Protein AF-A0A1Y4F566-F1 (afdb_monomer_lite)

pLDDT: mean 80.22, std 13.32, range [27.72, 96.88]

Structure (mmCIF, N/CA/C/O backbone):
data_AF-A0A1Y4F566-F1
#
_entry.id   AF-A0A1Y4F566-F1
#
loop_
_atom_site.group_PDB
_atom_site.id
_atom_site.type_symbol
_atom_site.label_atom_id
_atom_site.label_alt_id
_atom_site.label_comp_id
_atom_site.label_asym_id
_atom_site.label_entity_id
_atom_site.label_seq_id
_atom_site.pdbx_PDB_ins_code
_atom_site.Cartn_x
_atom_site.Cartn_y
_atom_site.Cartn_z
_atom_site.occupancy
_atom_site.B_iso_or_equiv
_atom_site.auth_seq_id
_atom_site.auth_comp_id
_atom_site.auth_asym_id
_atom_site.auth_atom_id
_atom_site.pdbx_PDB_model_num
ATOM 1 N N . MET A 1 1 ? -11.453 -20.844 10.390 1.00 54.56 1 MET A N 1
ATOM 2 C CA . MET A 1 1 ? -10.424 -19.868 9.954 1.00 54.56 1 MET A CA 1
ATOM 3 C C . MET A 1 1 ? -11.117 -18.586 9.510 1.00 54.56 1 MET A C 1
ATOM 5 O O . MET A 1 1 ? -11.978 -18.662 8.637 1.00 54.56 1 MET A O 1
ATOM 9 N N . SER A 1 2 ? -10.795 -17.436 10.117 1.00 71.94 2 SER A N 1
ATOM 10 C CA . SER A 1 2 ? -11.378 -16.140 9.719 1.00 71.94 2 SER A CA 1
ATOM 11 C C . SER A 1 2 ? -11.125 -15.842 8.232 1.00 71.94 2 SER A C 1
ATOM 13 O O . SER A 1 2 ? -10.100 -16.241 7.670 1.00 71.94 2 SER A O 1
ATOM 15 N N . LYS A 1 3 ? -12.064 -15.134 7.585 1.00 82.88 3 LYS A N 1
ATOM 16 C CA . LYS A 1 3 ? -11.953 -14.718 6.175 1.00 82.88 3 LYS A CA 1
ATOM 17 C C . LYS A 1 3 ? -10.673 -13.914 5.923 1.00 82.88 3 LYS A C 1
ATOM 19 O O . LYS A 1 3 ? -10.063 -14.107 4.874 1.00 82.88 3 LYS A O 1
ATOM 24 N N . ILE A 1 4 ? -10.265 -13.069 6.875 1.00 83.12 4 ILE A N 1
ATOM 25 C CA . ILE A 1 4 ? -9.036 -12.267 6.788 1.00 83.12 4 ILE A CA 1
ATOM 26 C C . ILE A 1 4 ? -7.809 -13.179 6.761 1.00 83.12 4 ILE A C 1
ATOM 28 O O . ILE A 1 4 ? -7.046 -13.123 5.804 1.00 83.12 4 ILE A O 1
ATOM 32 N N . LEU A 1 5 ? -7.681 -14.101 7.723 1.00 84.00 5 LEU A N 1
ATOM 33 C CA . LEU A 1 5 ? -6.564 -15.056 7.780 1.00 84.00 5 LEU A CA 1
ATOM 34 C C . LEU A 1 5 ? -6.431 -15.867 6.487 1.00 84.00 5 LEU A C 1
ATOM 36 O O . LEU A 1 5 ? -5.329 -16.055 5.974 1.00 84.00 5 LEU A O 1
ATOM 40 N N . ARG A 1 6 ? -7.558 -16.332 5.933 1.00 88.50 6 ARG A N 1
ATOM 41 C CA . ARG A 1 6 ? -7.563 -17.073 4.667 1.00 88.50 6 ARG A CA 1
ATOM 42 C C . ARG A 1 6 ? -7.065 -16.211 3.502 1.00 88.50 6 ARG A C 1
ATOM 44 O O . ARG A 1 6 ? -6.284 -16.688 2.685 1.00 88.50 6 ARG A O 1
ATOM 51 N N . ASN A 1 7 ? -7.501 -14.953 3.420 1.00 90.38 7 ASN A N 1
ATOM 52 C CA . ASN A 1 7 ? -7.036 -14.027 2.386 1.00 90.38 7 ASN A CA 1
ATOM 53 C C . ASN A 1 7 ? -5.545 -13.688 2.556 1.00 90.38 7 ASN A C 1
ATOM 55 O O . ASN A 1 7 ? -4.844 -13.583 1.550 1.00 90.38 7 ASN A O 1
ATOM 59 N N . SER A 1 8 ? -5.048 -13.564 3.793 1.00 88.44 8 SER A N 1
ATOM 60 C CA . SER A 1 8 ? -3.624 -13.334 4.075 1.00 88.44 8 SER A CA 1
ATOM 61 C C . SER A 1 8 ? -2.786 -14.518 3.608 1.00 88.44 8 SER A C 1
ATOM 63 O O . SER A 1 8 ? -1.812 -14.328 2.886 1.00 88.44 8 SER A O 1
ATOM 65 N N . PHE A 1 9 ? -3.220 -15.743 3.924 1.00 89.94 9 PHE A N 1
ATOM 66 C CA . PHE A 1 9 ? -2.568 -16.964 3.455 1.00 89.94 9 PHE A CA 1
ATOM 67 C C . PHE A 1 9 ? -2.486 -17.020 1.924 1.00 89.94 9 PHE A C 1
ATOM 69 O O . PHE A 1 9 ? -1.405 -17.217 1.373 1.00 89.94 9 PHE A O 1
ATOM 76 N N . PHE A 1 10 ? -3.598 -16.773 1.221 1.00 92.31 10 PHE A N 1
ATOM 77 C CA . PHE A 1 10 ? -3.569 -16.728 -0.242 1.00 92.31 10 PHE A CA 1
ATOM 78 C C . PHE A 1 10 ? -2.649 -15.623 -0.763 1.00 92.31 10 PHE A C 1
ATOM 80 O O . PHE A 1 10 ? -1.860 -15.881 -1.662 1.00 92.31 10 PHE A O 1
ATOM 87 N N . SER A 1 11 ? -2.679 -14.424 -0.180 1.00 91.62 11 SER A N 1
ATOM 88 C CA . SER A 1 11 ? -1.813 -13.317 -0.613 1.00 91.62 11 SER A CA 1
ATOM 89 C C . SER A 1 11 ? -0.325 -13.651 -0.472 1.00 91.62 11 SER A C 1
ATOM 91 O O . SER A 1 11 ? 0.462 -13.297 -1.347 1.00 91.62 11 SER A O 1
ATOM 93 N N . ILE A 1 12 ? 0.056 -14.393 0.574 1.00 89.88 12 ILE A N 1
ATOM 94 C CA . ILE A 1 12 ? 1.423 -14.905 0.753 1.00 89.88 12 ILE A CA 1
ATOM 95 C C . ILE A 1 12 ? 1.785 -15.904 -0.355 1.00 89.88 12 ILE A C 1
ATOM 97 O O . ILE A 1 12 ? 2.890 -15.844 -0.888 1.00 89.88 12 ILE A O 1
ATOM 101 N N . LEU A 1 13 ? 0.865 -16.784 -0.766 1.00 91.12 13 LEU A N 1
ATOM 102 C CA . LEU A 1 13 ? 1.106 -17.681 -1.905 1.00 91.12 13 LEU A CA 1
ATOM 103 C C . LEU A 1 13 ? 1.315 -16.910 -3.217 1.00 91.12 13 LEU A C 1
ATOM 105 O O . LEU A 1 13 ? 2.195 -17.270 -3.997 1.00 91.12 13 LEU A O 1
ATOM 109 N N . PHE A 1 14 ? 0.558 -15.833 -3.451 1.00 92.62 14 PHE A N 1
ATOM 110 C CA . PHE A 1 14 ? 0.780 -14.954 -4.607 1.00 92.62 14 PHE A CA 1
ATOM 111 C C . PHE A 1 14 ? 2.153 -14.272 -4.544 1.00 92.62 14 PHE A C 1
ATOM 113 O O . PHE A 1 14 ? 2.876 -14.263 -5.536 1.00 92.62 14 PHE A O 1
ATOM 120 N N . PHE A 1 15 ? 2.548 -13.761 -3.377 1.00 90.06 15 PHE A N 1
ATOM 121 C CA . PHE A 1 15 ? 3.881 -13.194 -3.157 1.00 90.06 15 PHE A CA 1
ATOM 122 C C . PHE A 1 15 ? 5.001 -14.197 -3.480 1.00 90.06 15 PHE A C 1
ATOM 124 O O . PHE A 1 15 ? 5.917 -13.880 -4.239 1.00 90.06 15 PHE A O 1
ATOM 131 N N . LEU A 1 16 ? 4.890 -15.437 -2.993 1.00 87.44 16 LEU A N 1
ATOM 132 C CA . LEU A 1 16 ? 5.833 -16.509 -3.329 1.00 87.44 16 LEU A CA 1
ATOM 133 C C . LEU A 1 16 ? 5.837 -16.824 -4.833 1.00 87.44 16 LEU A C 1
ATOM 135 O O . LEU A 1 16 ? 6.898 -17.078 -5.400 1.00 87.44 16 LEU A O 1
ATOM 139 N N . GLY A 1 17 ? 4.678 -16.754 -5.494 1.00 89.12 17 GLY A N 1
ATOM 140 C CA . GLY A 1 17 ? 4.568 -16.887 -6.947 1.00 89.12 17 GLY A CA 1
ATOM 141 C C . GLY A 1 17 ? 5.309 -15.786 -7.716 1.00 89.12 17 GLY A C 1
ATOM 142 O O . GLY A 1 17 ? 5.992 -16.089 -8.694 1.00 89.12 17 GLY A O 1
ATOM 143 N N . PHE A 1 18 ? 5.250 -14.530 -7.259 1.00 90.12 18 PHE A N 1
ATOM 144 C CA . PHE A 1 18 ? 6.043 -13.438 -7.841 1.00 90.12 18 PHE A CA 1
ATOM 145 C C . PHE A 1 18 ? 7.546 -13.637 -7.635 1.00 90.12 18 PHE A C 1
ATOM 147 O O . PHE A 1 18 ? 8.311 -13.439 -8.577 1.00 90.12 18 PHE A O 1
ATOM 154 N N . ILE A 1 19 ? 7.974 -14.063 -6.440 1.00 84.75 19 ILE A N 1
ATOM 155 C CA . ILE A 1 19 ? 9.388 -14.372 -6.175 1.00 84.75 19 ILE A CA 1
ATOM 156 C C . ILE A 1 19 ? 9.863 -15.477 -7.114 1.00 84.75 19 ILE A C 1
ATOM 158 O O . ILE A 1 19 ? 10.888 -15.323 -7.773 1.00 84.75 19 ILE A O 1
ATOM 162 N N . TRP A 1 20 ? 9.093 -16.563 -7.221 1.00 86.00 20 TRP A N 1
ATOM 163 C CA . TRP A 1 20 ? 9.409 -17.660 -8.128 1.00 86.00 20 TRP A CA 1
ATOM 164 C C . TRP A 1 20 ? 9.530 -17.176 -9.577 1.00 86.00 20 TRP A C 1
ATOM 166 O O . TRP A 1 20 ? 10.509 -17.504 -10.245 1.00 86.00 20 TRP A O 1
ATOM 176 N N . LEU A 1 21 ? 8.591 -16.346 -10.047 1.00 87.81 21 LEU A N 1
ATOM 177 C CA . LEU A 1 21 ? 8.628 -15.781 -11.396 1.00 87.81 21 LEU A CA 1
ATOM 178 C C . LEU A 1 21 ? 9.861 -14.893 -11.611 1.00 87.81 21 LEU A C 1
ATOM 180 O O . LEU A 1 21 ? 10.515 -14.991 -12.650 1.00 87.81 21 LEU A O 1
ATOM 184 N N . HIS A 1 22 ? 10.206 -14.055 -10.630 1.00 85.25 22 HIS A N 1
ATOM 185 C CA . HIS A 1 22 ? 11.403 -13.220 -10.690 1.00 85.25 22 HIS A CA 1
ATOM 186 C C . HIS A 1 22 ? 12.666 -14.066 -10.841 1.00 85.25 22 HIS A C 1
ATOM 188 O O . HIS A 1 22 ? 13.491 -13.796 -11.714 1.00 85.25 22 HIS A O 1
ATOM 194 N N . THR A 1 23 ? 12.794 -15.099 -10.008 1.00 79.56 23 THR A N 1
ATOM 195 C CA . THR A 1 23 ? 13.925 -16.025 -10.027 1.00 79.56 23 THR A CA 1
ATOM 196 C C . THR A 1 23 ? 13.987 -16.795 -11.341 1.00 79.56 23 THR A C 1
ATOM 198 O O . THR A 1 23 ? 15.055 -16.880 -11.940 1.00 79.56 23 THR A O 1
ATOM 201 N N . PHE A 1 24 ? 12.851 -17.300 -11.829 1.00 82.12 24 PHE A N 1
ATOM 202 C CA . PHE A 1 24 ? 12.765 -17.996 -13.113 1.00 82.12 24 PHE A CA 1
ATOM 203 C C . PHE A 1 24 ? 13.264 -17.120 -14.267 1.00 82.12 24 PHE A C 1
ATOM 205 O O . PHE A 1 24 ? 14.054 -17.575 -15.091 1.00 82.12 24 PHE A O 1
ATOM 212 N N . ILE A 1 25 ? 12.839 -15.857 -14.324 1.00 82.38 25 ILE A N 1
ATOM 213 C CA . ILE A 1 25 ? 13.261 -14.935 -15.384 1.00 82.38 25 ILE A CA 1
ATOM 214 C C . ILE A 1 25 ? 14.747 -14.610 -15.254 1.00 82.38 25 ILE A C 1
ATOM 216 O O . ILE A 1 25 ? 15.469 -14.693 -16.241 1.00 82.38 25 ILE A O 1
ATOM 220 N N . ARG A 1 26 ? 15.224 -14.316 -14.039 1.00 76.94 26 ARG A N 1
ATOM 221 C CA . ARG A 1 26 ? 16.642 -14.039 -13.774 1.00 76.94 26 ARG A CA 1
ATOM 222 C C . ARG A 1 26 ? 17.554 -15.160 -14.270 1.00 76.94 26 ARG A C 1
ATOM 224 O O . ARG A 1 26 ? 18.502 -14.868 -14.985 1.00 76.94 26 ARG A O 1
ATOM 231 N N . LEU A 1 27 ? 17.224 -16.412 -13.958 1.00 76.69 27 LEU A N 1
ATOM 232 C CA . LEU A 1 27 ? 18.012 -17.576 -14.377 1.00 76.69 27 LEU A CA 1
ATOM 233 C C . LEU A 1 27 ? 18.052 -17.776 -15.898 1.00 76.69 27 LEU A C 1
ATOM 235 O O . LEU A 1 27 ? 19.020 -18.327 -16.407 1.00 76.69 27 LEU A O 1
ATOM 239 N N . ASN A 1 28 ? 17.010 -17.361 -16.622 1.00 75.50 28 ASN A N 1
ATOM 240 C CA . ASN A 1 28 ? 16.921 -17.588 -18.065 1.00 75.50 28 ASN A CA 1
ATOM 241 C C . ASN A 1 28 ? 17.370 -16.386 -18.909 1.00 75.50 28 ASN A C 1
ATOM 243 O O . ASN A 1 28 ? 17.705 -16.565 -20.075 1.00 75.50 28 ASN A O 1
ATOM 247 N N . SER A 1 29 ? 17.345 -15.163 -18.369 1.00 74.50 29 SER A N 1
ATOM 248 C CA . SER A 1 29 ? 17.564 -13.941 -19.157 1.00 74.50 29 SER A CA 1
ATOM 249 C C . SER A 1 29 ? 18.761 -13.094 -18.727 1.00 74.50 29 SER A C 1
ATOM 251 O O . SER A 1 29 ? 18.996 -12.057 -19.345 1.00 74.50 29 SER A O 1
ATOM 253 N N . TYR A 1 30 ? 19.489 -13.459 -17.669 1.00 65.25 30 TYR A N 1
ATOM 254 C CA . TYR A 1 30 ? 20.670 -12.716 -17.218 1.00 65.25 30 TYR A CA 1
ATOM 255 C C . TYR A 1 30 ? 21.951 -13.511 -17.456 1.00 65.25 30 TYR A C 1
ATOM 257 O O . TYR A 1 30 ? 21.973 -14.727 -17.308 1.00 65.25 30 TYR A O 1
ATOM 265 N N . ILE A 1 31 ? 23.014 -12.798 -17.835 1.00 63.47 31 ILE A N 1
ATOM 266 C CA . ILE A 1 31 ? 24.340 -13.388 -18.093 1.00 63.47 31 ILE A CA 1
ATOM 267 C C . ILE A 1 31 ? 25.039 -13.756 -16.774 1.00 63.47 31 ILE A C 1
ATOM 269 O O . ILE A 1 31 ? 25.788 -14.731 -16.720 1.00 63.47 31 ILE A O 1
ATOM 273 N N . ASP A 1 32 ? 24.776 -12.998 -15.707 1.00 59.72 32 ASP A N 1
ATOM 274 C CA . ASP A 1 32 ? 25.315 -13.283 -14.381 1.00 59.72 32 ASP A CA 1
ATOM 275 C C . ASP A 1 32 ? 24.507 -14.400 -13.707 1.00 59.72 32 ASP A C 1
ATOM 277 O O . ASP A 1 32 ? 23.326 -14.230 -13.385 1.00 59.72 32 ASP A O 1
ATOM 281 N N . ASN A 1 33 ? 25.167 -15.538 -13.470 1.00 52.22 33 ASN A N 1
ATOM 282 C CA . ASN A 1 33 ? 24.649 -16.650 -12.671 1.00 52.22 33 ASN A CA 1
ATOM 283 C C . ASN A 1 33 ? 24.619 -16.261 -11.185 1.00 52.22 33 ASN A C 1
ATOM 285 O O . ASN A 1 33 ? 25.455 -16.696 -10.394 1.00 52.22 33 ASN A O 1
ATOM 289 N N . ASP A 1 34 ? 23.653 -15.438 -10.793 1.00 54.28 34 ASP A N 1
ATOM 290 C CA . ASP A 1 34 ? 23.289 -15.327 -9.385 1.00 54.28 34 ASP A CA 1
ATOM 291 C C . ASP A 1 34 ? 22.585 -16.626 -8.957 1.00 54.28 34 ASP A C 1
ATOM 293 O O . ASP A 1 34 ? 21.541 -16.989 -9.507 1.00 54.28 34 ASP A O 1
ATOM 297 N N . ASP A 1 35 ? 23.138 -17.321 -7.958 1.00 56.62 35 ASP A N 1
ATOM 298 C CA . ASP A 1 35 ? 22.539 -18.537 -7.400 1.00 56.62 35 ASP A CA 1
ATOM 299 C C . ASP A 1 35 ? 21.084 -18.299 -6.959 1.00 56.62 35 ASP A C 1
ATOM 301 O O . ASP A 1 35 ? 20.750 -17.285 -6.338 1.00 56.62 35 ASP A O 1
ATOM 305 N N . MET A 1 36 ? 20.215 -19.289 -7.196 1.00 55.56 36 MET A N 1
ATOM 306 C CA . MET A 1 36 ? 18.788 -19.261 -6.828 1.00 55.56 36 MET A CA 1
ATOM 307 C C . MET A 1 36 ? 18.561 -18.865 -5.350 1.00 55.56 36 MET A C 1
ATOM 309 O O . MET A 1 36 ? 17.589 -18.183 -5.009 1.00 55.56 36 MET A O 1
ATOM 313 N N . ASN A 1 37 ? 19.511 -19.230 -4.483 1.00 57.44 37 ASN A N 1
ATOM 314 C CA . ASN A 1 37 ? 19.518 -18.941 -3.050 1.00 57.44 37 ASN A CA 1
ATOM 315 C C . ASN A 1 37 ? 19.660 -17.447 -2.715 1.00 57.44 37 ASN A C 1
ATOM 317 O O . ASN A 1 37 ? 19.184 -17.016 -1.666 1.00 57.44 37 ASN A O 1
ATOM 321 N N . VAL A 1 38 ? 20.262 -16.635 -3.589 1.00 64.62 38 VAL A N 1
ATOM 322 C CA . VAL A 1 38 ? 20.483 -15.198 -3.347 1.00 64.62 38 VAL A CA 1
ATOM 323 C C . VAL A 1 38 ? 19.159 -14.434 -3.322 1.00 64.62 38 VAL A C 1
ATOM 325 O O . VAL A 1 38 ? 18.985 -13.523 -2.516 1.00 64.62 38 VAL A O 1
ATOM 328 N N . TYR A 1 39 ? 18.197 -14.809 -4.166 1.00 60.38 39 TYR A N 1
ATOM 329 C CA . TYR A 1 39 ? 16.909 -14.116 -4.266 1.00 60.38 39 TYR A CA 1
ATOM 330 C C . TYR A 1 39 ? 15.913 -14.562 -3.203 1.00 60.38 39 TYR A C 1
ATOM 332 O O . TYR A 1 39 ? 15.228 -13.718 -2.627 1.00 60.38 39 TYR A O 1
ATOM 340 N N . LEU A 1 40 ? 15.893 -15.858 -2.876 1.00 62.16 40 LEU A N 1
ATOM 341 C CA . LEU A 1 40 ? 15.178 -16.348 -1.699 1.00 62.16 40 LEU A CA 1
ATOM 342 C C . LEU A 1 40 ? 15.756 -15.704 -0.430 1.00 62.16 40 LEU A C 1
ATOM 344 O O . LEU A 1 40 ? 15.004 -15.225 0.411 1.00 62.16 40 LEU A O 1
ATOM 348 N N . GLY A 1 41 ? 17.086 -15.590 -0.345 1.00 60.31 41 GLY A N 1
ATOM 349 C CA . GLY A 1 41 ? 17.788 -14.862 0.708 1.00 60.31 41 GLY A CA 1
ATOM 350 C C . GLY A 1 41 ? 17.388 -13.389 0.776 1.00 60.31 41 GLY A C 1
ATOM 351 O O . GLY A 1 41 ? 17.038 -12.917 1.848 1.00 60.31 41 GLY A O 1
ATOM 352 N N . LYS A 1 42 ? 17.344 -12.664 -0.350 1.00 64.88 42 LYS A N 1
ATOM 353 C CA . LYS A 1 42 ? 16.875 -11.265 -0.407 1.00 64.88 42 LYS A CA 1
ATOM 354 C C . LYS A 1 42 ? 15.407 -11.118 -0.009 1.00 64.88 42 LYS A C 1
ATOM 356 O O . LYS A 1 42 ? 15.083 -10.166 0.687 1.00 64.88 42 LYS A O 1
ATOM 361 N N . ALA A 1 43 ? 14.535 -12.046 -0.401 1.00 57.09 43 ALA A N 1
ATOM 362 C CA . ALA A 1 43 ? 13.133 -12.050 0.012 1.00 57.09 43 ALA A CA 1
ATOM 363 C C . ALA A 1 43 ? 12.982 -12.335 1.515 1.00 57.09 43 ALA A C 1
ATOM 365 O O . ALA A 1 43 ? 12.225 -11.649 2.192 1.00 57.09 43 ALA A O 1
ATOM 366 N N . VAL A 1 44 ? 13.748 -13.282 2.065 1.00 62.56 44 VAL A N 1
ATOM 367 C CA . VAL A 1 44 ? 13.794 -13.559 3.510 1.00 62.56 44 VAL A CA 1
ATOM 368 C C . VAL A 1 44 ? 14.379 -12.371 4.275 1.00 62.56 44 VAL A C 1
ATOM 370 O O . VAL A 1 44 ? 13.809 -11.971 5.282 1.00 62.56 44 VAL A O 1
ATOM 373 N N . ILE A 1 45 ? 15.452 -11.746 3.782 1.00 64.62 45 ILE A N 1
ATOM 374 C CA . ILE A 1 45 ? 16.024 -10.508 4.335 1.00 64.62 45 ILE A CA 1
ATOM 375 C C . ILE A 1 45 ? 15.023 -9.359 4.231 1.00 64.62 45 ILE A C 1
ATOM 377 O O . ILE A 1 45 ? 14.967 -8.543 5.137 1.00 64.62 45 ILE A O 1
ATOM 381 N N . ALA A 1 46 ? 14.207 -9.289 3.179 1.00 59.47 46 ALA A N 1
ATOM 382 C CA . ALA A 1 46 ? 13.157 -8.287 3.060 1.00 59.47 46 ALA A CA 1
ATOM 383 C C . ALA A 1 46 ? 12.006 -8.560 4.037 1.00 59.47 46 ALA A C 1
ATOM 385 O O . ALA A 1 46 ? 11.522 -7.622 4.653 1.00 59.47 46 ALA A O 1
ATOM 386 N N . VAL A 1 47 ? 11.609 -9.817 4.263 1.00 60.62 47 VAL A N 1
ATOM 387 C CA . VAL A 1 47 ? 10.605 -10.196 5.277 1.00 60.62 47 VAL A CA 1
ATOM 388 C C . VAL A 1 47 ? 11.124 -9.927 6.694 1.00 60.62 47 VAL A C 1
ATOM 390 O O . VAL A 1 47 ? 10.443 -9.272 7.479 1.00 60.62 47 VAL A O 1
ATOM 393 N N . LEU A 1 48 ? 12.352 -10.345 7.012 1.00 58.69 48 LEU A N 1
ATOM 394 C CA . LEU A 1 48 ? 13.035 -10.031 8.274 1.00 58.69 48 LEU A CA 1
ATOM 395 C C . LEU A 1 48 ? 13.262 -8.526 8.425 1.00 58.69 48 LEU A C 1
ATOM 397 O O . LEU A 1 48 ? 13.088 -7.980 9.505 1.00 58.69 48 LEU A O 1
ATOM 401 N N . GLY A 1 49 ? 13.591 -7.849 7.330 1.00 58.38 49 GLY A N 1
ATOM 402 C CA . GLY A 1 49 ? 13.714 -6.404 7.232 1.00 58.38 49 GLY A CA 1
ATOM 403 C C . GLY A 1 49 ? 12.379 -5.714 7.444 1.00 58.38 49 GLY A C 1
ATOM 404 O O . GLY A 1 49 ? 12.364 -4.663 8.051 1.00 58.38 49 GLY A O 1
ATOM 405 N N . THR A 1 50 ? 11.260 -6.320 7.049 1.00 55.38 50 THR A N 1
ATOM 406 C CA . THR A 1 50 ? 9.911 -5.804 7.312 1.00 55.38 50 THR A CA 1
ATOM 407 C C . THR A 1 50 ? 9.517 -6.010 8.773 1.00 55.38 50 THR A C 1
ATOM 409 O O . THR A 1 50 ? 8.875 -5.140 9.344 1.00 55.38 50 THR A O 1
ATOM 412 N N . LEU A 1 51 ? 9.954 -7.102 9.412 1.00 57.84 51 LEU A N 1
ATOM 413 C CA . LEU A 1 51 ? 9.789 -7.334 10.856 1.00 57.84 51 LEU A CA 1
ATOM 414 C C . LEU A 1 51 ? 10.680 -6.408 11.704 1.00 57.84 51 LEU A C 1
ATOM 416 O O . LEU A 1 51 ? 10.239 -5.879 12.720 1.00 57.84 51 LEU A O 1
ATOM 420 N N . PHE A 1 52 ? 11.920 -6.174 11.273 1.00 54.59 52 PHE A N 1
ATOM 421 C CA . PHE A 1 52 ? 12.837 -5.214 11.890 1.00 54.59 52 PHE A CA 1
ATOM 422 C C . PHE A 1 52 ? 12.361 -3.777 11.670 1.00 54.59 52 PHE A C 1
ATOM 424 O O . PHE A 1 52 ? 12.331 -2.979 12.600 1.00 54.59 52 PHE A O 1
ATOM 431 N N . TYR A 1 53 ? 11.914 -3.466 10.454 1.00 54.00 53 TYR A N 1
ATOM 432 C CA . TYR A 1 53 ? 11.288 -2.199 10.116 1.00 54.00 53 TYR A CA 1
ATOM 433 C C . TYR A 1 53 ? 10.029 -1.999 10.936 1.00 54.00 53 TYR A C 1
ATOM 435 O O . TYR A 1 53 ? 9.868 -0.919 11.463 1.00 54.00 53 TYR A O 1
ATOM 443 N N . TYR A 1 54 ? 9.201 -3.027 11.126 1.00 58.03 54 TYR A N 1
ATOM 444 C CA . TYR A 1 54 ? 8.054 -3.006 12.028 1.00 58.03 54 TYR A CA 1
ATOM 445 C C . TYR A 1 54 ? 8.457 -2.676 13.471 1.00 58.03 54 TYR A C 1
ATOM 447 O O . TYR A 1 54 ? 7.848 -1.808 14.082 1.00 58.03 54 TYR A O 1
ATOM 455 N N . TRP A 1 55 ? 9.518 -3.294 13.995 1.00 52.53 55 TRP A N 1
ATOM 456 C CA . TRP A 1 55 ? 10.013 -3.005 15.344 1.00 52.53 55 TRP A CA 1
ATOM 457 C C . TRP A 1 55 ? 10.531 -1.564 15.487 1.00 52.53 55 TRP A C 1
ATOM 459 O O . TRP A 1 55 ? 10.238 -0.880 16.469 1.00 52.53 55 TRP A O 1
ATOM 469 N N . CYS A 1 56 ? 11.238 -1.058 14.473 1.00 51.06 56 CYS A N 1
ATOM 470 C CA . CYS A 1 56 ? 11.609 0.354 14.402 1.00 51.06 56 CYS A CA 1
ATOM 471 C C . CYS A 1 56 ? 10.387 1.261 14.187 1.00 51.06 56 CYS A C 1
ATOM 473 O O . CYS A 1 56 ? 10.349 2.365 14.713 1.00 51.06 56 CYS A O 1
ATOM 475 N N . PHE A 1 57 ? 9.390 0.804 13.436 1.00 56.69 57 PHE A N 1
ATOM 476 C CA . PHE A 1 57 ? 8.191 1.533 13.044 1.00 56.69 57 PHE A CA 1
ATOM 477 C C . PHE A 1 57 ? 7.253 1.736 14.225 1.00 56.69 57 PHE A C 1
ATOM 479 O O . PHE A 1 57 ? 6.822 2.861 14.419 1.00 56.69 57 PHE A O 1
ATOM 486 N N . THR A 1 58 ? 7.014 0.723 15.063 1.00 56.81 58 THR A N 1
ATOM 487 C CA . THR A 1 58 ? 6.257 0.885 16.315 1.00 56.81 58 THR A CA 1
ATOM 488 C C . THR A 1 58 ? 6.991 1.805 17.283 1.00 56.81 58 THR A C 1
ATOM 490 O O . THR A 1 58 ? 6.390 2.727 17.810 1.00 56.81 58 THR A O 1
ATOM 493 N N . GLY A 1 59 ? 8.316 1.669 17.433 1.00 54.62 59 GLY A N 1
ATOM 494 C CA . GLY A 1 59 ? 9.090 2.580 18.288 1.00 54.62 59 GLY A CA 1
ATOM 495 C C . GLY A 1 59 ? 9.101 4.038 17.794 1.00 54.62 59 GLY A C 1
ATOM 496 O O . GLY A 1 59 ? 9.017 4.978 18.589 1.00 54.62 59 GLY A O 1
ATOM 497 N N . ILE A 1 60 ? 9.184 4.250 16.476 1.00 54.09 60 ILE A N 1
ATOM 498 C CA . ILE A 1 60 ? 9.156 5.583 15.856 1.00 54.09 60 ILE A CA 1
ATOM 499 C C . ILE A 1 60 ? 7.739 6.163 15.866 1.00 54.09 60 ILE A C 1
ATOM 501 O O . ILE A 1 60 ? 7.584 7.354 16.118 1.00 54.09 60 ILE A O 1
ATOM 505 N N . LEU A 1 61 ? 6.699 5.362 15.625 1.00 56.41 61 LEU A N 1
ATOM 506 C CA . LEU A 1 61 ? 5.331 5.860 15.690 1.00 56.41 61 LEU A CA 1
ATOM 507 C C . LEU A 1 61 ? 4.856 6.109 17.100 1.00 56.41 61 LEU A C 1
ATOM 509 O O . LEU A 1 61 ? 4.248 7.143 17.289 1.00 56.41 61 LEU A O 1
ATOM 513 N N . ASP A 1 62 ? 5.167 5.265 18.077 1.00 57.09 62 ASP A N 1
ATOM 514 C CA . ASP A 1 62 ? 4.779 5.514 19.467 1.00 57.09 62 ASP A CA 1
ATOM 515 C C . ASP A 1 62 ? 5.457 6.793 19.996 1.00 57.09 62 ASP A C 1
ATOM 517 O O . ASP A 1 62 ? 4.855 7.584 20.725 1.00 57.09 62 ASP A O 1
ATOM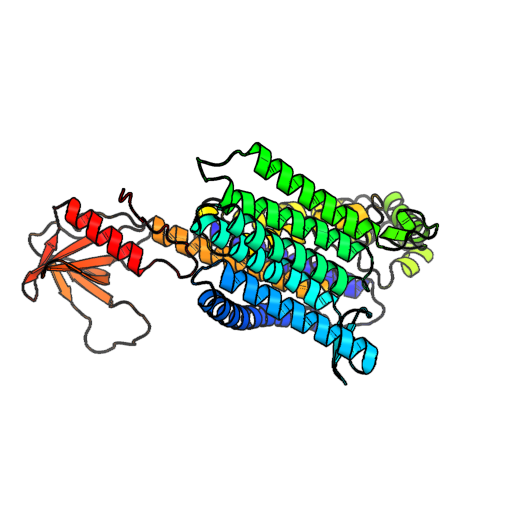 521 N N . SER A 1 63 ? 6.697 7.062 19.565 1.00 56.53 63 SER A N 1
ATOM 522 C CA . SER A 1 63 ? 7.405 8.309 19.888 1.00 56.53 63 SER A CA 1
ATOM 523 C C . SER A 1 63 ? 6.865 9.523 19.125 1.00 56.53 63 SER A C 1
ATOM 525 O O . SER A 1 63 ? 6.695 10.586 19.727 1.00 56.53 63 SER A O 1
ATOM 527 N N . LEU A 1 64 ? 6.521 9.386 17.841 1.00 54.12 64 LEU A N 1
ATOM 528 C CA . LEU A 1 64 ? 5.822 10.432 17.086 1.00 54.12 64 LEU A CA 1
ATOM 529 C C . LEU A 1 64 ? 4.414 10.668 17.644 1.00 54.12 64 LEU A C 1
ATOM 531 O O . LEU A 1 64 ? 3.996 11.812 17.764 1.00 54.12 64 LEU A O 1
ATOM 535 N N . ASP A 1 65 ? 3.720 9.625 18.081 1.00 53.53 65 ASP A N 1
ATOM 536 C CA . ASP A 1 65 ? 2.390 9.675 18.673 1.00 53.53 65 ASP A CA 1
ATOM 537 C C . ASP A 1 65 ? 2.431 10.332 20.061 1.00 53.53 65 ASP A C 1
ATOM 539 O O . ASP A 1 65 ? 1.550 11.126 20.387 1.00 53.53 65 ASP A O 1
ATOM 543 N N . SER A 1 66 ? 3.501 10.149 20.843 1.00 55.25 66 SER A N 1
ATOM 544 C CA . SER A 1 66 ? 3.716 10.942 22.066 1.00 55.25 66 SER A CA 1
ATOM 545 C C . SER A 1 66 ? 3.841 12.453 21.784 1.00 55.25 66 SER A C 1
ATOM 547 O O . SER A 1 66 ? 3.483 13.292 22.616 1.00 55.25 66 SER A O 1
ATOM 549 N N . LEU A 1 67 ? 4.278 12.827 20.573 1.00 48.47 67 LEU A N 1
ATOM 550 C CA . LEU A 1 67 ? 4.262 14.212 20.087 1.00 48.47 67 LEU A CA 1
ATOM 551 C C . LEU A 1 67 ? 2.876 14.637 19.554 1.00 48.47 67 LEU A C 1
ATOM 553 O O . LEU A 1 67 ? 2.609 15.841 19.485 1.00 48.47 67 LEU A O 1
ATOM 557 N N . THR A 1 68 ? 1.987 13.687 19.227 1.00 47.25 68 THR A N 1
ATOM 558 C CA . THR A 1 68 ? 0.626 13.915 18.697 1.00 47.25 68 THR A CA 1
ATOM 559 C C . THR A 1 68 ? -0.448 14.207 19.738 1.00 47.25 68 THR A C 1
ATOM 561 O O . THR A 1 68 ? -1.600 14.341 19.351 1.00 47.25 68 THR A O 1
ATOM 564 N N . ASP A 1 69 ? -0.132 14.393 21.020 1.00 54.34 69 ASP A N 1
ATOM 565 C CA . ASP A 1 69 ? -1.122 14.905 21.978 1.00 54.34 69 ASP A CA 1
ATOM 566 C C . ASP A 1 69 ? -1.501 16.352 21.565 1.00 54.34 69 ASP A C 1
ATOM 568 O O . ASP A 1 69 ? -0.730 17.307 21.767 1.00 54.34 69 ASP A O 1
ATOM 572 N N . THR A 1 70 ? -2.591 16.466 20.790 1.00 57.75 70 THR A N 1
ATOM 573 C CA . THR A 1 70 ? -2.685 17.340 19.602 1.00 57.75 70 THR A CA 1
ATOM 574 C C . THR A 1 70 ? -2.874 18.821 19.924 1.00 57.75 70 THR A C 1
ATOM 576 O O . THR A 1 70 ? -3.873 19.221 20.515 1.00 57.75 70 THR A O 1
ATOM 579 N N . ASN A 1 71 ? -1.969 19.653 19.405 1.00 62.84 71 ASN A N 1
ATOM 580 C CA . ASN A 1 71 ? -2.170 21.085 19.176 1.00 62.84 71 ASN A CA 1
ATOM 581 C C . ASN A 1 71 ? -1.514 21.435 17.831 1.00 62.84 71 ASN A C 1
ATOM 583 O O . ASN A 1 71 ? -0.389 20.985 17.578 1.00 62.84 71 ASN A O 1
ATOM 587 N N . TYR A 1 72 ? -2.160 22.256 16.998 1.00 66.94 72 TYR A N 1
ATOM 588 C CA . TYR A 1 72 ? -1.626 22.725 15.708 1.00 66.94 72 TYR A CA 1
ATOM 589 C C . TYR A 1 72 ? -0.196 23.276 15.824 1.00 66.94 72 TYR A C 1
ATOM 591 O O . TYR A 1 72 ? 0.595 23.176 14.888 1.00 66.94 72 TYR A O 1
ATOM 599 N N . ARG A 1 73 ? 0.167 23.816 16.998 1.00 67.38 73 ARG A N 1
ATOM 600 C CA . ARG A 1 73 ? 1.521 24.297 17.300 1.00 67.38 73 ARG A CA 1
ATOM 601 C C . ARG A 1 73 ? 2.573 23.193 17.257 1.00 67.38 73 ARG A C 1
ATOM 603 O O . ARG A 1 73 ? 3.628 23.427 16.686 1.00 67.38 73 ARG A O 1
ATOM 610 N N . LYS A 1 74 ? 2.300 22.009 17.817 1.00 66.38 74 LYS A N 1
ATOM 611 C CA . LYS A 1 74 ? 3.256 20.886 17.816 1.00 66.38 74 LYS A CA 1
ATOM 612 C C . LYS A 1 74 ? 3.454 20.333 16.404 1.00 66.38 74 LYS A C 1
ATOM 614 O O . LYS A 1 74 ? 4.591 20.113 15.999 1.00 66.38 74 LYS A O 1
ATOM 619 N N . SER A 1 75 ? 2.369 20.204 15.632 1.00 63.25 75 SER A N 1
ATOM 620 C CA . SER A 1 75 ? 2.440 19.811 14.215 1.00 63.25 75 SER A CA 1
ATOM 621 C C . SER A 1 75 ? 3.243 20.819 13.389 1.00 63.25 75 SER A C 1
ATOM 623 O O . SER A 1 75 ? 4.067 20.418 12.571 1.00 63.25 75 SER A O 1
ATOM 625 N N . ALA A 1 76 ? 3.039 22.119 13.621 1.00 66.69 76 ALA A N 1
ATOM 626 C CA . ALA A 1 76 ? 3.820 23.169 12.977 1.00 66.69 76 ALA A CA 1
ATOM 627 C C . ALA A 1 76 ? 5.301 23.105 13.384 1.00 66.69 76 ALA A C 1
ATOM 629 O O . ALA A 1 76 ? 6.162 23.122 12.516 1.00 66.69 76 ALA A O 1
ATOM 630 N N . THR A 1 77 ? 5.601 22.925 14.677 1.00 70.88 77 THR A N 1
ATOM 631 C CA . THR A 1 77 ? 6.983 22.815 15.178 1.00 70.88 77 THR A CA 1
ATOM 632 C C . THR A 1 77 ? 7.719 21.613 14.588 1.00 70.88 77 THR A C 1
ATOM 634 O O . THR A 1 77 ? 8.880 21.740 14.213 1.00 70.88 77 THR A O 1
ATOM 637 N N . PHE A 1 78 ? 7.061 20.456 14.454 1.00 69.81 78 PHE A N 1
ATOM 638 C CA . PHE A 1 78 ? 7.653 19.296 13.784 1.00 69.81 78 PHE A CA 1
ATOM 639 C C . PHE A 1 78 ? 8.017 19.620 12.330 1.00 69.81 78 PHE A C 1
ATOM 641 O O . PHE A 1 78 ? 9.139 19.359 11.896 1.00 69.81 78 PHE A O 1
ATOM 648 N N . CYS A 1 79 ? 7.102 20.250 11.591 1.00 67.12 79 CYS A N 1
ATOM 649 C CA . CYS A 1 79 ? 7.371 20.670 10.220 1.00 67.12 79 CYS A CA 1
ATOM 650 C C . CYS A 1 79 ? 8.476 21.720 10.125 1.00 67.12 79 CYS A C 1
ATOM 652 O O . CYS A 1 79 ? 9.332 21.589 9.255 1.00 67.12 79 CYS A O 1
ATOM 654 N N . ASP A 1 80 ? 8.512 22.699 11.028 1.00 70.25 80 ASP A N 1
ATOM 655 C CA . ASP A 1 80 ? 9.570 23.707 11.090 1.00 70.25 80 ASP A CA 1
ATOM 656 C C . ASP A 1 80 ? 10.938 23.050 11.327 1.00 70.25 80 ASP A C 1
ATOM 658 O O . ASP A 1 80 ? 11.904 23.375 10.637 1.00 70.25 80 ASP A O 1
ATOM 662 N N . ILE A 1 81 ? 11.016 22.063 12.228 1.00 78.56 81 ILE A N 1
ATOM 663 C CA . ILE A 1 81 ? 12.236 21.280 12.478 1.00 78.56 81 ILE A CA 1
ATOM 664 C C . ILE A 1 81 ? 12.668 20.531 11.214 1.00 78.56 81 ILE A C 1
ATOM 666 O O . ILE A 1 81 ? 13.827 20.633 10.814 1.00 78.56 81 ILE A O 1
ATOM 670 N N . VAL A 1 82 ? 11.753 19.819 10.547 1.00 75.25 82 VAL A N 1
ATOM 671 C CA . VAL A 1 82 ? 12.050 19.106 9.290 1.00 75.25 82 VAL A CA 1
ATOM 672 C C . VAL A 1 82 ? 12.531 20.079 8.207 1.00 75.25 82 VAL A C 1
ATOM 674 O O . VAL A 1 82 ? 13.476 19.781 7.471 1.00 75.25 82 VAL A O 1
ATOM 677 N N . CYS A 1 83 ? 11.932 21.268 8.138 1.00 74.06 83 CYS A N 1
ATOM 678 C CA . CYS A 1 83 ? 12.312 22.322 7.206 1.00 74.06 83 CYS A CA 1
ATOM 679 C C . CYS A 1 83 ? 13.733 22.832 7.475 1.00 74.06 83 CYS A C 1
ATOM 681 O O . CYS A 1 83 ? 14.554 22.891 6.560 1.00 74.06 83 CYS A O 1
ATOM 683 N N . VAL A 1 84 ? 14.037 23.153 8.735 1.00 82.38 84 VAL A N 1
ATOM 684 C CA . VAL A 1 84 ? 15.361 23.620 9.169 1.00 82.38 84 VAL A CA 1
ATOM 685 C C . VAL A 1 84 ? 16.420 22.553 8.914 1.00 82.38 84 VAL A C 1
ATOM 687 O O . VAL A 1 84 ? 17.478 22.874 8.378 1.00 82.38 84 VAL A O 1
ATOM 690 N N . ILE A 1 85 ? 16.128 21.286 9.225 1.00 81.56 85 ILE A N 1
ATOM 691 C CA . ILE A 1 85 ? 17.028 20.164 8.935 1.00 81.56 85 ILE A CA 1
ATOM 692 C C . ILE A 1 85 ? 17.275 20.072 7.430 1.00 81.56 85 ILE A C 1
ATOM 694 O O . ILE A 1 85 ? 18.426 19.997 7.016 1.00 81.56 85 ILE A O 1
ATOM 698 N N . THR A 1 86 ? 16.234 20.140 6.598 1.00 75.06 86 THR A N 1
ATOM 699 C CA . THR A 1 86 ? 16.413 20.035 5.142 1.00 75.06 86 THR A CA 1
ATOM 700 C C . THR A 1 86 ? 17.248 21.187 4.586 1.00 75.06 86 THR A C 1
ATOM 702 O O . THR A 1 86 ? 18.139 20.960 3.770 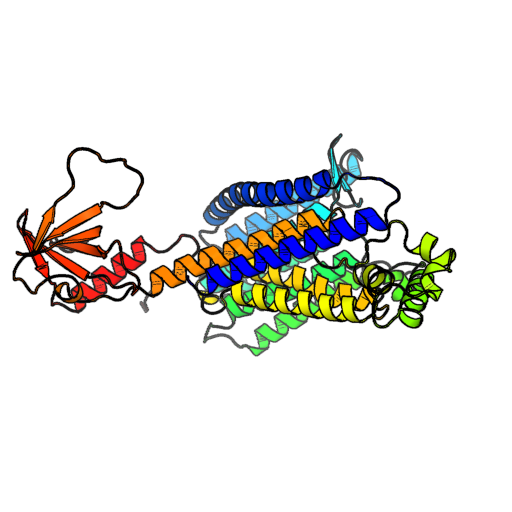1.00 75.06 86 THR A O 1
ATOM 705 N N . ILE A 1 87 ? 17.018 22.417 5.056 1.00 80.75 87 ILE A N 1
ATOM 706 C CA . ILE A 1 87 ? 17.825 23.581 4.667 1.00 80.75 87 ILE A CA 1
ATOM 707 C C . ILE A 1 87 ? 19.279 23.400 5.116 1.00 80.75 87 ILE A C 1
ATOM 709 O O . ILE A 1 87 ? 20.192 23.643 4.330 1.00 80.75 87 ILE A O 1
ATOM 713 N N . ALA A 1 88 ? 19.510 22.938 6.346 1.00 82.75 88 ALA A N 1
ATOM 714 C CA . ALA A 1 88 ? 20.853 22.671 6.850 1.00 82.75 88 ALA A CA 1
ATOM 715 C C . ALA A 1 88 ? 21.571 21.604 6.009 1.00 82.75 88 ALA A C 1
ATOM 717 O O . ALA A 1 88 ? 22.726 21.800 5.639 1.00 82.75 88 ALA A O 1
ATOM 718 N N . LEU A 1 89 ? 20.882 20.518 5.647 1.00 79.12 89 LEU A N 1
ATOM 719 C CA . LEU A 1 89 ? 21.419 19.470 4.776 1.00 79.12 89 LEU A CA 1
ATOM 720 C C . LEU A 1 89 ? 21.757 20.007 3.379 1.00 79.12 89 LEU A C 1
ATOM 722 O O . LEU A 1 89 ? 22.831 19.708 2.867 1.00 79.12 89 LEU A O 1
ATOM 726 N N . LEU A 1 90 ? 20.901 20.855 2.803 1.00 79.38 90 LEU A N 1
ATOM 727 C CA . LEU A 1 90 ? 21.151 21.499 1.511 1.00 79.38 90 LEU A CA 1
ATOM 728 C C . LEU A 1 90 ? 22.365 22.444 1.567 1.00 79.38 90 LEU A C 1
ATOM 730 O O . LEU A 1 90 ? 23.189 22.449 0.654 1.00 79.38 90 LEU A O 1
ATOM 734 N N . ILE A 1 91 ? 22.523 23.209 2.652 1.00 83.06 91 ILE A N 1
ATOM 735 C CA . ILE A 1 91 ? 23.703 24.061 2.868 1.00 83.06 91 ILE A CA 1
ATOM 736 C C . ILE A 1 91 ? 24.967 23.204 2.999 1.00 83.06 91 ILE A C 1
ATOM 738 O O . ILE A 1 91 ? 25.985 23.529 2.388 1.00 83.06 91 ILE A O 1
ATOM 742 N N . ILE A 1 92 ? 24.919 22.112 3.768 1.00 83.12 92 ILE A N 1
ATOM 743 C CA . ILE A 1 92 ? 26.051 21.183 3.931 1.00 83.12 92 ILE A CA 1
ATOM 744 C C . ILE A 1 92 ? 26.445 20.571 2.584 1.00 83.12 92 ILE A C 1
ATOM 746 O O . ILE A 1 92 ? 27.633 20.493 2.271 1.00 83.12 92 ILE A O 1
ATOM 750 N N . GLU A 1 93 ? 25.465 20.177 1.776 1.00 83.50 93 GLU A N 1
ATOM 751 C CA . GLU A 1 93 ? 25.686 19.609 0.448 1.00 83.50 93 GLU A CA 1
ATOM 752 C C . GLU A 1 93 ? 26.393 20.601 -0.484 1.00 83.50 93 GLU A C 1
ATOM 754 O O . GLU A 1 93 ? 27.429 20.268 -1.061 1.00 83.50 93 GLU A O 1
ATOM 759 N N . ILE A 1 94 ? 25.914 21.849 -0.544 1.00 82.75 94 ILE A N 1
ATOM 760 C CA . ILE A 1 94 ? 26.525 22.911 -1.361 1.00 82.75 94 ILE A CA 1
ATOM 761 C C . ILE A 1 94 ? 27.934 23.277 -0.869 1.00 82.75 94 ILE A C 1
ATOM 763 O O . ILE A 1 94 ? 28.808 23.588 -1.677 1.00 82.75 94 ILE A O 1
ATOM 767 N N . THR A 1 95 ? 28.168 23.276 0.447 1.00 82.38 95 THR A N 1
ATOM 768 C CA . THR A 1 95 ? 29.429 23.772 1.031 1.00 82.38 95 THR A CA 1
ATOM 769 C C . THR A 1 95 ? 30.537 22.730 1.093 1.00 82.38 95 THR A C 1
ATOM 771 O O . THR A 1 95 ? 31.703 23.088 0.941 1.00 82.38 95 THR A O 1
ATOM 774 N N . THR A 1 96 ? 30.208 21.461 1.339 1.00 77.25 96 THR A N 1
ATOM 775 C CA . THR A 1 96 ? 31.224 20.427 1.588 1.00 77.25 96 THR A CA 1
ATOM 776 C C . THR A 1 96 ? 31.485 19.535 0.384 1.00 77.25 96 THR A C 1
ATOM 778 O O . THR A 1 96 ? 32.604 19.055 0.234 1.00 77.25 96 THR A O 1
ATOM 781 N N . GLY A 1 97 ? 30.474 19.255 -0.448 1.00 70.56 97 GLY A N 1
ATOM 782 C CA . GLY A 1 97 ? 30.563 18.246 -1.513 1.00 70.56 97 GLY A CA 1
ATOM 783 C C . GLY A 1 97 ? 30.833 16.807 -1.028 1.00 70.56 97 GLY A C 1
ATOM 784 O O . GLY A 1 97 ? 30.937 15.896 -1.845 1.00 70.56 97 GLY A O 1
ATOM 785 N N . VAL A 1 98 ? 30.954 16.581 0.288 1.00 73.31 98 VAL A N 1
ATOM 786 C CA . VAL A 1 98 ? 31.185 15.263 0.918 1.00 73.31 98 VAL A CA 1
ATOM 787 C C . VAL A 1 98 ? 29.861 14.568 1.248 1.00 73.31 98 VAL A C 1
ATOM 789 O O . VAL A 1 98 ? 29.796 13.344 1.375 1.00 73.31 98 VAL A O 1
ATOM 792 N N . VAL A 1 99 ? 28.797 15.358 1.380 1.00 78.88 99 VAL A N 1
ATOM 793 C CA . VAL A 1 99 ? 27.433 14.900 1.611 1.00 78.88 99 VAL A CA 1
ATOM 794 C C . VAL A 1 99 ? 26.599 15.284 0.394 1.00 78.88 99 VAL A C 1
ATOM 796 O O . VAL A 1 99 ? 26.584 16.451 0.024 1.00 78.88 99 VAL A O 1
ATOM 799 N N . SER A 1 100 ? 25.916 14.322 -0.220 1.00 79.44 100 SER A N 1
ATOM 800 C CA . SER A 1 100 ? 24.929 14.572 -1.274 1.00 79.44 100 SER A CA 1
ATOM 801 C C . SER A 1 100 ? 23.632 13.881 -0.898 1.00 79.44 100 SER A C 1
ATOM 803 O O . SER A 1 100 ? 23.602 12.669 -0.698 1.00 79.44 100 SER A O 1
ATOM 805 N N . ILE A 1 101 ? 22.567 14.655 -0.724 1.00 77.12 101 ILE A N 1
ATOM 806 C CA . ILE A 1 101 ? 21.266 14.160 -0.277 1.00 77.12 101 ILE A CA 1
ATOM 807 C C . ILE A 1 101 ? 20.189 14.535 -1.290 1.00 77.12 101 ILE A C 1
ATOM 809 O O . ILE A 1 101 ? 19.258 13.762 -1.493 1.00 77.12 101 ILE A O 1
ATOM 813 N N . ILE A 1 102 ? 20.302 15.677 -1.966 1.00 74.56 102 ILE A N 1
ATOM 814 C CA . ILE A 1 102 ? 19.261 16.222 -2.845 1.00 74.56 102 ILE A CA 1
ATOM 815 C C . ILE A 1 102 ? 19.660 16.092 -4.321 1.00 74.56 102 ILE A C 1
ATOM 817 O O . ILE A 1 102 ? 18.842 15.638 -5.121 1.00 74.56 102 ILE A O 1
ATOM 821 N N . SER A 1 103 ? 20.909 16.392 -4.680 1.00 70.19 103 SER A N 1
ATOM 822 C CA . SER A 1 103 ? 21.359 16.504 -6.078 1.00 70.19 103 SER A CA 1
ATOM 823 C C . SER A 1 103 ? 21.618 15.183 -6.807 1.00 70.19 103 SER A C 1
ATOM 825 O O . SER A 1 103 ? 21.517 15.146 -8.032 1.00 70.19 103 SER A O 1
ATOM 827 N N . GLU A 1 104 ? 21.928 14.097 -6.097 1.00 78.44 104 GLU A N 1
ATOM 828 C CA . GLU A 1 104 ? 22.279 12.808 -6.711 1.00 78.44 104 GLU A CA 1
ATOM 829 C C . GLU A 1 104 ? 21.154 11.762 -6.609 1.00 78.44 104 GLU A C 1
ATOM 831 O O . GLU A 1 104 ? 20.220 11.886 -5.818 1.00 78.44 104 GLU A O 1
ATOM 836 N N . GLN A 1 105 ? 21.233 10.690 -7.407 1.00 81.12 105 GLN A N 1
ATOM 837 C CA . GLN A 1 105 ? 20.330 9.527 -7.296 1.00 81.12 105 GLN A CA 1
ATOM 838 C C . GLN A 1 105 ? 20.616 8.661 -6.060 1.00 81.12 105 GLN A C 1
ATOM 840 O O . GLN A 1 105 ? 19.805 7.811 -5.676 1.00 81.12 105 GLN A O 1
ATOM 845 N N . GLU A 1 106 ? 21.767 8.877 -5.438 1.00 84.44 106 GLU A N 1
ATOM 846 C CA . GLU A 1 106 ? 22.211 8.205 -4.231 1.00 84.44 106 GLU A CA 1
ATOM 847 C C . GLU A 1 106 ? 22.386 9.236 -3.124 1.00 84.44 106 GLU A C 1
ATOM 849 O O . GLU A 1 106 ? 22.765 10.378 -3.363 1.00 84.44 106 GLU A O 1
ATOM 854 N N . ILE A 1 107 ? 22.080 8.825 -1.904 1.00 82.06 107 ILE A N 1
ATOM 855 C CA . ILE A 1 107 ? 22.410 9.561 -0.699 1.00 82.06 107 ILE A CA 1
ATOM 856 C C . ILE A 1 107 ? 23.834 9.182 -0.339 1.00 82.06 107 ILE A C 1
ATOM 858 O O . ILE A 1 107 ? 24.106 8.026 -0.012 1.00 82.06 107 ILE A O 1
ATOM 862 N N . ARG A 1 108 ? 24.730 10.157 -0.393 1.00 81.94 108 ARG A N 1
ATOM 863 C CA . ARG A 1 108 ? 26.118 10.026 0.020 1.00 81.94 108 ARG A CA 1
ATOM 864 C C . ARG A 1 108 ? 26.314 10.758 1.333 1.00 81.94 108 ARG A C 1
ATOM 866 O O . ARG A 1 108 ? 26.090 11.962 1.412 1.00 81.94 108 ARG A O 1
ATOM 873 N N . VAL A 1 109 ? 26.756 10.038 2.354 1.00 81.56 109 VAL A N 1
ATOM 874 C CA . VAL A 1 109 ? 27.175 10.614 3.635 1.00 81.56 109 VAL A CA 1
ATOM 875 C C . VAL A 1 109 ? 28.550 10.043 3.952 1.00 81.56 109 VAL A C 1
ATOM 877 O O . VAL A 1 109 ? 28.678 8.890 4.365 1.00 81.56 109 VAL A O 1
ATOM 880 N N . PHE A 1 110 ? 29.594 10.840 3.715 1.00 81.06 110 PHE A N 1
ATOM 881 C CA . PHE A 1 110 ? 30.988 10.399 3.807 1.00 81.06 110 PHE A CA 1
ATOM 882 C C . PHE A 1 110 ? 31.260 9.171 2.916 1.00 81.06 110 PHE A C 1
ATOM 884 O O . PHE A 1 110 ? 31.231 9.284 1.694 1.00 81.06 110 PHE A O 1
ATOM 891 N N . ALA A 1 111 ? 31.525 8.005 3.516 1.00 78.31 111 ALA A N 1
ATOM 892 C CA . ALA A 1 111 ? 31.815 6.754 2.814 1.00 78.31 111 ALA A CA 1
ATOM 893 C C . ALA A 1 111 ? 30.571 5.884 2.553 1.00 78.31 111 ALA A C 1
ATOM 895 O O . ALA A 1 111 ? 30.681 4.845 1.907 1.00 78.31 111 ALA A O 1
ATOM 896 N N . ILE A 1 112 ? 29.402 6.271 3.071 1.00 81.00 112 ILE A N 1
ATOM 897 C CA . ILE A 1 112 ? 28.163 5.504 2.927 1.00 81.00 112 ILE A CA 1
ATOM 898 C C . ILE A 1 112 ? 27.396 6.039 1.719 1.00 81.00 112 ILE A C 1
ATOM 900 O O . ILE A 1 112 ? 27.062 7.224 1.679 1.00 81.00 112 ILE A O 1
ATOM 904 N N . THR A 1 113 ? 27.091 5.160 0.764 1.00 81.06 113 THR A N 1
ATOM 905 C CA . THR A 1 113 ? 26.200 5.437 -0.367 1.00 81.06 113 THR A CA 1
ATOM 906 C C . THR A 1 113 ? 24.943 4.578 -0.273 1.00 81.06 113 THR A C 1
ATOM 908 O O . THR A 1 113 ? 25.002 3.365 -0.064 1.00 81.06 113 THR A O 1
ATOM 911 N N . LEU A 1 114 ? 23.779 5.208 -0.406 1.00 82.00 114 LEU A N 1
ATOM 912 C CA . LEU A 1 114 ? 22.483 4.537 -0.369 1.00 82.00 114 LEU A CA 1
ATOM 913 C C . LEU A 1 114 ? 21.603 5.040 -1.510 1.00 82.00 114 LEU A C 1
ATOM 915 O O . LEU A 1 114 ? 21.286 6.221 -1.584 1.00 82.00 114 LEU A O 1
ATOM 919 N N . SER A 1 115 ? 21.148 4.148 -2.388 1.00 83.56 115 SER A N 1
ATOM 920 C CA . SER A 1 115 ? 20.246 4.545 -3.474 1.00 83.56 115 SER A CA 1
ATOM 921 C C . SER A 1 115 ? 18.919 5.092 -2.938 1.00 83.56 115 SER A C 1
ATOM 923 O O . SER A 1 115 ? 18.246 4.430 -2.142 1.00 83.56 115 SER A O 1
ATOM 925 N N . LYS A 1 116 ? 18.483 6.253 -3.450 1.00 85.25 116 LYS A N 1
ATOM 926 C CA . LYS A 1 116 ? 17.185 6.863 -3.102 1.00 85.25 116 LYS A CA 1
ATOM 927 C C . LYS A 1 116 ? 15.991 5.961 -3.421 1.00 85.25 116 LYS A C 1
ATOM 929 O O . LYS A 1 116 ? 14.944 6.095 -2.792 1.00 85.25 116 LYS A O 1
ATOM 934 N N . ARG A 1 117 ? 16.162 4.992 -4.329 1.00 83.62 117 ARG A N 1
ATOM 935 C CA . ARG A 1 117 ? 15.143 3.987 -4.676 1.00 83.62 117 ARG A CA 1
ATOM 936 C C . ARG A 1 117 ? 14.676 3.173 -3.469 1.00 83.62 117 ARG A C 1
ATOM 938 O O . ARG A 1 117 ? 13.508 2.817 -3.414 1.00 83.62 117 ARG A O 1
ATOM 945 N N . TYR A 1 118 ? 15.554 2.914 -2.497 1.00 79.62 118 TYR A N 1
ATOM 946 C CA . TYR A 1 118 ? 15.184 2.191 -1.275 1.00 79.62 118 TYR A CA 1
ATOM 947 C C . TYR A 1 118 ? 14.327 3.029 -0.320 1.00 79.62 118 TYR A C 1
ATOM 949 O O . TYR A 1 118 ? 13.535 2.478 0.437 1.00 79.62 118 TYR A O 1
ATOM 957 N N . ILE A 1 119 ? 14.477 4.354 -0.356 1.00 82.88 119 ILE A N 1
ATOM 958 C CA . ILE A 1 119 ? 13.776 5.281 0.542 1.00 82.88 119 ILE A CA 1
ATOM 959 C C . ILE A 1 119 ? 12.457 5.753 -0.064 1.00 82.88 119 ILE A C 1
ATOM 961 O O . ILE A 1 119 ? 11.552 6.115 0.677 1.00 82.88 119 ILE A O 1
ATOM 965 N N . PHE A 1 120 ? 12.319 5.723 -1.390 1.00 88.38 120 PHE A N 1
ATOM 966 C CA . PHE A 1 120 ? 11.128 6.206 -2.083 1.00 88.38 120 PHE A CA 1
ATOM 967 C C . PHE A 1 120 ? 9.824 5.603 -1.543 1.00 88.38 120 PHE A C 1
ATOM 969 O O . PHE A 1 120 ? 8.943 6.342 -1.104 1.00 88.38 120 PHE A O 1
ATOM 976 N N . ASP A 1 121 ? 9.727 4.272 -1.498 1.00 86.00 121 ASP A N 1
ATOM 977 C CA . ASP A 1 121 ? 8.522 3.593 -1.005 1.00 86.00 121 ASP A CA 1
ATOM 978 C C . ASP A 1 121 ? 8.310 3.820 0.491 1.00 86.00 121 ASP A C 1
ATOM 980 O O . ASP A 1 121 ? 7.175 3.948 0.932 1.00 86.00 121 ASP A O 1
ATOM 984 N N . ILE A 1 122 ? 9.387 3.940 1.271 1.00 83.06 122 ILE A N 1
ATOM 985 C CA . ILE A 1 122 ? 9.307 4.288 2.695 1.00 83.06 122 ILE A CA 1
ATOM 986 C C . ILE A 1 122 ? 8.714 5.691 2.860 1.00 83.06 122 ILE A C 1
ATOM 988 O O . ILE A 1 122 ? 7.813 5.902 3.666 1.00 83.06 122 ILE A O 1
ATOM 992 N N . PHE A 1 123 ? 9.174 6.662 2.078 1.00 87.25 123 PHE A N 1
ATOM 993 C CA . PHE A 1 123 ? 8.629 8.011 2.120 1.00 87.25 123 PHE A CA 1
ATOM 994 C C . PHE A 1 123 ? 7.144 8.022 1.731 1.00 87.25 123 PHE A C 1
ATOM 996 O O . PHE A 1 123 ? 6.322 8.581 2.458 1.00 87.25 123 PHE A O 1
ATOM 1003 N N . ALA A 1 124 ? 6.800 7.379 0.612 1.00 89.44 124 ALA A N 1
ATOM 1004 C CA . ALA A 1 124 ? 5.467 7.439 0.020 1.00 89.44 124 ALA A CA 1
ATOM 1005 C C . ALA A 1 124 ? 4.423 6.578 0.758 1.00 89.44 124 ALA A C 1
ATOM 1007 O O . ALA A 1 124 ? 3.271 6.989 0.878 1.00 89.44 124 ALA A O 1
ATOM 1008 N N . ALA A 1 125 ? 4.808 5.403 1.267 1.00 86.75 125 ALA A N 1
ATOM 1009 C CA . ALA A 1 125 ? 3.918 4.500 2.000 1.00 86.75 125 ALA A CA 1
ATOM 1010 C C . ALA A 1 125 ? 3.810 4.848 3.486 1.00 86.75 125 ALA A C 1
ATOM 1012 O O . ALA A 1 125 ? 2.800 4.526 4.107 1.00 86.75 125 ALA A O 1
ATOM 1013 N N . LEU A 1 126 ? 4.848 5.471 4.057 1.00 82.62 126 LEU A N 1
ATOM 1014 C CA . LEU A 1 126 ? 4.974 5.644 5.499 1.00 82.62 126 LEU A CA 1
ATOM 1015 C C . LEU A 1 126 ? 4.962 7.106 5.929 1.00 82.62 126 LEU A C 1
ATOM 1017 O O . LEU A 1 126 ? 4.026 7.570 6.575 1.00 82.62 126 LEU A O 1
ATOM 1021 N N . PHE A 1 127 ? 6.022 7.831 5.575 1.00 83.00 127 PHE A N 1
ATOM 1022 C CA . PHE A 1 127 ? 6.299 9.136 6.160 1.00 83.00 127 PHE A CA 1
ATOM 1023 C C . PHE A 1 127 ? 5.246 10.161 5.742 1.00 83.00 127 PHE A C 1
ATOM 1025 O O . PHE A 1 127 ? 4.706 10.883 6.580 1.00 83.00 127 PHE A O 1
ATOM 1032 N N . PHE A 1 128 ? 4.903 10.177 4.453 1.00 88.31 128 PHE A N 1
ATOM 1033 C CA . PHE A 1 128 ? 3.895 11.083 3.925 1.00 88.31 128 PHE A CA 1
ATOM 1034 C C . PHE A 1 128 ? 2.488 10.803 4.492 1.00 88.31 128 PHE A C 1
ATOM 1036 O O . PHE A 1 128 ? 1.892 11.735 5.040 1.00 88.31 128 PHE A O 1
ATOM 1043 N N . PRO A 1 129 ? 1.960 9.560 4.475 1.00 90.00 129 PRO A N 1
ATOM 1044 C CA . PRO A 1 129 ? 0.671 9.241 5.094 1.00 90.00 129 PRO A CA 1
ATOM 1045 C C . PRO A 1 129 ? 0.568 9.587 6.579 1.00 90.00 129 PRO A C 1
ATOM 1047 O O . PRO A 1 129 ? -0.451 10.143 6.982 1.00 90.00 129 PRO A O 1
ATOM 1050 N N . VAL A 1 130 ? 1.611 9.326 7.374 1.00 83.75 130 VAL A N 1
ATOM 1051 C CA . VAL A 1 130 ? 1.621 9.646 8.814 1.00 83.75 130 VAL A CA 1
ATOM 1052 C C . VAL A 1 130 ? 1.519 11.156 9.043 1.00 83.75 130 VAL A C 1
ATOM 1054 O O . VAL A 1 130 ? 0.723 11.607 9.863 1.00 83.75 130 VAL A O 1
ATOM 1057 N N . VAL A 1 131 ? 2.252 11.973 8.281 1.00 82.88 131 VAL A N 1
ATOM 1058 C CA . VAL A 1 131 ? 2.165 13.441 8.398 1.00 82.88 131 VAL A CA 1
ATOM 1059 C C . VAL A 1 131 ? 0.807 13.973 7.945 1.00 82.88 131 VAL A C 1
ATOM 1061 O O . VAL A 1 131 ? 0.249 14.854 8.601 1.00 82.88 131 VAL A O 1
ATOM 1064 N N . VAL A 1 132 ? 0.244 13.425 6.864 1.00 88.62 132 VAL A N 1
ATOM 1065 C CA . VAL A 1 132 ? -1.120 13.763 6.425 1.00 88.62 132 VAL A CA 1
ATOM 1066 C C . VAL A 1 132 ? -2.134 13.421 7.516 1.00 88.62 132 VAL A C 1
ATOM 1068 O O . VAL A 1 132 ? -3.004 14.236 7.816 1.00 88.62 132 VAL A O 1
ATOM 1071 N N . GLU A 1 133 ? -2.012 12.252 8.139 1.00 86.12 133 GLU A N 1
ATOM 1072 C CA . GLU A 1 133 ? -2.879 11.826 9.236 1.00 86.12 133 GLU A CA 1
ATOM 1073 C C . GLU A 1 133 ? -2.815 12.792 10.426 1.00 86.12 133 GLU A C 1
ATOM 1075 O O . GLU A 1 133 ? -3.853 13.294 10.863 1.00 86.12 133 GLU A O 1
ATOM 1080 N N . MET A 1 134 ? -1.606 13.116 10.898 1.00 80.00 134 MET A N 1
ATOM 1081 C CA . MET A 1 134 ? -1.391 14.064 11.999 1.00 80.00 134 MET A CA 1
ATOM 1082 C C . MET A 1 134 ? -1.991 15.443 11.697 1.00 80.00 134 MET A C 1
ATOM 1084 O O . MET A 1 134 ? -2.691 16.023 12.533 1.00 80.00 134 MET A O 1
ATOM 1088 N N . ALA A 1 135 ? -1.757 15.957 10.488 1.00 83.94 135 ALA A N 1
ATOM 1089 C CA . ALA A 1 135 ? -2.269 17.251 10.055 1.00 83.94 135 ALA A CA 1
ATOM 1090 C C . ALA A 1 135 ? -3.804 17.279 10.025 1.00 83.94 135 ALA A C 1
ATOM 1092 O O . ALA A 1 135 ? -4.423 18.212 10.541 1.00 83.94 135 ALA A O 1
ATOM 1093 N N . LEU A 1 136 ? -4.432 16.247 9.456 1.00 87.56 136 LEU A N 1
ATOM 1094 C CA . LEU A 1 136 ? -5.888 16.165 9.358 1.00 87.56 136 LEU A CA 1
ATOM 1095 C C . LEU A 1 136 ? -6.541 15.985 10.732 1.00 87.56 136 LEU A C 1
ATOM 1097 O O . LEU A 1 136 ? -7.505 16.691 11.026 1.00 87.56 136 LEU A O 1
ATOM 1101 N N . LYS A 1 137 ? -5.991 15.127 11.601 1.00 82.19 137 LYS A N 1
ATOM 1102 C CA . LYS A 1 137 ? -6.460 14.976 12.989 1.00 82.19 137 LYS A CA 1
ATOM 1103 C C . LYS A 1 137 ? -6.395 16.293 13.756 1.00 82.19 137 LYS A C 1
ATOM 1105 O O . LYS A 1 137 ? -7.377 16.677 14.382 1.00 82.19 137 LYS A O 1
ATOM 1110 N N . SER A 1 138 ? -5.294 17.039 13.642 1.00 78.44 138 SER A N 1
ATOM 1111 C CA . SER A 1 138 ? -5.170 18.358 14.279 1.00 78.44 138 SER A CA 1
ATOM 1112 C C . SER A 1 138 ? -6.232 19.351 13.787 1.00 78.44 138 SER A C 1
ATOM 1114 O O . SER A 1 138 ? -6.795 20.093 14.594 1.00 78.44 138 SER A O 1
ATOM 1116 N N . ILE A 1 139 ? -6.556 19.346 12.487 1.00 82.88 139 ILE A N 1
ATOM 1117 C CA . ILE A 1 139 ? -7.625 20.188 11.925 1.00 82.88 139 ILE A CA 1
ATOM 1118 C C . ILE A 1 139 ? -8.993 19.810 12.516 1.00 82.88 139 ILE A C 1
ATOM 1120 O O . ILE A 1 139 ? -9.775 20.702 12.867 1.00 82.88 139 ILE A O 1
ATOM 1124 N N . VAL A 1 140 ? -9.283 18.508 12.626 1.00 84.00 140 VAL A N 1
ATOM 1125 C CA . VAL A 1 140 ? -10.558 17.999 13.158 1.00 84.00 140 VAL A CA 1
ATOM 1126 C C . VAL A 1 140 ? -10.699 18.290 14.654 1.00 84.00 140 VAL A C 1
ATOM 1128 O O . VAL A 1 140 ? -11.718 18.856 15.058 1.00 84.00 140 VAL A O 1
ATOM 1131 N N . ASN A 1 141 ? -9.673 17.993 15.454 1.00 80.19 141 ASN A N 1
ATOM 1132 C CA . ASN A 1 141 ? -9.687 18.173 16.911 1.00 80.19 141 ASN A CA 1
ATOM 1133 C C . ASN A 1 141 ? -9.930 19.635 17.313 1.00 80.19 141 ASN A C 1
ATOM 1135 O O . ASN A 1 141 ? -10.611 19.915 18.297 1.00 80.19 141 ASN A O 1
ATOM 1139 N N . GLU A 1 142 ? -9.450 20.587 16.512 1.00 77.00 142 GLU A N 1
ATOM 1140 C CA . GLU A 1 142 ? -9.629 22.021 16.762 1.00 77.00 142 GLU A CA 1
ATOM 1141 C C . GLU A 1 142 ? -10.801 22.642 15.984 1.00 77.00 142 GLU A C 1
ATOM 1143 O O . GLU A 1 142 ? -10.790 23.830 15.637 1.00 77.00 142 GLU A O 1
ATOM 1148 N N . LYS A 1 143 ? -11.831 21.833 15.700 1.00 81.06 143 LYS A N 1
ATOM 1149 C CA . LYS A 1 143 ? -13.118 22.262 15.127 1.00 81.06 143 LYS A CA 1
ATOM 1150 C C . LYS A 1 143 ? -12.978 23.070 13.825 1.00 81.06 143 LYS A C 1
ATOM 1152 O O . LYS A 1 143 ? -13.815 23.928 13.546 1.00 81.06 143 LYS A O 1
ATOM 1157 N N . MET A 1 144 ? -11.947 22.799 13.015 1.00 78.31 144 MET A N 1
ATOM 1158 C CA . MET A 1 144 ? -11.748 23.424 11.696 1.00 78.31 144 MET A CA 1
ATOM 1159 C C . MET A 1 144 ? -11.693 24.964 11.710 1.00 78.31 144 MET A C 1
ATOM 1161 O O . MET A 1 144 ? -12.184 25.624 10.791 1.00 78.31 144 MET A O 1
ATOM 1165 N N . SER A 1 145 ? -11.097 25.575 12.739 1.00 81.69 145 SER A N 1
ATOM 1166 C CA . SER A 1 145 ? -10.840 27.021 12.702 1.00 81.69 145 SER A CA 1
ATOM 1167 C C . SER A 1 145 ? -9.992 27.405 11.471 1.00 81.69 145 SER A C 1
ATOM 1169 O O . SER A 1 145 ? -9.176 26.618 10.984 1.00 81.69 145 SER A O 1
ATOM 1171 N N . LEU A 1 146 ? -10.140 28.634 10.956 1.00 80.69 146 LEU A N 1
ATOM 1172 C CA . LEU A 1 146 ? -9.345 29.100 9.807 1.00 80.69 146 LEU A CA 1
ATOM 1173 C C . LEU A 1 146 ? -7.839 28.959 10.076 1.00 80.69 146 LEU A C 1
ATOM 1175 O O . LEU A 1 146 ? -7.083 28.510 9.218 1.00 80.69 146 LEU A O 1
ATOM 1179 N N . ARG A 1 147 ? -7.415 29.315 11.293 1.00 80.38 147 ARG A N 1
ATOM 1180 C CA . ARG A 1 147 ? -6.019 29.234 11.722 1.00 80.38 147 ARG A CA 1
ATOM 1181 C C . ARG A 1 147 ? -5.519 27.792 11.660 1.00 80.38 147 ARG A C 1
ATOM 1183 O O . ARG A 1 147 ? -4.488 27.543 11.051 1.00 80.38 147 ARG A O 1
ATOM 1190 N N . THR A 1 148 ? -6.250 26.852 12.242 1.00 78.88 148 THR A N 1
ATOM 1191 C CA . THR A 1 148 ? -5.832 25.443 12.317 1.00 78.88 148 THR A CA 1
ATOM 1192 C C . THR A 1 148 ? -5.857 24.772 10.956 1.00 78.88 148 THR A C 1
ATOM 1194 O O . THR A 1 148 ? -4.950 24.016 10.634 1.00 78.88 148 THR A O 1
ATOM 1197 N N . THR A 1 149 ? -6.817 25.141 10.109 1.00 82.06 149 THR A N 1
ATOM 1198 C CA . THR A 1 149 ? -6.872 24.704 8.710 1.00 82.06 149 THR A CA 1
ATOM 1199 C C . THR A 1 149 ? -5.614 25.123 7.948 1.00 82.06 149 THR A C 1
ATOM 1201 O O . THR A 1 149 ? -4.989 24.294 7.294 1.00 82.06 149 THR A O 1
ATOM 1204 N N . ILE A 1 150 ? -5.188 26.385 8.073 1.00 81.25 150 ILE A N 1
ATOM 1205 C CA . ILE A 1 150 ? -3.951 26.869 7.437 1.00 81.25 150 ILE A CA 1
ATOM 1206 C C . ILE A 1 150 ? -2.732 26.114 7.984 1.00 81.25 150 ILE A C 1
ATOM 1208 O O . ILE A 1 150 ? -1.937 25.589 7.207 1.00 81.25 150 ILE A O 1
ATOM 1212 N N . TRP A 1 151 ? -2.606 26.015 9.311 1.00 79.50 151 TRP A N 1
ATOM 1213 C CA . TRP A 1 151 ? -1.466 25.355 9.954 1.00 79.50 151 TRP A CA 1
ATOM 1214 C C . TRP A 1 151 ? -1.412 23.841 9.731 1.00 79.50 151 TRP A C 1
ATOM 1216 O O . TRP A 1 151 ? -0.322 23.290 9.787 1.00 79.50 151 TRP A O 1
ATOM 1226 N N . GLY A 1 152 ? -2.533 23.176 9.442 1.00 80.12 152 GLY A N 1
ATOM 1227 C CA . GLY A 1 152 ? -2.552 21.765 9.051 1.00 80.12 152 GLY A CA 1
ATOM 1228 C C . GLY A 1 152 ? -2.277 21.544 7.558 1.00 80.12 152 GLY A C 1
ATOM 1229 O O . GLY A 1 152 ? -1.632 20.568 7.187 1.00 80.12 152 GLY A O 1
ATOM 1230 N N . ILE A 1 153 ? -2.682 22.470 6.681 1.00 86.25 153 ILE A N 1
ATOM 1231 C CA . ILE A 1 153 ? -2.398 22.368 5.238 1.00 86.25 153 ILE A CA 1
ATOM 1232 C C . ILE A 1 153 ? -0.909 22.599 4.936 1.00 86.25 153 ILE A C 1
ATOM 1234 O O . ILE A 1 153 ? -0.354 21.919 4.072 1.00 86.25 153 ILE A O 1
ATOM 1238 N N . ILE A 1 154 ? -0.249 23.526 5.644 1.00 84.69 154 ILE A N 1
ATOM 1239 C CA . ILE A 1 154 ? 1.178 23.843 5.446 1.00 84.69 154 ILE A CA 1
ATOM 1240 C C . ILE A 1 154 ? 2.073 22.586 5.509 1.00 84.69 154 ILE A C 1
ATOM 1242 O O . ILE A 1 154 ? 2.808 22.371 4.547 1.00 84.69 154 ILE A O 1
ATOM 1246 N N . PRO A 1 155 ? 1.996 21.724 6.544 1.00 84.25 155 PRO A N 1
ATOM 1247 C CA . PRO A 1 155 ? 2.692 20.439 6.612 1.00 84.25 155 PRO A CA 1
ATOM 1248 C C . PRO A 1 155 ? 2.554 19.573 5.363 1.00 84.25 155 PRO A C 1
ATOM 1250 O O . PRO A 1 155 ? 3.549 19.077 4.838 1.00 84.25 155 PRO A O 1
ATOM 1253 N N . ILE A 1 156 ? 1.325 19.415 4.863 1.00 89.75 156 ILE A N 1
ATOM 1254 C CA . ILE A 1 156 ? 1.024 18.563 3.708 1.00 89.75 156 ILE A CA 1
ATOM 1255 C C . ILE A 1 156 ? 1.690 19.133 2.452 1.00 89.75 156 ILE A C 1
ATOM 1257 O O . ILE A 1 156 ? 2.334 18.403 1.695 1.00 89.75 156 ILE A O 1
ATOM 1261 N N . LEU A 1 157 ? 1.564 20.446 2.237 1.00 88.94 157 LEU A N 1
ATOM 1262 C CA . LEU A 1 157 ? 2.173 21.135 1.098 1.00 88.94 157 LEU A CA 1
ATOM 1263 C C . LEU A 1 157 ? 3.699 21.101 1.164 1.00 88.94 157 LEU A C 1
ATOM 1265 O O . LEU A 1 157 ? 4.353 20.771 0.175 1.00 88.94 157 LEU A O 1
ATOM 1269 N N . LEU A 1 158 ? 4.254 21.406 2.335 1.00 85.81 158 LEU A N 1
ATOM 1270 C CA . LEU A 1 158 ? 5.688 21.438 2.561 1.00 85.81 158 LEU A CA 1
ATOM 1271 C C . LEU A 1 158 ? 6.300 20.057 2.352 1.00 85.81 158 LEU A C 1
ATOM 1273 O O . LEU A 1 158 ? 7.296 19.935 1.649 1.00 85.81 158 LEU A O 1
ATOM 1277 N N . LEU A 1 159 ? 5.690 19.009 2.905 1.00 87.44 159 LEU A N 1
ATOM 1278 C CA . LEU A 1 159 ? 6.207 17.658 2.747 1.00 87.44 159 LEU A CA 1
ATOM 1279 C C . LEU A 1 159 ? 6.085 17.156 1.304 1.00 87.44 159 LEU A C 1
ATOM 1281 O O . LEU A 1 159 ? 6.985 16.472 0.821 1.00 87.44 159 LEU A O 1
ATOM 1285 N N . SER A 1 160 ? 5.022 17.543 0.591 1.00 90.31 160 SER A N 1
ATOM 1286 C CA . SER A 1 160 ? 4.896 17.261 -0.848 1.00 90.31 160 SER A CA 1
ATOM 1287 C C . SER A 1 160 ? 6.044 17.902 -1.636 1.00 90.31 160 SER A C 1
ATOM 1289 O O . SER A 1 160 ? 6.668 17.241 -2.465 1.00 90.31 160 SER A O 1
ATOM 1291 N N . LEU A 1 161 ? 6.362 19.168 -1.338 1.00 86.94 161 LEU A N 1
ATOM 1292 C CA . LEU A 1 161 ? 7.477 19.891 -1.951 1.00 86.94 161 LEU A CA 1
ATOM 1293 C C . LEU A 1 161 ? 8.832 19.265 -1.591 1.00 86.94 161 LEU A C 1
ATOM 1295 O O . LEU A 1 161 ? 9.666 19.067 -2.468 1.00 86.94 161 LEU A O 1
ATOM 1299 N N . LEU A 1 162 ? 9.046 18.923 -0.319 1.00 84.94 162 LEU A N 1
ATOM 1300 C CA . LEU A 1 162 ? 10.271 18.276 0.154 1.00 84.94 162 LEU A CA 1
ATOM 1301 C C . LEU A 1 162 ? 10.488 16.925 -0.524 1.00 84.94 162 LEU A C 1
ATOM 1303 O O . LEU A 1 162 ? 11.592 16.659 -0.987 1.00 84.94 162 LEU A O 1
ATOM 1307 N N . GLY A 1 163 ? 9.441 16.103 -0.637 1.00 87.31 163 GLY A N 1
ATOM 1308 C CA . GLY A 1 163 ? 9.500 14.845 -1.377 1.00 87.31 163 GLY A CA 1
ATOM 1309 C C . GLY A 1 163 ? 9.889 15.075 -2.836 1.00 87.31 163 GLY A C 1
ATOM 1310 O O . GLY A 1 163 ? 10.798 14.422 -3.345 1.00 87.31 163 GLY A O 1
ATOM 1311 N N . PHE A 1 164 ? 9.270 16.062 -3.489 1.00 86.06 164 PHE A N 1
ATOM 1312 C CA . PHE A 1 164 ? 9.591 16.410 -4.871 1.00 86.06 164 PHE A CA 1
ATOM 1313 C C . PHE A 1 164 ? 11.056 16.832 -5.046 1.00 86.06 164 PHE A C 1
ATOM 1315 O O . PHE A 1 164 ? 11.740 16.325 -5.930 1.00 86.06 164 PHE A O 1
ATOM 1322 N N . LEU A 1 165 ? 11.562 17.711 -4.176 1.00 83.12 165 LEU A N 1
ATOM 1323 C CA . LEU A 1 165 ? 12.955 18.167 -4.200 1.00 83.12 165 LEU A CA 1
ATOM 1324 C C . LEU A 1 165 ? 13.934 17.025 -3.915 1.00 83.12 165 LEU A C 1
ATOM 1326 O O . LEU A 1 165 ? 14.929 16.867 -4.616 1.00 83.12 165 LEU A O 1
ATOM 1330 N N . PHE A 1 166 ? 13.640 16.203 -2.912 1.00 84.00 166 PHE A N 1
ATOM 1331 C CA . PHE A 1 166 ? 14.498 15.097 -2.502 1.00 84.00 166 PHE A CA 1
ATOM 1332 C C . PHE A 1 166 ? 14.657 14.046 -3.607 1.00 84.00 166 PHE A C 1
ATOM 1334 O O . PHE A 1 166 ? 15.750 13.513 -3.817 1.00 84.00 166 PHE A O 1
ATOM 1341 N N . PHE A 1 167 ? 13.585 13.776 -4.353 1.00 86.12 167 PHE A N 1
ATOM 1342 C CA . PHE A 1 167 ? 13.582 12.815 -5.453 1.00 86.12 167 PHE A CA 1
ATOM 1343 C C . PHE A 1 167 ? 13.808 13.448 -6.832 1.00 86.12 167 PHE A C 1
ATOM 1345 O O . PHE A 1 167 ? 13.784 12.724 -7.825 1.00 86.12 167 PHE A O 1
ATOM 1352 N N . LEU A 1 168 ? 14.092 14.755 -6.904 1.00 80.75 168 LEU A N 1
ATOM 1353 C CA . LEU A 1 168 ? 14.257 15.498 -8.159 1.00 80.75 168 LEU A CA 1
ATOM 1354 C C . LEU A 1 168 ? 15.352 14.912 -9.059 1.00 80.75 168 LEU A C 1
ATOM 1356 O O . LEU A 1 168 ? 15.210 14.874 -10.275 1.00 80.75 168 LEU A O 1
ATOM 1360 N N . ALA A 1 169 ? 16.436 14.429 -8.452 1.00 77.00 169 ALA A N 1
ATOM 1361 C CA . ALA A 1 169 ? 17.560 13.813 -9.155 1.00 77.00 169 ALA A CA 1
ATOM 1362 C C . ALA A 1 169 ? 17.244 12.425 -9.751 1.00 77.00 169 ALA A C 1
ATOM 1364 O O . ALA A 1 169 ? 18.033 11.880 -10.530 1.00 77.00 169 ALA A O 1
ATOM 1365 N N . MET A 1 170 ? 16.119 11.811 -9.365 1.00 78.44 170 MET A N 1
ATOM 1366 C CA . MET A 1 170 ? 15.659 10.549 -9.946 1.00 78.44 170 MET A CA 1
ATOM 1367 C C . MET A 1 170 ? 14.973 10.789 -11.297 1.00 78.44 170 MET A C 1
ATOM 1369 O O . MET A 1 170 ? 14.600 11.903 -11.642 1.00 78.44 170 MET A O 1
ATOM 1373 N N . ARG A 1 171 ? 14.786 9.724 -12.089 1.00 71.12 171 ARG A N 1
ATOM 1374 C CA . ARG A 1 171 ? 14.029 9.825 -13.350 1.00 71.12 171 ARG A CA 1
ATOM 1375 C C . ARG A 1 171 ? 12.615 10.348 -13.069 1.00 71.12 171 ARG A C 1
ATOM 1377 O O . ARG A 1 171 ? 11.991 9.896 -12.109 1.00 71.12 171 ARG A O 1
ATOM 1384 N N . ASN A 1 172 ? 12.098 11.187 -13.968 1.00 73.25 172 ASN A N 1
ATOM 1385 C CA . ASN A 1 172 ? 10.782 11.841 -13.876 1.00 73.25 172 ASN A CA 1
ATOM 1386 C C . ASN A 1 172 ? 9.632 10.890 -13.512 1.00 73.25 172 ASN A C 1
ATOM 1388 O O . ASN A 1 172 ? 8.684 11.287 -12.840 1.00 73.25 172 ASN A O 1
ATOM 1392 N N . ILE A 1 173 ? 9.741 9.617 -13.898 1.00 76.06 173 ILE A N 1
ATOM 1393 C CA . ILE A 1 173 ? 8.769 8.582 -13.559 1.00 76.06 173 ILE A CA 1
ATOM 1394 C C . ILE A 1 173 ? 8.498 8.449 -12.052 1.00 76.06 173 ILE A C 1
ATOM 1396 O O . ILE A 1 173 ? 7.346 8.357 -11.640 1.00 76.06 173 ILE A O 1
ATOM 1400 N N . TRP A 1 174 ? 9.541 8.520 -11.223 1.00 81.69 174 TRP A N 1
ATOM 1401 C CA . TRP A 1 174 ? 9.410 8.394 -9.771 1.00 81.69 174 TRP A CA 1
ATOM 1402 C C . TRP A 1 174 ? 8.647 9.581 -9.178 1.00 81.69 174 TRP A C 1
ATOM 1404 O O . TRP A 1 174 ? 7.899 9.430 -8.218 1.00 81.69 174 TRP A O 1
ATOM 1414 N N . LEU A 1 175 ? 8.790 10.766 -9.771 1.00 85.06 175 LEU A N 1
ATOM 1415 C CA . LEU A 1 175 ? 8.071 11.963 -9.340 1.00 85.06 175 LEU A CA 1
ATOM 1416 C C . LEU A 1 175 ? 6.588 11.891 -9.710 1.00 85.06 175 LEU A C 1
ATOM 1418 O O . LEU A 1 175 ? 5.745 12.354 -8.949 1.00 85.06 175 LEU A O 1
ATOM 1422 N N . ILE A 1 176 ? 6.253 11.270 -10.841 1.00 85.19 176 ILE A N 1
ATOM 1423 C CA . ILE A 1 176 ? 4.857 11.036 -11.233 1.00 85.19 176 ILE A CA 1
ATOM 1424 C C . ILE A 1 176 ? 4.200 10.029 -10.294 1.00 85.19 176 ILE A C 1
ATOM 1426 O O . ILE A 1 176 ? 3.100 10.294 -9.806 1.00 85.19 176 ILE A O 1
ATOM 1430 N N . ASP A 1 177 ? 4.889 8.928 -9.986 1.00 86.81 177 ASP A N 1
ATOM 1431 C CA . ASP A 1 177 ? 4.425 7.963 -8.985 1.00 86.81 177 ASP A CA 1
ATOM 1432 C C . ASP A 1 177 ? 4.179 8.652 -7.641 1.00 86.81 177 ASP A C 1
ATOM 1434 O O . ASP A 1 177 ? 3.113 8.489 -7.043 1.00 86.81 177 ASP A O 1
ATOM 1438 N N . LEU A 1 178 ? 5.114 9.503 -7.209 1.00 90.19 178 LEU A N 1
ATOM 1439 C CA . LEU A 1 178 ? 4.992 10.268 -5.972 1.00 90.19 178 LEU A CA 1
ATOM 1440 C C . LEU A 1 178 ? 3.761 11.179 -5.976 1.00 90.19 178 LEU A C 1
ATOM 1442 O O . LEU A 1 178 ? 3.022 11.214 -4.995 1.00 90.19 178 LEU A O 1
ATOM 1446 N N . VAL A 1 179 ? 3.505 11.884 -7.080 1.00 90.38 179 VAL A N 1
ATOM 1447 C CA . VAL A 1 179 ? 2.324 12.745 -7.231 1.00 90.38 179 VAL A CA 1
ATOM 1448 C C . VAL A 1 179 ? 1.031 11.939 -7.115 1.00 90.38 179 VAL A C 1
ATOM 1450 O O . VAL A 1 179 ? 0.124 12.343 -6.384 1.00 90.38 179 VAL A O 1
ATOM 1453 N N . VAL A 1 180 ? 0.942 10.785 -7.783 1.00 91.25 180 VAL A N 1
ATOM 1454 C CA . VAL A 1 180 ? -0.246 9.919 -7.722 1.00 91.25 180 VAL A CA 1
ATOM 1455 C C . VAL A 1 180 ? -0.480 9.413 -6.296 1.00 91.25 180 VAL A C 1
ATOM 1457 O O . VAL A 1 180 ? -1.607 9.489 -5.795 1.00 91.25 180 VAL A O 1
ATOM 1460 N N . ILE A 1 181 ? 0.573 8.946 -5.620 1.00 92.69 181 ILE A N 1
ATOM 1461 C CA . ILE A 1 181 ? 0.481 8.428 -4.248 1.00 92.69 181 ILE A CA 1
ATOM 1462 C C . ILE A 1 181 ? 0.113 9.547 -3.266 1.00 92.69 181 ILE A C 1
ATOM 1464 O O . ILE A 1 181 ? -0.777 9.356 -2.433 1.00 92.69 181 ILE A O 1
ATOM 1468 N N . ASN A 1 182 ? 0.717 10.730 -3.392 1.00 93.69 182 ASN A N 1
ATOM 1469 C CA . ASN A 1 182 ? 0.428 11.877 -2.534 1.00 93.69 182 ASN A CA 1
ATOM 1470 C C . ASN A 1 182 ? -1.027 12.345 -2.679 1.00 93.69 182 ASN A C 1
ATOM 1472 O O . ASN A 1 182 ? -1.734 12.491 -1.678 1.00 93.69 182 ASN A O 1
ATOM 1476 N N . ILE A 1 183 ? -1.512 12.514 -3.917 1.00 94.81 183 ILE A N 1
ATOM 1477 C CA . ILE A 1 183 ? -2.913 12.876 -4.191 1.00 94.81 183 ILE A CA 1
ATOM 1478 C C . ILE A 1 183 ? -3.854 11.821 -3.609 1.00 94.81 183 ILE A C 1
ATOM 1480 O O . ILE A 1 183 ? -4.784 12.172 -2.883 1.00 94.81 183 ILE A O 1
ATOM 1484 N N . SER A 1 184 ? -3.597 10.535 -3.871 1.00 94.62 184 SER A N 1
ATOM 1485 C CA . SER A 1 184 ? -4.407 9.439 -3.328 1.00 94.62 184 SER A CA 1
ATOM 1486 C C . SER A 1 184 ? -4.452 9.476 -1.800 1.00 94.62 184 SER A C 1
ATOM 1488 O O . SER A 1 184 ? -5.523 9.332 -1.215 1.00 94.62 184 SER A O 1
ATOM 1490 N N . THR A 1 185 ? -3.311 9.691 -1.149 1.00 95.12 185 THR A N 1
ATOM 1491 C CA . THR A 1 185 ? -3.194 9.707 0.314 1.00 95.12 185 THR A CA 1
ATOM 1492 C C . THR A 1 185 ? -3.985 10.861 0.924 1.00 95.12 185 THR A C 1
ATOM 1494 O O . THR A 1 185 ? -4.763 10.648 1.854 1.00 95.12 185 THR A O 1
ATOM 1497 N N . VAL A 1 186 ? -3.861 12.073 0.372 1.00 95.69 186 VAL A N 1
ATOM 1498 C CA . VAL A 1 186 ? -4.606 13.248 0.855 1.00 95.69 186 VAL A CA 1
ATOM 1499 C C . VAL A 1 186 ? -6.109 13.090 0.619 1.00 95.69 186 VAL A C 1
ATOM 1501 O O . VAL A 1 186 ? -6.904 13.416 1.503 1.00 95.69 186 VAL A O 1
ATOM 1504 N N . VAL A 1 187 ? -6.522 12.545 -0.530 1.00 95.19 187 VAL A N 1
ATOM 1505 C CA . VAL A 1 187 ? -7.936 12.247 -0.818 1.00 95.19 187 VAL A CA 1
ATOM 1506 C C . VAL A 1 187 ? -8.497 11.245 0.193 1.00 95.19 187 VAL A C 1
ATOM 1508 O O . VAL A 1 187 ? -9.524 11.523 0.813 1.00 95.19 187 VAL A O 1
ATOM 1511 N N . VAL A 1 188 ? -7.814 10.118 0.411 1.00 94.38 188 VAL A N 1
ATOM 1512 C CA . VAL A 1 188 ? -8.240 9.074 1.359 1.00 94.38 188 VAL A CA 1
ATOM 1513 C C . VAL A 1 188 ? -8.273 9.606 2.791 1.00 94.38 188 VAL A C 1
ATOM 1515 O O . VAL A 1 188 ? -9.261 9.398 3.495 1.00 94.38 188 VAL A O 1
ATOM 1518 N N . GLY A 1 189 ? -7.252 10.353 3.215 1.00 92.69 189 GLY A N 1
ATOM 1519 C CA . GLY A 1 189 ? -7.221 10.989 4.532 1.00 92.69 189 GLY A CA 1
ATOM 1520 C C . GLY A 1 189 ? -8.382 11.958 4.735 1.00 92.69 189 GLY A C 1
ATOM 1521 O O . GLY A 1 189 ? -9.065 11.924 5.757 1.00 92.69 189 GLY A O 1
ATOM 1522 N N . THR A 1 190 ? -8.672 12.778 3.726 1.00 92.62 190 THR A N 1
ATOM 1523 C CA . THR A 1 190 ? -9.805 13.711 3.759 1.00 92.62 190 THR A CA 1
ATOM 1524 C C . THR A 1 190 ? -11.131 12.949 3.838 1.00 92.62 190 THR A C 1
ATOM 1526 O O . THR A 1 190 ? -12.013 13.331 4.609 1.00 92.62 190 THR A O 1
ATOM 1529 N N . MET A 1 191 ? -11.280 11.848 3.093 1.00 91.38 191 MET A N 1
ATOM 1530 C CA . MET A 1 191 ? -12.452 10.966 3.177 1.00 91.38 191 MET A CA 1
ATOM 1531 C C . MET A 1 191 ? -12.613 10.330 4.563 1.00 91.38 191 MET A C 1
ATOM 1533 O O . MET A 1 191 ? -13.747 10.173 5.016 1.00 91.38 191 MET A O 1
ATOM 1537 N N . LYS A 1 192 ? -11.505 9.988 5.231 1.00 90.56 192 LYS A N 1
ATOM 1538 C CA . LYS A 1 192 ? -11.506 9.409 6.579 1.00 90.56 192 LYS A CA 1
ATOM 1539 C C . LYS A 1 192 ? -11.887 10.423 7.652 1.00 90.56 192 LYS A C 1
ATOM 1541 O O . LYS A 1 192 ? -12.800 10.151 8.419 1.00 90.56 192 LYS A O 1
ATOM 1546 N N . TYR A 1 193 ? -11.230 11.581 7.686 1.00 88.50 193 TYR A N 1
ATOM 1547 C CA . TYR A 1 193 ? -11.340 12.514 8.815 1.00 88.50 193 TYR A CA 1
ATOM 1548 C C . TYR A 1 193 ? -12.299 13.681 8.569 1.00 88.50 193 TYR A C 1
ATOM 1550 O O . TYR A 1 193 ? -13.021 14.100 9.468 1.00 88.50 193 TYR A O 1
ATOM 1558 N N . ILE A 1 194 ? -12.334 14.221 7.349 1.00 88.50 194 ILE A N 1
ATOM 1559 C CA . ILE A 1 194 ? -13.026 15.483 7.057 1.00 88.50 194 ILE A CA 1
ATOM 1560 C C . ILE A 1 194 ? -14.452 15.250 6.548 1.00 88.50 194 ILE A C 1
ATOM 1562 O O . ILE A 1 194 ? -15.394 15.846 7.062 1.00 88.50 194 ILE A O 1
ATOM 1566 N N . PHE A 1 195 ? -14.638 14.383 5.547 1.00 87.19 195 PHE A N 1
ATOM 1567 C CA . PHE A 1 195 ? -15.953 14.125 4.933 1.00 87.19 195 PHE A CA 1
ATOM 1568 C C . PHE A 1 195 ? -17.064 13.659 5.892 1.00 87.19 195 PHE A C 1
ATOM 1570 O O . PHE A 1 195 ? -18.224 13.986 5.611 1.00 87.19 195 PHE A O 1
ATOM 1577 N N . PRO A 1 196 ? -16.774 12.901 6.971 1.00 86.19 196 PRO A N 1
ATOM 1578 C CA . PRO A 1 196 ? -17.793 12.508 7.942 1.00 86.19 196 PRO A CA 1
ATOM 1579 C C . PRO A 1 196 ? -18.379 13.670 8.748 1.00 86.19 196 PRO A C 1
ATOM 1581 O O . PRO A 1 196 ? -19.480 13.536 9.278 1.00 86.19 196 PRO A O 1
ATOM 1584 N N . LEU A 1 197 ? -17.681 14.807 8.834 1.00 84.12 197 LEU A N 1
ATOM 1585 C CA . LEU A 1 197 ? -18.128 15.948 9.625 1.00 84.12 197 LEU A CA 1
ATOM 1586 C C . LEU A 1 197 ? -19.392 16.567 9.010 1.00 84.12 197 LEU A C 1
ATOM 1588 O O . LEU A 1 197 ? -19.438 16.921 7.833 1.00 84.12 197 LEU A O 1
ATOM 1592 N N . GLN A 1 198 ? -20.437 16.738 9.819 1.00 75.81 198 GLN A N 1
ATOM 1593 C CA . GLN A 1 198 ? -21.734 17.223 9.328 1.00 75.81 198 GLN A CA 1
ATOM 1594 C C . GLN A 1 198 ? -21.727 18.721 8.983 1.00 75.81 198 GLN A C 1
ATOM 1596 O O . GLN A 1 198 ? -22.456 19.162 8.098 1.00 75.81 198 GLN A O 1
ATOM 1601 N N . LYS A 1 199 ? -20.889 19.517 9.661 1.00 77.88 199 LYS A N 1
ATOM 1602 C CA . LYS A 1 199 ? -20.904 20.991 9.591 1.00 77.88 199 LYS A CA 1
ATOM 1603 C C . LYS A 1 199 ? -20.088 21.582 8.426 1.00 77.88 199 LYS A C 1
ATOM 1605 O O . LYS A 1 199 ? -19.995 22.802 8.309 1.00 77.88 199 LYS A O 1
ATOM 1610 N N . ILE A 1 200 ? -19.498 20.757 7.555 1.00 81.38 200 ILE A N 1
ATOM 1611 C CA . ILE A 1 200 ? -18.604 21.220 6.478 1.00 81.38 200 ILE A CA 1
ATOM 1612 C C . ILE A 1 200 ? -19.287 21.316 5.105 1.00 81.38 200 ILE A C 1
ATOM 1614 O O . ILE A 1 200 ? -20.058 20.453 4.684 1.00 81.38 200 ILE A O 1
ATOM 1618 N N . LYS A 1 201 ? -18.929 22.348 4.331 1.00 85.31 201 LYS A N 1
ATOM 1619 C CA . LYS A 1 201 ? -19.329 22.468 2.920 1.00 85.31 201 LYS A CA 1
ATOM 1620 C C . LYS A 1 201 ? -18.448 21.569 2.050 1.00 85.31 201 LYS A C 1
ATOM 1622 O O . LYS A 1 201 ? -17.357 21.971 1.650 1.00 85.31 201 LYS A O 1
ATOM 1627 N N . LYS A 1 202 ? -18.944 20.375 1.709 1.00 86.00 202 LYS A N 1
ATOM 1628 C CA . LYS A 1 202 ? -18.211 19.363 0.915 1.00 86.00 202 LYS A CA 1
ATOM 1629 C C . LYS A 1 202 ? -17.643 19.903 -0.407 1.00 86.00 202 LYS A C 1
ATOM 1631 O O . LYS A 1 202 ? -16.552 19.507 -0.798 1.00 86.00 202 LYS A O 1
ATOM 1636 N N . GLY A 1 203 ? -18.324 20.852 -1.056 1.00 86.44 203 GLY A N 1
ATOM 1637 C CA . GLY A 1 203 ? -17.831 21.496 -2.282 1.00 86.44 203 GLY A CA 1
ATOM 1638 C C . GLY A 1 203 ? -16.494 22.228 -2.105 1.00 86.44 203 GLY A C 1
ATOM 1639 O O . GLY A 1 203 ? -15.620 22.109 -2.957 1.00 86.44 203 GLY A O 1
ATOM 1640 N N . ASN A 1 204 ? -16.289 22.908 -0.971 1.00 87.38 204 ASN A N 1
ATOM 1641 C CA . ASN A 1 204 ? -15.026 23.597 -0.686 1.00 87.38 204 ASN A CA 1
ATOM 1642 C C . ASN A 1 204 ? -13.887 22.595 -0.476 1.00 87.38 204 ASN A C 1
ATOM 1644 O O . ASN A 1 204 ? -12.782 22.811 -0.958 1.00 87.38 204 ASN A O 1
ATOM 1648 N N . VAL A 1 205 ? -14.174 21.480 0.201 1.00 89.31 205 VAL A N 1
ATOM 1649 C CA . VAL A 1 205 ? -13.203 20.399 0.421 1.00 89.31 205 VAL A CA 1
ATOM 1650 C C . VAL A 1 205 ? -12.755 19.801 -0.912 1.00 89.31 205 VAL A C 1
ATOM 1652 O O . VAL A 1 205 ? -11.559 19.670 -1.154 1.00 89.31 205 VAL A O 1
ATOM 1655 N N . VAL A 1 206 ? -13.700 19.515 -1.815 1.00 91.25 206 VAL A N 1
ATOM 1656 C CA . VAL A 1 206 ? -13.387 19.041 -3.173 1.00 91.25 206 VAL A CA 1
ATOM 1657 C C . VAL A 1 206 ? -12.564 20.078 -3.945 1.00 91.25 206 VAL A C 1
ATOM 1659 O O . VAL A 1 206 ? -11.578 19.711 -4.578 1.00 91.25 206 VAL A O 1
ATOM 1662 N N . GLY A 1 207 ? -12.902 21.367 -3.845 1.00 90.94 207 GLY A N 1
ATOM 1663 C CA . GLY A 1 207 ? -12.115 22.450 -4.443 1.00 90.94 207 GLY A CA 1
ATOM 1664 C C . GLY A 1 207 ? -10.663 22.485 -3.949 1.00 90.94 207 GLY A C 1
ATOM 1665 O O . GLY A 1 207 ? -9.747 22.591 -4.762 1.00 90.94 207 GLY A O 1
ATOM 1666 N N . CYS A 1 208 ? -10.435 22.319 -2.642 1.00 90.38 208 CYS A N 1
ATOM 1667 C CA . CYS A 1 208 ? -9.087 22.233 -2.069 1.00 90.38 208 CYS A CA 1
ATOM 1668 C C . CYS A 1 208 ? -8.316 21.001 -2.561 1.00 90.38 208 CYS A C 1
ATOM 1670 O O . CYS A 1 208 ? -7.129 21.109 -2.856 1.00 90.38 208 CYS A O 1
ATOM 1672 N N . LEU A 1 209 ? -8.977 19.845 -2.692 1.00 94.12 209 LEU A N 1
ATOM 1673 C CA . LEU A 1 209 ? -8.355 18.635 -3.243 1.00 94.12 209 LEU A CA 1
ATOM 1674 C C . LEU A 1 209 ? -7.946 18.821 -4.710 1.00 94.12 209 LEU A C 1
ATOM 1676 O O . LEU A 1 209 ? -6.850 18.419 -5.096 1.00 94.12 209 LEU A O 1
ATOM 1680 N N . ILE A 1 210 ? -8.791 19.473 -5.514 1.00 93.94 210 ILE A N 1
ATOM 1681 C CA . ILE A 1 210 ? -8.466 19.814 -6.906 1.00 93.94 210 ILE A CA 1
ATOM 1682 C C . ILE A 1 210 ? -7.278 20.779 -6.950 1.00 93.94 210 ILE A C 1
ATOM 1684 O O . ILE A 1 210 ? -6.347 20.561 -7.721 1.00 93.94 210 ILE A O 1
ATOM 1688 N N . LEU A 1 211 ? -7.269 21.814 -6.104 1.00 93.69 211 LEU A N 1
ATOM 1689 C CA . LEU A 1 211 ? -6.156 22.762 -6.026 1.00 93.69 211 LEU A CA 1
ATOM 1690 C C . LEU A 1 211 ? -4.844 22.067 -5.635 1.00 93.69 211 LEU A C 1
ATOM 1692 O O . LEU A 1 211 ? -3.806 22.336 -6.233 1.00 93.69 211 LEU A O 1
ATOM 1696 N N . TYR A 1 212 ? -4.895 21.145 -4.673 1.00 93.75 212 TYR A N 1
ATOM 1697 C CA . TYR A 1 212 ? -3.743 20.339 -4.277 1.00 93.75 212 TYR A CA 1
ATOM 1698 C C . TYR A 1 212 ? -3.232 19.459 -5.427 1.00 93.75 212 TYR A C 1
ATOM 1700 O O . TYR A 1 212 ? -2.026 19.402 -5.673 1.00 93.75 212 TYR A O 1
ATOM 1708 N N . ALA A 1 213 ? -4.131 18.813 -6.173 1.00 93.31 213 ALA A N 1
ATOM 1709 C CA . ALA A 1 213 ? -3.757 18.032 -7.349 1.00 93.31 213 ALA A CA 1
ATOM 1710 C C . ALA A 1 213 ? -3.103 18.910 -8.430 1.00 93.31 213 ALA A C 1
ATOM 1712 O O . ALA A 1 213 ? -2.047 18.555 -8.950 1.00 93.31 213 ALA A O 1
ATOM 1713 N N . LEU A 1 214 ? -3.676 20.085 -8.715 1.00 91.44 214 LEU A N 1
ATOM 1714 C CA . LEU A 1 214 ? -3.107 21.051 -9.660 1.00 91.44 214 LEU A CA 1
ATOM 1715 C C . LEU A 1 214 ? -1.721 21.535 -9.225 1.00 91.44 214 LEU A C 1
ATOM 1717 O O . LEU A 1 214 ? -0.834 21.656 -10.065 1.00 91.44 214 LEU A O 1
ATOM 1721 N N . LEU A 1 215 ? -1.510 21.767 -7.928 1.00 90.19 215 LEU A N 1
ATOM 1722 C CA . LEU A 1 215 ? -0.204 22.154 -7.399 1.00 90.19 215 LEU A CA 1
ATOM 1723 C C . LEU A 1 215 ? 0.846 21.053 -7.611 1.00 90.19 215 LEU A C 1
ATOM 1725 O O . LEU A 1 215 ? 1.962 21.347 -8.025 1.00 90.19 215 LEU A O 1
ATOM 1729 N N . ASN A 1 216 ? 0.489 19.787 -7.387 1.00 88.50 216 ASN A N 1
ATOM 1730 C CA . ASN A 1 216 ? 1.396 18.665 -7.644 1.00 88.50 216 ASN A CA 1
ATOM 1731 C C . ASN A 1 216 ? 1.734 18.524 -9.139 1.00 88.50 216 ASN A C 1
ATOM 1733 O O . ASN A 1 216 ? 2.883 18.266 -9.492 1.00 88.50 216 ASN A O 1
ATOM 1737 N N . VAL A 1 217 ? 0.760 18.747 -10.026 1.00 84.06 217 VAL A N 1
ATOM 1738 C CA . VAL A 1 217 ? 1.003 18.796 -11.479 1.00 84.06 217 VAL A CA 1
ATOM 1739 C C . VAL A 1 217 ? 1.907 19.977 -11.848 1.00 84.06 217 VAL A C 1
ATOM 1741 O O . VAL A 1 217 ? 2.790 19.844 -12.691 1.00 84.06 217 VAL A O 1
ATOM 1744 N N . LEU A 1 218 ? 1.744 21.123 -11.186 1.00 83.25 218 LEU A N 1
ATOM 1745 C CA . LEU A 1 218 ? 2.616 22.279 -11.369 1.00 83.25 218 LEU A CA 1
ATOM 1746 C C . LEU A 1 218 ? 4.049 21.994 -10.889 1.00 83.25 218 LEU A C 1
ATOM 1748 O O . LEU A 1 218 ? 4.992 22.397 -11.563 1.00 83.25 218 LEU A O 1
ATOM 1752 N N . PHE A 1 219 ? 4.247 21.236 -9.806 1.00 80.62 219 PHE A N 1
ATOM 1753 C CA . PHE A 1 219 ? 5.589 20.786 -9.415 1.00 80.62 219 PHE A CA 1
ATOM 1754 C C . PHE A 1 219 ? 6.264 19.964 -10.519 1.00 80.62 219 PHE A C 1
ATOM 1756 O O . PHE A 1 219 ? 7.414 20.240 -10.854 1.00 80.62 219 PHE A O 1
ATOM 1763 N N . LEU A 1 220 ? 5.532 19.055 -11.175 1.00 77.06 220 LEU A N 1
ATOM 1764 C CA . LEU A 1 220 ? 6.047 18.308 -12.332 1.00 77.06 220 LEU A CA 1
ATOM 1765 C C . LEU A 1 220 ? 6.459 19.222 -13.495 1.00 77.06 220 LEU A C 1
ATOM 1767 O O . LEU A 1 220 ? 7.415 18.907 -14.196 1.00 77.06 220 LEU A O 1
ATOM 1771 N N . SER A 1 221 ? 5.790 20.363 -13.685 1.00 69.62 221 SER A N 1
ATOM 1772 C CA . SER A 1 221 ? 6.117 21.301 -14.770 1.00 69.62 221 SER A CA 1
ATOM 1773 C C . SER A 1 221 ? 7.451 22.043 -14.597 1.00 69.62 221 SER A C 1
ATOM 1775 O O . SER A 1 221 ? 7.963 22.590 -15.569 1.00 69.62 221 SER A O 1
ATOM 1777 N N . PHE A 1 222 ? 8.043 22.037 -13.393 1.00 65.56 222 PHE A N 1
ATOM 1778 C CA . PHE A 1 222 ? 9.376 22.606 -13.145 1.00 65.56 222 PHE A CA 1
ATOM 1779 C C . PHE A 1 222 ? 10.532 21.675 -13.552 1.00 65.56 222 PHE A C 1
ATOM 1781 O O . PHE A 1 222 ? 11.690 22.094 -13.523 1.00 65.56 222 PHE A O 1
ATOM 1788 N N . LEU A 1 223 ? 10.247 20.430 -13.949 1.00 66.25 223 LEU A N 1
ATOM 1789 C CA . LEU A 1 223 ? 11.232 19.531 -14.550 1.00 66.25 223 LEU A CA 1
ATOM 1790 C C . LEU A 1 223 ? 11.502 20.008 -15.984 1.00 66.25 223 LEU A C 1
ATOM 1792 O O . LEU A 1 223 ? 10.604 19.985 -16.821 1.00 66.25 223 LEU A O 1
ATOM 1796 N N . ALA A 1 224 ? 12.718 20.498 -16.236 1.00 53.81 224 ALA A N 1
ATOM 1797 C CA . ALA A 1 224 ? 13.107 21.216 -17.450 1.00 53.81 224 ALA A CA 1
ATOM 1798 C C . ALA A 1 224 ? 12.589 20.578 -18.759 1.00 53.81 224 ALA A C 1
ATOM 1800 O O . ALA A 1 224 ? 12.877 19.424 -19.073 1.00 53.81 224 ALA A O 1
ATOM 1801 N N . TYR A 1 225 ? 11.860 21.386 -19.532 1.00 55.66 225 TYR A N 1
ATOM 1802 C CA . TYR A 1 225 ? 11.272 21.072 -20.835 1.00 55.66 225 TYR A CA 1
ATOM 1803 C C . TYR A 1 225 ? 12.100 21.733 -21.950 1.00 55.66 225 TYR A C 1
ATOM 1805 O O . TYR A 1 225 ? 11.581 22.522 -22.736 1.00 55.66 225 TYR A O 1
ATOM 1813 N N . ASP A 1 226 ? 13.407 21.482 -22.015 1.00 52.06 226 ASP A N 1
ATOM 1814 C CA . ASP A 1 226 ? 14.209 22.008 -23.128 1.00 52.06 226 ASP A CA 1
ATOM 1815 C C . ASP A 1 226 ? 14.070 21.089 -24.348 1.00 52.06 226 ASP A C 1
ATOM 1817 O O . ASP A 1 226 ? 14.872 20.191 -24.589 1.00 52.06 226 ASP A O 1
ATOM 1821 N N . GLY A 1 227 ? 12.989 21.301 -25.106 1.00 57.78 227 GLY A N 1
ATOM 1822 C CA . GLY A 1 227 ? 12.807 20.775 -26.465 1.00 57.78 227 GLY A CA 1
ATOM 1823 C C . GLY A 1 227 ? 12.583 19.264 -26.603 1.00 57.78 227 GLY A C 1
ATOM 1824 O O . GLY A 1 227 ? 12.547 18.778 -27.731 1.00 57.78 227 GLY A O 1
ATOM 1825 N N . THR A 1 228 ? 12.414 18.526 -25.503 1.00 66.94 228 THR A N 1
ATOM 1826 C CA . THR A 1 228 ? 12.184 17.073 -25.520 1.00 66.94 228 THR A CA 1
ATOM 1827 C C . THR A 1 228 ? 10.703 16.723 -25.684 1.00 66.94 228 THR A C 1
ATOM 1829 O O . THR A 1 228 ? 9.803 17.407 -25.195 1.00 66.94 228 THR A O 1
ATOM 1832 N N . SER A 1 229 ? 10.426 15.640 -26.408 1.00 72.12 229 SER A N 1
ATOM 1833 C CA . SER A 1 229 ? 9.081 15.070 -26.536 1.00 72.12 229 SER A CA 1
ATOM 1834 C C . SER A 1 229 ? 8.607 14.448 -25.213 1.00 72.12 229 SER A C 1
ATOM 1836 O O . SER A 1 229 ? 9.411 14.016 -24.391 1.00 72.12 229 SER A O 1
ATOM 1838 N N . PHE A 1 230 ? 7.290 14.309 -25.010 1.00 72.69 230 PHE A N 1
ATOM 1839 C CA . PHE A 1 230 ? 6.731 13.653 -23.812 1.00 72.69 230 PHE A CA 1
ATOM 1840 C C . PHE A 1 230 ? 7.317 12.248 -23.565 1.00 72.69 230 PHE A C 1
ATOM 1842 O O . PHE A 1 230 ? 7.566 11.857 -22.429 1.00 72.69 230 PHE A O 1
ATOM 1849 N N . THR A 1 231 ? 7.581 11.487 -24.626 1.00 71.62 231 THR A N 1
ATOM 1850 C CA . THR A 1 231 ? 8.216 10.163 -24.544 1.00 71.62 231 THR A CA 1
ATOM 1851 C C . THR A 1 231 ? 9.662 10.233 -24.064 1.00 71.62 231 THR A C 1
ATOM 1853 O O . THR A 1 231 ? 10.069 9.420 -23.236 1.00 71.62 231 THR A O 1
ATOM 1856 N N . GLU A 1 232 ? 10.419 11.228 -24.525 1.00 72.81 232 GLU A N 1
ATOM 1857 C CA . GLU A 1 232 ? 11.789 11.473 -24.063 1.00 72.81 232 GLU A CA 1
ATOM 1858 C C . GLU A 1 232 ? 11.816 11.962 -22.616 1.00 72.81 232 GLU A C 1
ATOM 1860 O O . GLU A 1 232 ? 12.675 11.550 -21.845 1.00 72.81 232 GLU A O 1
ATOM 1865 N N . PHE A 1 233 ? 10.833 12.764 -22.213 1.00 72.00 233 PHE A N 1
ATOM 1866 C CA . PHE A 1 233 ? 10.681 13.192 -20.828 1.00 72.00 233 PHE A CA 1
ATOM 1867 C C . PHE A 1 233 ? 10.379 12.018 -19.882 1.00 72.00 233 PHE A C 1
ATOM 1869 O O . PHE A 1 233 ? 10.943 11.928 -18.791 1.00 72.00 233 PHE A O 1
ATOM 1876 N N . MET A 1 234 ? 9.478 11.120 -20.285 1.00 73.06 234 MET A N 1
ATOM 1877 C CA . MET A 1 234 ? 8.992 10.031 -19.434 1.00 73.06 234 MET A CA 1
ATOM 1878 C C . MET A 1 234 ? 9.941 8.828 -19.380 1.00 73.06 234 MET A C 1
ATOM 1880 O O . MET A 1 234 ? 10.162 8.245 -18.316 1.00 73.06 234 MET A O 1
ATOM 1884 N N . TYR A 1 235 ? 10.506 8.455 -20.529 1.00 73.88 235 TYR A N 1
ATOM 1885 C CA . TYR A 1 235 ? 11.338 7.264 -20.685 1.00 73.88 235 TYR A CA 1
ATOM 1886 C C . TYR A 1 235 ? 12.768 7.599 -21.117 1.00 73.88 235 TYR A C 1
ATOM 1888 O O . TYR A 1 235 ? 13.699 6.904 -20.723 1.00 73.88 235 TYR A O 1
ATOM 1896 N N . GLY A 1 236 ? 12.980 8.669 -21.874 1.00 75.69 236 GLY A N 1
ATOM 1897 C CA . GLY A 1 236 ? 14.265 8.981 -22.504 1.00 75.69 236 GLY A CA 1
ATOM 1898 C C . GLY A 1 236 ? 14.248 8.706 -24.005 1.00 75.69 236 GLY A C 1
ATOM 1899 O O . GLY A 1 236 ? 13.261 8.221 -24.562 1.00 75.69 236 GLY A O 1
ATOM 1900 N N . THR A 1 237 ? 15.359 9.013 -24.667 1.00 75.56 237 THR A N 1
ATOM 1901 C CA . THR A 1 237 ? 15.527 8.900 -26.128 1.00 75.56 237 THR A CA 1
ATOM 1902 C C . THR A 1 237 ? 15.456 7.461 -26.650 1.00 75.56 237 THR A C 1
ATOM 1904 O O . THR A 1 237 ? 15.182 7.251 -27.825 1.00 75.56 237 THR A O 1
ATOM 1907 N N . GLU A 1 238 ? 15.624 6.463 -25.779 1.00 82.38 238 GLU A N 1
ATOM 1908 C CA . GLU A 1 238 ? 15.609 5.028 -26.108 1.00 82.38 238 GLU A CA 1
ATOM 1909 C C . GLU A 1 238 ? 14.193 4.424 -26.232 1.00 82.38 238 GLU A C 1
ATOM 1911 O O . GLU A 1 238 ? 14.034 3.228 -26.485 1.00 82.38 238 GLU A O 1
ATOM 1916 N N . TRP A 1 239 ? 13.129 5.211 -26.030 1.00 85.75 239 TRP A N 1
ATOM 1917 C CA . TRP A 1 239 ? 11.750 4.703 -26.089 1.00 85.75 239 TRP A CA 1
ATOM 1918 C C . TRP A 1 239 ? 11.368 4.057 -27.435 1.00 85.75 239 TRP A C 1
ATOM 1920 O O . TRP A 1 239 ? 10.747 2.988 -27.412 1.00 85.75 239 TRP A O 1
ATOM 1930 N N . PRO A 1 240 ? 11.718 4.636 -28.604 1.00 87.75 240 PRO A N 1
ATOM 1931 C CA . PRO A 1 240 ? 11.417 4.016 -29.893 1.00 87.75 240 PRO A CA 1
ATOM 1932 C C . PRO A 1 240 ? 12.090 2.649 -30.063 1.00 87.75 240 PRO A C 1
ATOM 1934 O O . PRO A 1 240 ? 11.434 1.707 -30.502 1.00 87.75 240 PRO A O 1
ATOM 1937 N N . GLU A 1 241 ? 13.350 2.517 -29.641 1.00 88.06 241 GLU A N 1
ATOM 1938 C CA . GLU A 1 241 ? 14.106 1.259 -29.692 1.00 88.06 241 GLU A CA 1
ATOM 1939 C C . GLU A 1 241 ? 13.498 0.199 -28.762 1.00 88.06 241 GLU A C 1
ATOM 1941 O O . GLU A 1 241 ? 13.343 -0.967 -29.133 1.00 88.06 241 GLU A O 1
ATOM 1946 N N . TYR A 1 242 ? 13.070 0.605 -27.562 1.00 88.81 242 TYR A N 1
ATOM 1947 C CA . TYR A 1 242 ? 12.325 -0.284 -26.674 1.00 88.81 242 TYR A CA 1
ATOM 1948 C C . TYR A 1 242 ? 11.017 -0.765 -27.318 1.00 88.81 242 TYR A C 1
ATOM 1950 O O . TYR A 1 242 ? 10.701 -1.956 -27.265 1.00 88.81 242 TYR A O 1
ATOM 1958 N N . CYS A 1 243 ? 10.262 0.144 -27.945 1.00 90.56 243 CYS A N 1
ATOM 1959 C CA . CYS A 1 243 ? 9.015 -0.197 -28.626 1.00 90.56 243 CYS A CA 1
ATOM 1960 C C . CYS A 1 243 ? 9.234 -1.171 -29.780 1.00 90.56 243 CYS A C 1
ATOM 1962 O O . CYS A 1 243 ? 8.398 -2.047 -29.983 1.00 90.56 243 CYS A O 1
ATOM 1964 N N . GLU A 1 244 ? 10.316 -1.016 -30.537 1.00 92.38 244 GLU A N 1
ATOM 1965 C CA . GLU A 1 244 ? 10.648 -1.898 -31.652 1.00 92.38 244 GLU A CA 1
ATOM 1966 C C . GLU A 1 244 ? 10.857 -3.340 -31.175 1.00 92.38 244 GLU A C 1
ATOM 1968 O O . GLU A 1 244 ? 10.139 -4.240 -31.622 1.00 92.38 244 GLU A O 1
ATOM 1973 N N . GLY A 1 245 ? 11.745 -3.549 -30.197 1.00 91.19 245 GLY A N 1
ATOM 1974 C CA . GLY A 1 245 ? 12.006 -4.879 -29.639 1.00 91.19 245 GLY A CA 1
ATOM 1975 C C . GLY A 1 245 ? 10.769 -5.498 -28.980 1.00 91.19 245 GLY A C 1
ATOM 1976 O O . GLY A 1 245 ? 10.412 -6.646 -29.257 1.00 91.19 245 GLY A O 1
ATOM 1977 N N . ALA A 1 246 ? 10.038 -4.720 -28.179 1.00 92.25 246 ALA A N 1
ATOM 1978 C CA . ALA A 1 246 ? 8.823 -5.191 -27.520 1.00 92.25 246 ALA A CA 1
ATOM 1979 C C . ALA A 1 246 ? 7.707 -5.545 -28.520 1.00 92.25 246 ALA A C 1
ATOM 1981 O O . ALA A 1 246 ? 7.090 -6.606 -28.403 1.00 92.25 246 ALA A O 1
ATOM 1982 N N . ARG A 1 247 ? 7.464 -4.713 -29.543 1.00 93.62 247 ARG A N 1
ATOM 1983 C CA . ARG A 1 247 ? 6.468 -5.005 -30.592 1.00 93.62 247 ARG A CA 1
ATOM 1984 C C . ARG A 1 247 ? 6.865 -6.203 -31.436 1.00 93.62 247 ARG A C 1
ATOM 1986 O O . ARG A 1 247 ? 5.989 -6.969 -31.827 1.00 93.62 247 ARG A O 1
ATOM 1993 N N . TYR A 1 248 ? 8.156 -6.396 -31.693 1.00 93.81 248 TYR A N 1
ATOM 1994 C CA . TYR A 1 248 ? 8.627 -7.586 -32.388 1.00 93.81 248 TYR A CA 1
ATOM 1995 C C . TYR A 1 248 ? 8.268 -8.857 -31.606 1.00 93.81 248 TYR A C 1
ATOM 1997 O O . TYR A 1 248 ? 7.743 -9.797 -32.201 1.00 93.81 248 TYR A O 1
ATOM 2005 N N . ILE A 1 249 ? 8.464 -8.869 -30.282 1.00 93.69 249 ILE A N 1
ATOM 2006 C CA . ILE A 1 249 ? 8.039 -9.987 -29.424 1.00 93.69 249 ILE A CA 1
ATOM 2007 C C . ILE A 1 249 ? 6.521 -10.162 -29.470 1.00 93.69 249 ILE A C 1
ATOM 2009 O O . ILE A 1 249 ? 6.047 -11.255 -29.759 1.00 93.69 249 ILE A O 1
ATOM 2013 N N . ILE A 1 250 ? 5.760 -9.089 -29.241 1.00 93.56 250 ILE A N 1
ATOM 2014 C CA . ILE A 1 250 ? 4.286 -9.103 -29.221 1.00 93.56 250 ILE A CA 1
ATOM 2015 C C . ILE A 1 250 ? 3.711 -9.674 -30.527 1.00 93.56 250 ILE A C 1
ATOM 2017 O O . ILE A 1 250 ? 2.813 -10.514 -30.487 1.00 93.56 250 ILE A O 1
ATOM 2021 N N . ASN A 1 251 ? 4.246 -9.255 -31.676 1.00 93.88 251 ASN A N 1
ATOM 2022 C CA . ASN A 1 251 ? 3.731 -9.639 -32.992 1.00 93.88 251 ASN A CA 1
ATOM 2023 C C . ASN A 1 251 ? 4.087 -11.076 -33.398 1.00 93.88 251 ASN A C 1
ATOM 2025 O O . ASN A 1 251 ? 3.368 -11.670 -34.197 1.00 93.88 251 ASN A O 1
ATOM 2029 N N . HIS A 1 252 ? 5.182 -11.631 -32.873 1.00 94.12 252 HIS A N 1
ATOM 2030 C CA . HIS A 1 252 ? 5.659 -12.972 -33.234 1.00 94.12 252 HIS A CA 1
ATOM 2031 C C . HIS A 1 252 ? 5.512 -13.995 -32.101 1.00 94.12 252 HIS A C 1
ATOM 2033 O O . HIS A 1 252 ? 5.906 -15.153 -32.272 1.00 94.12 252 HIS A O 1
ATOM 2039 N N . ALA A 1 253 ? 4.958 -13.596 -30.953 1.00 93.19 253 ALA A N 1
ATOM 2040 C CA . ALA A 1 253 ? 4.653 -14.489 -29.846 1.00 93.19 253 ALA A CA 1
ATOM 2041 C C . ALA A 1 253 ? 3.596 -15.516 -30.261 1.00 93.19 253 ALA A C 1
ATOM 2043 O O . ALA A 1 253 ? 2.599 -15.202 -30.915 1.00 93.19 253 ALA A O 1
ATOM 2044 N N . SER A 1 254 ? 3.818 -16.764 -29.858 1.00 93.94 254 SER A N 1
ATOM 2045 C CA . SER A 1 254 ? 2.861 -17.833 -30.105 1.00 93.94 254 SER A CA 1
ATOM 2046 C C . SER A 1 254 ? 1.686 -17.739 -29.119 1.00 93.94 254 SER A C 1
ATOM 2048 O O . SER A 1 254 ? 1.737 -17.023 -28.113 1.00 93.94 254 SER A O 1
ATOM 2050 N N . LEU A 1 255 ? 0.618 -18.497 -29.376 1.00 92.56 255 LEU A N 1
ATOM 2051 C CA . LEU A 1 255 ? -0.461 -18.640 -28.400 1.00 92.56 255 LEU A CA 1
ATOM 2052 C C . LEU A 1 255 ? 0.025 -19.346 -27.118 1.00 92.56 255 LEU A C 1
ATOM 2054 O O . LEU A 1 255 ? -0.367 -18.955 -26.019 1.00 92.56 255 LEU A O 1
ATOM 2058 N N . SER A 1 256 ? 0.872 -20.370 -27.254 1.00 93.19 256 SER A N 1
ATOM 2059 C CA . SER A 1 256 ? 1.367 -21.198 -26.152 1.00 93.19 256 SER A CA 1
ATOM 2060 C C . SER A 1 256 ? 2.789 -21.680 -26.415 1.00 93.19 256 SER A C 1
ATOM 2062 O O . SER A 1 256 ? 3.070 -22.258 -27.465 1.00 93.19 256 SER A O 1
ATOM 2064 N N . GLY A 1 257 ? 3.662 -21.482 -25.429 1.00 88.12 257 GLY A N 1
ATOM 2065 C CA . GLY A 1 257 ? 5.075 -21.835 -25.515 1.00 88.12 257 GLY A CA 1
ATOM 2066 C C . GLY A 1 257 ? 5.882 -20.865 -26.377 1.00 88.12 257 GLY A C 1
ATOM 2067 O O . GLY A 1 257 ? 5.399 -19.828 -26.838 1.00 88.12 257 GLY A O 1
ATOM 2068 N N . THR A 1 258 ? 7.148 -21.202 -26.589 1.00 88.00 258 THR A N 1
ATOM 2069 C CA . THR A 1 258 ? 8.085 -20.332 -27.300 1.00 88.00 258 THR A CA 1
ATOM 2070 C C . THR A 1 258 ? 7.856 -20.388 -28.812 1.00 88.00 258 THR A C 1
ATOM 2072 O O . THR A 1 258 ? 7.737 -21.460 -29.402 1.00 88.00 258 THR A O 1
ATOM 2075 N N . SER A 1 259 ? 7.803 -19.223 -29.459 1.00 92.00 259 SER A N 1
ATOM 2076 C CA . SER A 1 259 ? 7.671 -19.121 -30.919 1.00 92.00 259 SER A CA 1
ATOM 2077 C C . SER A 1 259 ? 8.976 -19.489 -31.629 1.00 92.00 259 SER A C 1
ATOM 2079 O O . SER A 1 259 ? 10.040 -18.992 -31.259 1.00 92.00 259 SER A O 1
ATOM 2081 N N . SER A 1 260 ? 8.903 -20.290 -32.699 1.00 89.31 260 SER A N 1
ATOM 2082 C CA . SER A 1 260 ? 10.075 -20.642 -33.517 1.00 89.31 260 SER A CA 1
ATOM 2083 C C . SER A 1 260 ? 10.733 -19.415 -34.152 1.00 89.31 260 SER A C 1
ATOM 2085 O O . SER A 1 260 ? 11.954 -19.358 -34.263 1.00 89.31 260 SER A O 1
ATOM 2087 N N . THR A 1 261 ? 9.936 -18.409 -34.527 1.00 90.75 261 THR A N 1
ATOM 2088 C CA . THR A 1 261 ? 10.437 -17.149 -35.089 1.00 90.75 261 THR A CA 1
ATOM 2089 C C . THR A 1 261 ? 11.250 -16.373 -34.056 1.00 90.75 261 THR A C 1
ATOM 2091 O O . THR A 1 261 ? 12.344 -15.904 -34.367 1.00 90.75 261 THR A O 1
ATOM 2094 N N . LEU A 1 262 ? 10.766 -16.300 -32.811 1.00 90.50 262 LEU A N 1
ATOM 2095 C CA . LEU A 1 262 ? 11.486 -15.642 -31.717 1.00 90.50 262 LEU A CA 1
ATOM 2096 C C . LEU A 1 262 ? 12.763 -16.404 -31.341 1.00 90.50 262 LEU A C 1
ATOM 2098 O O . LEU A 1 262 ? 13.807 -15.777 -31.191 1.00 90.50 262 LEU A O 1
ATOM 2102 N N . LEU A 1 263 ? 12.705 -17.740 -31.290 1.00 88.62 263 LEU A N 1
ATOM 2103 C CA . LEU A 1 263 ? 13.868 -18.609 -31.051 1.00 88.62 263 LEU A CA 1
ATOM 2104 C C . LEU A 1 263 ? 14.972 -18.443 -32.100 1.00 88.62 263 LEU A C 1
ATOM 2106 O O . LEU A 1 263 ? 16.149 -18.552 -31.782 1.00 88.62 263 LEU A O 1
ATOM 2110 N N . SER A 1 264 ? 14.606 -18.169 -33.351 1.00 90.25 264 SER A N 1
ATOM 2111 C CA . SER A 1 264 ? 15.581 -17.977 -34.430 1.00 90.25 264 SER A CA 1
ATOM 2112 C C . SER A 1 264 ? 16.190 -16.569 -34.494 1.00 90.25 264 SER A C 1
ATOM 2114 O O . SER A 1 264 ? 17.136 -16.347 -35.247 1.00 90.25 264 SER A O 1
ATOM 2116 N N . SER A 1 265 ? 15.655 -15.604 -33.739 1.00 90.25 265 SER A N 1
ATOM 2117 C CA . SER A 1 265 ? 16.048 -14.197 -33.848 1.00 90.25 265 SER A CA 1
ATOM 2118 C C . SER A 1 265 ? 17.184 -13.850 -32.888 1.00 90.25 265 SER A C 1
ATOM 2120 O O . SER A 1 265 ? 16.949 -13.630 -31.700 1.00 90.25 265 SER A O 1
ATOM 2122 N N . ALA A 1 266 ? 18.412 -13.741 -33.405 1.00 88.00 266 ALA A N 1
ATOM 2123 C CA . ALA A 1 266 ? 19.573 -13.296 -32.623 1.00 88.00 266 ALA A CA 1
ATOM 2124 C C . ALA A 1 266 ? 19.348 -11.910 -31.990 1.00 88.00 266 ALA A C 1
ATOM 2126 O O . ALA A 1 266 ? 19.643 -11.716 -30.817 1.00 88.00 266 ALA A O 1
ATOM 2127 N N . TYR A 1 267 ? 18.709 -10.992 -32.728 1.00 89.50 267 TYR A N 1
ATOM 2128 C CA . TYR A 1 267 ? 18.347 -9.661 -32.233 1.00 89.50 267 TYR A CA 1
ATOM 2129 C C . TYR A 1 267 ? 17.514 -9.719 -30.946 1.00 89.50 267 TYR A C 1
ATOM 2131 O O . TYR A 1 267 ? 17.799 -8.993 -30.001 1.00 89.50 267 TYR A O 1
ATOM 2139 N N . ILE A 1 268 ? 16.502 -10.593 -30.880 1.00 88.88 268 ILE A N 1
ATOM 2140 C CA . ILE A 1 268 ? 15.642 -10.698 -29.691 1.00 88.88 268 ILE A CA 1
ATOM 2141 C C . ILE A 1 268 ? 16.360 -11.343 -28.514 1.00 88.88 268 ILE A C 1
ATOM 2143 O O . ILE A 1 268 ? 16.115 -10.934 -27.381 1.00 88.88 268 ILE A O 1
ATOM 2147 N N . HIS A 1 269 ? 17.249 -12.305 -28.764 1.00 85.56 269 HIS A N 1
ATOM 2148 C CA . HIS A 1 269 ? 18.059 -12.889 -27.697 1.00 85.56 269 HIS A CA 1
ATOM 2149 C C . HIS A 1 269 ? 18.947 -11.815 -27.071 1.00 85.56 269 HIS A C 1
ATOM 2151 O O . HIS A 1 269 ? 18.866 -11.609 -25.864 1.00 85.56 269 HIS A O 1
ATOM 2157 N N . ASP A 1 270 ? 19.678 -11.055 -27.889 1.00 86.25 270 ASP A N 1
ATOM 2158 C CA . ASP A 1 270 ? 20.527 -9.962 -27.407 1.00 86.25 270 ASP A CA 1
ATOM 2159 C C . ASP A 1 270 ? 19.711 -8.857 -26.724 1.00 86.25 270 ASP A C 1
ATOM 2161 O O . ASP A 1 270 ? 20.106 -8.323 -25.689 1.00 86.25 270 ASP A O 1
ATOM 2165 N N . TRP A 1 271 ? 18.533 -8.535 -27.261 1.00 87.75 271 TRP A N 1
ATOM 2166 C CA . TRP A 1 271 ? 17.676 -7.488 -26.714 1.00 87.75 271 TRP A CA 1
ATOM 2167 C C . TRP A 1 271 ? 17.018 -7.871 -25.380 1.00 87.75 271 TRP A C 1
ATOM 2169 O O . TRP A 1 271 ? 16.810 -6.994 -24.538 1.00 87.75 271 TRP A O 1
ATOM 2179 N N . LEU A 1 272 ? 16.672 -9.147 -25.168 1.00 85.06 272 LEU A N 1
ATOM 2180 C CA . LEU A 1 272 ? 16.057 -9.644 -23.926 1.00 85.06 272 LEU A CA 1
ATOM 2181 C C . LEU A 1 272 ? 17.055 -9.819 -22.779 1.00 85.06 272 LEU A C 1
ATOM 2183 O O . LEU A 1 272 ? 16.632 -9.867 -21.616 1.00 85.06 272 LEU A O 1
ATOM 2187 N N . ILE A 1 273 ? 18.351 -9.907 -23.086 1.00 82.31 273 ILE A N 1
ATOM 2188 C CA . ILE A 1 273 ? 19.404 -10.044 -22.082 1.00 82.31 273 ILE A CA 1
ATOM 2189 C C . ILE A 1 273 ? 19.310 -8.912 -21.056 1.00 82.31 273 ILE A C 1
ATOM 2191 O O . ILE A 1 273 ? 19.174 -7.732 -21.378 1.00 82.31 273 ILE A O 1
ATOM 2195 N N . ASN A 1 274 ? 19.386 -9.290 -19.781 1.00 73.19 274 ASN A N 1
ATOM 2196 C CA . ASN A 1 274 ? 19.363 -8.405 -18.620 1.00 73.19 274 ASN A CA 1
ATOM 2197 C C . ASN A 1 274 ? 18.110 -7.507 -18.502 1.00 73.19 274 ASN A C 1
ATOM 2199 O O . ASN A 1 274 ? 18.088 -6.580 -17.680 1.00 73.19 274 ASN A O 1
ATOM 2203 N N . ARG A 1 275 ? 17.034 -7.783 -19.258 1.00 78.94 275 ARG A N 1
ATOM 2204 C CA . ARG A 1 275 ? 15.751 -7.075 -19.134 1.00 78.94 275 ARG A CA 1
ATOM 2205 C C . ARG A 1 275 ? 14.804 -7.795 -18.183 1.00 78.94 275 ARG A C 1
ATOM 2207 O O . ARG A 1 275 ? 14.445 -8.952 -18.374 1.00 78.94 275 ARG A O 1
ATOM 2214 N N . ASN A 1 276 ? 14.297 -7.051 -17.207 1.00 73.62 276 ASN A N 1
ATOM 2215 C CA . ASN A 1 276 ? 13.423 -7.570 -16.155 1.00 73.62 276 ASN A CA 1
ATOM 2216 C C . ASN A 1 276 ? 11.914 -7.400 -16.441 1.00 73.62 276 ASN A C 1
ATOM 2218 O O . ASN A 1 276 ? 11.109 -7.267 -15.520 1.00 73.62 276 ASN A O 1
ATOM 2222 N N . ASN A 1 277 ? 11.501 -7.327 -17.708 1.00 87.06 277 ASN A N 1
ATOM 2223 C CA . ASN A 1 277 ? 10.086 -7.149 -18.027 1.00 87.06 277 ASN A CA 1
ATOM 2224 C C . ASN A 1 277 ? 9.360 -8.502 -18.052 1.00 87.06 277 ASN A C 1
ATOM 2226 O O . ASN A 1 277 ? 9.478 -9.248 -19.021 1.00 87.06 277 ASN A O 1
ATOM 2230 N N . TYR A 1 278 ? 8.580 -8.801 -17.011 1.00 89.69 278 TYR A N 1
ATOM 2231 C CA . TYR A 1 278 ? 7.896 -10.090 -16.885 1.00 89.69 278 TYR A CA 1
ATOM 2232 C C . TYR A 1 278 ? 6.957 -10.411 -18.041 1.00 89.69 278 TYR A C 1
ATOM 2234 O O . TYR A 1 278 ? 6.950 -11.542 -18.510 1.00 89.69 278 TYR A O 1
ATOM 2242 N N . ILE A 1 279 ? 6.189 -9.438 -18.529 1.00 92.38 279 ILE A N 1
ATOM 2243 C CA . ILE A 1 279 ? 5.230 -9.677 -19.612 1.00 92.38 279 ILE A CA 1
ATOM 2244 C C . ILE A 1 279 ? 5.966 -10.022 -20.906 1.00 92.38 279 ILE A C 1
ATOM 2246 O O . ILE A 1 279 ? 5.596 -10.984 -21.571 1.00 92.38 279 ILE A O 1
ATOM 2250 N N . LEU A 1 280 ? 7.031 -9.291 -21.243 1.00 91.75 280 LEU A N 1
ATOM 2251 C CA . LEU A 1 280 ? 7.805 -9.566 -22.458 1.00 91.75 280 LEU A CA 1
ATOM 2252 C C . LEU A 1 280 ? 8.554 -10.902 -22.376 1.00 91.75 280 LEU A C 1
ATOM 2254 O O . LEU A 1 280 ? 8.570 -11.654 -23.348 1.00 91.75 280 LEU A O 1
ATOM 2258 N N . GLN A 1 281 ? 9.111 -11.233 -21.210 1.00 90.44 281 GLN A N 1
ATOM 2259 C CA . GLN A 1 281 ? 9.766 -12.524 -20.977 1.00 90.44 281 GLN A CA 1
ATOM 2260 C C . GLN A 1 281 ? 8.752 -13.679 -21.049 1.00 90.44 281 GLN A C 1
ATOM 2262 O O . GLN A 1 281 ? 9.011 -14.700 -21.681 1.00 90.44 281 GLN A O 1
ATOM 2267 N N . LEU A 1 282 ? 7.557 -13.515 -20.476 1.00 92.38 282 LEU A N 1
ATOM 2268 C CA . LEU A 1 282 ? 6.487 -14.512 -20.568 1.00 92.38 282 LEU A CA 1
ATOM 2269 C C . LEU A 1 282 ? 5.941 -14.657 -21.992 1.00 92.38 282 LEU A C 1
ATOM 2271 O O . LEU A 1 282 ? 5.654 -15.780 -22.398 1.00 92.38 282 LEU A O 1
ATOM 2275 N N . LEU A 1 283 ? 5.837 -13.570 -22.766 1.00 93.19 283 LEU A N 1
ATOM 2276 C CA . LEU A 1 283 ? 5.496 -13.643 -24.193 1.00 93.19 283 LEU A CA 1
ATOM 2277 C C . LEU A 1 283 ? 6.520 -14.470 -24.967 1.00 93.19 283 LEU A C 1
ATOM 2279 O O . LEU A 1 283 ? 6.134 -15.279 -25.809 1.00 93.19 283 LEU A O 1
ATOM 2283 N N . PHE A 1 284 ? 7.806 -14.278 -24.669 1.00 91.69 284 PHE A N 1
ATOM 2284 C CA . PHE A 1 284 ? 8.878 -15.033 -25.297 1.00 91.69 284 PHE A CA 1
ATOM 2285 C C . PHE A 1 284 ? 8.807 -16.518 -24.915 1.00 91.69 284 PHE A C 1
ATOM 2287 O O . PHE A 1 284 ? 8.655 -17.357 -25.798 1.00 91.69 284 PHE A O 1
ATOM 2294 N N . TYR A 1 285 ? 8.846 -16.856 -23.622 1.00 89.06 285 TYR A N 1
ATOM 2295 C CA . TYR A 1 285 ? 8.943 -18.249 -23.166 1.00 89.06 285 TYR A CA 1
ATOM 2296 C C . TYR A 1 285 ? 7.618 -19.023 -23.220 1.00 89.06 285 TYR A C 1
ATOM 2298 O O . TYR A 1 285 ? 7.602 -20.186 -23.621 1.00 89.06 285 TYR A O 1
ATOM 2306 N N . GLY A 1 286 ? 6.513 -18.405 -22.802 1.00 89.38 286 GLY A N 1
ATOM 2307 C CA . GLY A 1 286 ? 5.225 -19.067 -22.569 1.00 89.38 286 GLY A CA 1
ATOM 2308 C C . GLY A 1 286 ? 4.100 -18.681 -23.534 1.00 89.38 286 GLY A C 1
ATOM 2309 O O . GLY A 1 286 ? 3.061 -19.348 -23.537 1.00 89.38 286 GLY A O 1
ATOM 2310 N N . GLY A 1 287 ? 4.287 -17.643 -24.351 1.00 93.81 287 GLY A N 1
ATOM 2311 C CA . GLY A 1 287 ? 3.275 -17.133 -25.274 1.00 93.81 287 GLY A CA 1
ATOM 2312 C C . GLY A 1 287 ? 2.129 -16.380 -24.585 1.00 93.81 287 GLY A C 1
ATOM 2313 O O . GLY A 1 287 ? 2.154 -16.085 -23.386 1.00 93.81 287 GLY A O 1
ATOM 2314 N N . TRP A 1 288 ? 1.086 -16.064 -25.354 1.00 95.44 288 TRP A N 1
ATOM 2315 C CA . TRP A 1 288 ? -0.040 -15.243 -24.889 1.00 95.44 288 TRP A CA 1
ATOM 2316 C C . TRP A 1 288 ? -0.840 -15.856 -23.735 1.00 95.44 288 TRP A C 1
ATOM 2318 O O . TRP A 1 288 ? -1.309 -15.116 -22.868 1.00 95.44 288 TRP A O 1
ATOM 2328 N N . ILE A 1 289 ? -0.971 -17.187 -23.673 1.00 95.69 289 ILE A N 1
ATOM 2329 C CA . ILE A 1 289 ? -1.665 -17.857 -22.559 1.00 95.69 289 ILE A CA 1
ATOM 2330 C C . ILE A 1 289 ? -0.961 -17.577 -21.225 1.00 95.69 289 ILE A C 1
ATOM 2332 O O . ILE A 1 289 ? -1.634 -17.306 -20.228 1.00 95.69 289 ILE A O 1
ATOM 2336 N N . ALA A 1 290 ? 0.377 -17.584 -21.197 1.00 94.25 290 ALA A N 1
ATOM 2337 C CA . ALA A 1 290 ? 1.139 -17.295 -19.983 1.00 94.25 290 ALA A CA 1
ATOM 2338 C C . ALA A 1 290 ? 0.927 -15.848 -19.511 1.00 94.25 290 ALA A C 1
ATOM 2340 O O . ALA A 1 290 ? 0.742 -15.601 -18.320 1.00 94.25 290 ALA A O 1
ATOM 2341 N N . VAL A 1 291 ? 0.871 -14.896 -20.446 1.00 95.25 291 VAL A N 1
ATOM 2342 C CA . VAL A 1 291 ? 0.612 -13.476 -20.156 1.00 95.25 291 VAL A CA 1
ATOM 2343 C C . VAL A 1 291 ? -0.806 -13.257 -19.649 1.00 95.25 291 VAL A C 1
ATOM 2345 O O . VAL A 1 291 ? -0.993 -12.564 -18.653 1.00 95.25 291 VAL A O 1
ATOM 2348 N N . ALA A 1 292 ? -1.806 -13.868 -20.290 1.00 95.62 292 ALA A N 1
ATOM 2349 C CA . ALA A 1 292 ? -3.192 -13.795 -19.836 1.00 95.62 292 ALA A CA 1
ATOM 2350 C C . ALA A 1 292 ? -3.341 -14.374 -18.418 1.00 95.62 292 ALA A C 1
ATOM 2352 O O . ALA A 1 292 ? -3.972 -13.756 -17.558 1.00 95.62 292 ALA A O 1
ATOM 2353 N N . GLY A 1 293 ? -2.694 -15.515 -18.153 1.00 95.94 293 GLY A N 1
ATOM 2354 C CA . GLY A 1 293 ? -2.618 -16.109 -16.819 1.00 95.94 293 GLY A CA 1
ATOM 2355 C C . GLY A 1 293 ? -1.946 -15.186 -15.801 1.00 95.94 293 GLY A C 1
ATOM 2356 O O . GLY A 1 293 ? -2.453 -15.029 -14.694 1.00 95.94 293 GLY A O 1
ATOM 2357 N N . PHE A 1 294 ? -0.857 -14.517 -16.180 1.00 95.38 294 PHE A N 1
ATOM 2358 C CA . PHE A 1 294 ? -0.145 -13.590 -15.302 1.00 95.38 294 PHE A CA 1
ATOM 2359 C C . PHE A 1 294 ? -0.927 -12.294 -15.023 1.00 95.38 294 PHE A C 1
ATOM 2361 O O . PHE A 1 294 ? -0.962 -11.832 -13.884 1.00 95.38 294 PHE A O 1
ATOM 2368 N N . ILE A 1 295 ? -1.625 -11.729 -16.012 1.00 95.50 295 ILE A N 1
ATOM 2369 C CA . ILE A 1 295 ? -2.517 -10.576 -15.801 1.00 95.50 295 ILE A CA 1
ATOM 2370 C C . ILE A 1 295 ? -3.658 -10.954 -14.850 1.00 95.50 295 ILE A C 1
ATOM 2372 O O . ILE A 1 295 ? -3.954 -10.204 -13.917 1.00 95.50 295 ILE A O 1
ATOM 2376 N N . LEU A 1 296 ? -4.262 -12.134 -15.031 1.00 96.38 296 LEU A N 1
ATOM 2377 C CA . LEU A 1 296 ? -5.273 -12.650 -14.106 1.00 96.38 296 LEU A CA 1
ATOM 2378 C C . LEU A 1 296 ? -4.692 -12.848 -12.699 1.00 96.38 296 LEU A C 1
ATOM 2380 O O . LEU A 1 296 ? -5.326 -12.469 -11.716 1.00 96.38 296 LEU A O 1
ATOM 2384 N N . PHE A 1 297 ? -3.477 -13.390 -12.600 1.00 95.69 297 PHE A N 1
ATOM 2385 C CA . PHE A 1 297 ? -2.762 -13.567 -11.339 1.00 95.69 297 PHE A CA 1
ATOM 2386 C C . PHE A 1 297 ? -2.565 -12.228 -10.608 1.00 95.69 297 PHE A C 1
ATOM 2388 O O . PHE A 1 297 ? -2.926 -12.111 -9.437 1.00 95.69 297 PHE A O 1
ATOM 2395 N N . MET A 1 298 ? -2.098 -11.185 -11.303 1.00 96.12 298 MET A N 1
ATOM 2396 C CA . MET A 1 298 ? -1.964 -9.836 -10.734 1.00 96.12 298 MET A CA 1
ATOM 2397 C C . MET A 1 298 ? -3.314 -9.232 -10.321 1.00 96.12 298 MET A C 1
ATOM 2399 O O . MET A 1 298 ? -3.416 -8.622 -9.257 1.00 96.12 298 MET A O 1
ATOM 2403 N N . ALA A 1 299 ? -4.366 -9.418 -11.123 1.00 96.38 299 ALA A N 1
ATOM 2404 C CA . ALA A 1 299 ? -5.700 -8.913 -10.803 1.00 96.38 299 ALA A CA 1
ATOM 2405 C C . ALA A 1 299 ? -6.272 -9.569 -9.535 1.00 96.38 299 ALA A C 1
ATOM 2407 O O . ALA A 1 299 ? -6.788 -8.876 -8.656 1.00 96.38 299 ALA A O 1
ATOM 2408 N N . VAL A 1 300 ? -6.141 -10.894 -9.401 1.00 96.88 300 VAL A N 1
ATOM 2409 C CA . VAL A 1 300 ? -6.567 -11.617 -8.192 1.00 96.88 300 VAL A CA 1
ATOM 2410 C C . VAL A 1 300 ? -5.743 -11.185 -6.982 1.00 96.88 300 VAL A C 1
ATOM 2412 O O . VAL A 1 300 ? -6.320 -10.964 -5.917 1.00 96.88 300 VAL A O 1
ATOM 2415 N N . PHE A 1 301 ? -4.431 -10.994 -7.144 1.00 95.69 301 PHE A N 1
ATOM 2416 C CA . PHE A 1 301 ? -3.573 -10.462 -6.087 1.00 95.69 301 PHE A CA 1
ATOM 2417 C C . PHE A 1 301 ? -4.064 -9.095 -5.588 1.00 95.69 301 PHE A C 1
ATOM 2419 O O . PHE A 1 301 ? -4.298 -8.943 -4.391 1.00 95.69 301 PHE A O 1
ATOM 2426 N N . LEU A 1 302 ? -4.333 -8.134 -6.481 1.00 96.44 302 LEU A N 1
ATOM 2427 C CA . LEU A 1 302 ? -4.878 -6.826 -6.088 1.00 96.44 302 LEU A CA 1
ATOM 2428 C C . LEU A 1 302 ? -6.238 -6.936 -5.387 1.00 96.44 302 LEU A C 1
ATOM 2430 O O . LEU A 1 302 ? -6.471 -6.246 -4.396 1.00 96.44 302 LEU A O 1
ATOM 2434 N N . ILE A 1 303 ? -7.128 -7.819 -5.851 1.00 95.88 303 ILE A N 1
ATOM 2435 C CA . ILE A 1 303 ? -8.424 -8.058 -5.194 1.00 95.88 303 ILE A CA 1
ATOM 2436 C C . ILE A 1 303 ? -8.225 -8.590 -3.770 1.00 95.88 303 ILE A C 1
ATOM 2438 O O . ILE A 1 303 ? -8.953 -8.192 -2.856 1.00 95.88 303 ILE A O 1
ATOM 2442 N N . LEU A 1 304 ? -7.261 -9.492 -3.563 1.00 95.25 304 LEU A N 1
ATOM 2443 C CA . LEU A 1 304 ? -6.930 -10.001 -2.235 1.00 95.25 304 LEU A CA 1
ATOM 2444 C C . LEU A 1 304 ? -6.380 -8.887 -1.342 1.00 95.25 304 LEU A C 1
ATOM 2446 O O . LEU A 1 304 ? -6.910 -8.703 -0.247 1.00 95.25 304 LEU A O 1
ATOM 2450 N N . LEU A 1 305 ? -5.413 -8.097 -1.820 1.00 94.81 305 LEU A N 1
ATOM 2451 C CA . LEU A 1 305 ? -4.868 -6.964 -1.063 1.00 94.81 305 LEU A CA 1
ATOM 2452 C C . LEU A 1 305 ? -5.952 -5.947 -0.688 1.00 94.81 305 LEU A C 1
ATOM 2454 O O . LEU A 1 305 ? -6.030 -5.524 0.461 1.00 94.81 305 LEU A O 1
ATOM 2458 N N . PHE A 1 306 ? -6.849 -5.615 -1.618 1.00 94.31 306 PHE A N 1
ATOM 2459 C CA . PHE A 1 306 ? -7.971 -4.715 -1.351 1.00 94.31 306 PHE A CA 1
ATOM 2460 C C . PHE A 1 306 ? -8.891 -5.245 -0.241 1.00 94.31 306 PHE A C 1
ATOM 2462 O O . PHE A 1 306 ? -9.355 -4.487 0.608 1.00 94.31 306 PHE A O 1
ATOM 2469 N N . ARG A 1 307 ? -9.137 -6.562 -0.203 1.00 92.50 307 ARG A N 1
ATOM 2470 C CA . ARG A 1 307 ? -9.905 -7.193 0.885 1.00 92.50 307 ARG A CA 1
ATOM 2471 C C . ARG A 1 307 ? -9.166 -7.155 2.221 1.00 92.50 307 ARG A C 1
ATOM 2473 O O . ARG A 1 307 ? -9.826 -7.059 3.252 1.00 92.50 307 ARG A O 1
ATOM 2480 N N . LEU A 1 308 ? -7.836 -7.246 2.208 1.00 92.00 308 LEU A N 1
ATOM 2481 C CA . LEU A 1 308 ? -6.997 -7.186 3.408 1.00 92.00 308 LEU A CA 1
ATOM 2482 C C . LEU A 1 308 ? -6.970 -5.800 4.058 1.00 92.00 308 LEU A C 1
ATOM 2484 O O . LEU A 1 308 ? -6.819 -5.722 5.274 1.00 92.00 308 LEU A O 1
ATOM 2488 N N . LEU A 1 309 ? -7.211 -4.731 3.290 1.00 89.94 309 LEU A N 1
ATOM 2489 C CA . LEU A 1 309 ? -7.334 -3.371 3.833 1.00 89.94 309 LEU A CA 1
ATOM 2490 C C . LEU A 1 309 ? -8.468 -3.215 4.854 1.00 89.94 309 LEU A C 1
ATOM 2492 O O . LEU A 1 309 ? -8.473 -2.230 5.586 1.00 89.94 309 LEU A O 1
ATOM 2496 N N . GLY A 1 310 ? -9.442 -4.134 4.877 1.00 83.75 310 GLY A N 1
ATOM 2497 C CA . GLY A 1 310 ? -10.475 -4.157 5.910 1.00 83.75 310 GLY A CA 1
ATOM 2498 C C . GLY A 1 310 ? -11.313 -2.880 5.963 1.00 83.75 310 GLY A C 1
ATOM 2499 O O . GLY A 1 310 ? -11.575 -2.372 7.045 1.00 83.75 310 GLY A O 1
ATOM 2500 N N . LEU A 1 311 ? -11.779 -2.373 4.811 1.00 82.81 311 LEU A N 1
ATOM 2501 C CA . LEU A 1 311 ? -12.492 -1.083 4.698 1.00 82.81 311 LEU A CA 1
ATOM 2502 C C . LEU A 1 311 ? -13.705 -0.905 5.632 1.00 82.81 311 LEU A C 1
ATOM 2504 O O . LEU A 1 311 ? -14.158 0.216 5.838 1.00 82.81 311 LEU A O 1
ATOM 2508 N N . LYS A 1 312 ? -14.233 -1.984 6.216 1.00 81.62 312 LYS A N 1
ATOM 2509 C CA . LYS A 1 312 ? -15.250 -1.906 7.274 1.00 81.62 312 LYS A CA 1
ATOM 2510 C C . LYS A 1 312 ? -14.753 -1.145 8.504 1.00 81.62 312 LYS A C 1
ATOM 2512 O O . LYS A 1 312 ? -15.498 -0.356 9.070 1.00 81.62 312 LYS A O 1
ATOM 2517 N N . ASN A 1 313 ? -13.488 -1.339 8.858 1.00 81.00 313 ASN A N 1
ATOM 2518 C CA . ASN A 1 313 ? -12.840 -0.710 10.002 1.00 81.00 313 ASN A CA 1
ATOM 2519 C C . ASN A 1 313 ? -12.139 0.600 9.610 1.00 81.00 313 ASN A C 1
ATOM 2521 O O . ASN A 1 313 ? -11.418 1.175 10.414 1.00 81.00 313 ASN A O 1
ATOM 2525 N N . PHE A 1 314 ? -12.349 1.098 8.384 1.00 84.25 314 PHE A N 1
ATOM 2526 C CA . PHE A 1 314 ? -11.616 2.235 7.815 1.00 84.25 314 PHE A CA 1
ATOM 2527 C C . PHE A 1 314 ? -11.611 3.481 8.709 1.00 84.25 314 PHE A C 1
ATOM 2529 O O . PHE A 1 314 ? -10.624 4.211 8.737 1.00 84.25 314 PHE A O 1
ATOM 2536 N N . ARG A 1 315 ? -12.711 3.732 9.430 1.00 80.75 315 ARG A N 1
ATOM 2537 C CA . ARG A 1 315 ? -12.828 4.884 10.334 1.00 80.75 315 ARG A CA 1
ATOM 2538 C C . ARG A 1 315 ? -12.094 4.684 11.650 1.00 80.75 315 ARG A C 1
ATOM 2540 O O . ARG A 1 315 ? -11.384 5.580 12.069 1.00 80.75 315 ARG A O 1
ATOM 2547 N N . ILE A 1 316 ? -12.248 3.511 12.252 1.00 79.06 316 ILE A N 1
ATOM 2548 C CA . ILE A 1 316 ? -11.710 3.196 13.578 1.00 79.06 316 ILE A CA 1
ATOM 2549 C C . ILE A 1 316 ? -10.237 2.784 13.534 1.00 79.06 316 ILE A C 1
ATOM 2551 O O . ILE A 1 316 ? -9.575 2.759 14.559 1.00 79.06 316 ILE A O 1
ATOM 2555 N N . HIS A 1 317 ? -9.697 2.431 12.370 1.00 82.38 317 HIS A N 1
ATOM 2556 C CA . HIS A 1 317 ? -8.329 1.943 12.268 1.00 82.38 317 HIS A CA 1
ATOM 2557 C C . HIS A 1 317 ? -7.335 3.102 12.159 1.00 82.38 317 HIS A C 1
ATOM 2559 O O . HIS A 1 317 ? -7.310 3.766 11.126 1.00 82.38 317 HIS A O 1
ATOM 2565 N N . ARG A 1 318 ? -6.470 3.306 13.162 1.00 77.00 318 ARG A N 1
ATOM 2566 C CA . ARG A 1 318 ? -5.494 4.413 13.248 1.00 77.00 318 ARG A CA 1
ATOM 2567 C C . ARG A 1 318 ? -4.681 4.593 11.966 1.00 77.00 318 ARG A C 1
ATOM 2569 O O . ARG A 1 318 ? -4.951 5.515 11.206 1.00 77.00 318 ARG A O 1
ATOM 2576 N N . TYR A 1 319 ? -3.839 3.624 11.620 1.00 83.19 319 TYR A N 1
ATOM 2577 C CA . TYR A 1 319 ? -2.883 3.734 10.508 1.00 83.19 319 TYR A CA 1
ATOM 2578 C C . TYR A 1 319 ? -3.441 3.366 9.124 1.00 83.19 319 TYR A C 1
ATOM 2580 O O . TYR A 1 319 ? -2.708 2.983 8.210 1.00 83.19 319 TYR A O 1
ATOM 2588 N N . GLN A 1 320 ? -4.752 3.506 8.920 1.00 88.62 320 GLN A N 1
ATOM 2589 C CA . GLN A 1 320 ? -5.408 3.123 7.668 1.00 88.62 320 GLN A CA 1
ATOM 2590 C C . GLN A 1 320 ? -4.853 3.854 6.430 1.00 88.62 320 GLN A C 1
ATOM 2592 O O . GLN A 1 320 ? -4.873 3.297 5.325 1.00 88.62 320 GLN A O 1
ATOM 2597 N N . LEU A 1 321 ? -4.355 5.089 6.584 1.00 90.50 321 LEU A N 1
ATOM 2598 C CA . LEU A 1 321 ? -3.754 5.842 5.478 1.00 90.50 321 LEU A CA 1
ATOM 2599 C C . LEU A 1 321 ? -2.467 5.171 4.981 1.00 90.50 321 LEU A C 1
ATOM 2601 O O . LEU A 1 321 ? -2.284 5.072 3.769 1.00 90.50 321 LEU A O 1
ATOM 2605 N N . VAL A 1 322 ? -1.630 4.653 5.888 1.00 90.12 322 VAL A N 1
ATOM 2606 C CA . VAL A 1 322 ? -0.389 3.919 5.567 1.00 90.12 322 VAL A CA 1
ATOM 2607 C C . VAL A 1 322 ? -0.705 2.670 4.744 1.00 90.12 322 VAL A C 1
ATOM 2609 O O . VAL A 1 322 ? -0.117 2.447 3.681 1.00 90.12 322 VAL A O 1
ATOM 2612 N N . TYR A 1 323 ? -1.689 1.874 5.172 1.00 90.94 323 TYR A N 1
ATOM 2613 C CA . TYR A 1 323 ? -2.078 0.657 4.449 1.00 90.94 323 TYR A CA 1
ATOM 2614 C C . TYR A 1 323 ? -2.700 0.964 3.090 1.00 90.94 323 TYR A C 1
ATOM 2616 O O . TYR A 1 323 ? -2.428 0.272 2.107 1.00 90.94 323 TYR A O 1
ATOM 2624 N N . THR A 1 324 ? -3.489 2.036 3.003 1.00 93.12 324 THR A N 1
ATOM 2625 C CA . THR A 1 324 ? -4.093 2.447 1.732 1.00 93.12 324 THR A CA 1
ATOM 2626 C C . THR A 1 324 ? -3.037 2.980 0.762 1.00 93.12 324 THR A C 1
ATOM 2628 O O . THR A 1 324 ? -3.053 2.594 -0.403 1.00 93.12 324 THR A O 1
ATOM 2631 N N . ALA A 1 325 ? -2.076 3.785 1.226 1.00 93.50 325 ALA A N 1
ATOM 2632 C CA . ALA A 1 325 ? -0.947 4.242 0.413 1.00 93.50 325 ALA A CA 1
ATOM 2633 C C . ALA A 1 325 ? -0.086 3.065 -0.076 1.00 93.50 325 ALA A C 1
ATOM 2635 O O . ALA A 1 325 ? 0.261 2.997 -1.256 1.00 93.50 325 ALA A O 1
ATOM 2636 N N . SER A 1 326 ? 0.165 2.088 0.801 1.00 93.00 326 SER A N 1
ATOM 2637 C CA . SER A 1 326 ? 0.861 0.841 0.464 1.00 93.00 326 SER A CA 1
ATOM 2638 C C . SER A 1 326 ? 0.149 0.071 -0.657 1.00 93.00 326 SER A C 1
ATOM 2640 O O . SER A 1 326 ? 0.764 -0.344 -1.642 1.00 93.00 326 SER A O 1
ATOM 2642 N N . PHE A 1 327 ? -1.176 -0.066 -0.566 1.00 95.25 327 PHE A N 1
ATOM 2643 C CA . PHE A 1 327 ? -1.980 -0.666 -1.631 1.00 95.25 327 PHE A CA 1
ATOM 2644 C C . PHE A 1 327 ? -1.943 0.148 -2.934 1.00 95.25 327 PHE A C 1
ATOM 2646 O O . PHE A 1 327 ? -1.849 -0.439 -4.017 1.00 95.25 327 PHE A O 1
ATOM 2653 N N . THR A 1 328 ? -1.989 1.482 -2.852 1.00 94.81 328 THR A N 1
ATOM 2654 C CA . THR A 1 328 ? -1.902 2.364 -4.025 1.00 94.81 328 THR A CA 1
ATOM 2655 C C . THR A 1 328 ? -0.583 2.169 -4.769 1.00 94.81 328 THR A C 1
ATOM 2657 O O . THR A 1 328 ? -0.612 2.051 -5.992 1.00 94.81 328 THR A O 1
ATOM 2660 N N . ILE A 1 329 ? 0.550 2.044 -4.067 1.00 93.69 329 ILE A N 1
ATOM 2661 C CA . ILE A 1 329 ? 1.864 1.782 -4.682 1.00 93.69 329 ILE A CA 1
ATOM 2662 C C . ILE A 1 329 ? 1.835 0.502 -5.527 1.00 93.69 329 ILE A C 1
ATOM 2664 O O . ILE A 1 329 ? 2.150 0.532 -6.718 1.00 93.69 329 ILE A O 1
ATOM 2668 N N . LEU A 1 330 ? 1.398 -0.622 -4.946 1.00 94.56 330 LEU A N 1
ATOM 2669 C CA . LEU A 1 330 ? 1.323 -1.896 -5.672 1.00 94.56 330 LEU A CA 1
ATOM 2670 C C . LEU A 1 330 ? 0.306 -1.844 -6.824 1.00 94.56 330 LEU A C 1
ATOM 2672 O O . LEU A 1 330 ? 0.548 -2.414 -7.888 1.00 94.56 330 LEU A O 1
ATOM 2676 N N . SER A 1 331 ? -0.801 -1.120 -6.651 1.00 95.00 331 SER A N 1
ATOM 2677 C CA . SER A 1 331 ? -1.812 -0.930 -7.700 1.00 95.00 331 SER A CA 1
ATOM 2678 C C . SER A 1 331 ? -1.267 -0.137 -8.888 1.00 95.00 331 SER A C 1
ATOM 2680 O O . SER A 1 331 ? -1.467 -0.539 -10.035 1.00 95.00 331 SER A O 1
ATOM 2682 N N . VAL A 1 332 ? -0.536 0.953 -8.629 1.00 92.44 332 VAL A N 1
ATOM 2683 C CA . VAL A 1 332 ? 0.136 1.747 -9.669 1.00 92.44 332 VAL A CA 1
ATOM 2684 C C . VAL A 1 332 ? 1.154 0.886 -10.415 1.00 92.44 332 VAL A C 1
ATOM 2686 O O . VAL A 1 332 ? 1.134 0.874 -11.646 1.00 92.44 332 VAL A O 1
ATOM 2689 N N . ARG A 1 333 ? 1.962 0.085 -9.706 1.00 91.75 333 ARG A N 1
ATOM 2690 C CA . ARG A 1 333 ? 2.925 -0.849 -10.320 1.00 91.75 333 ARG A CA 1
ATOM 2691 C C . ARG A 1 333 ? 2.270 -1.871 -11.238 1.00 91.75 333 ARG A C 1
ATOM 2693 O O . ARG A 1 333 ? 2.752 -2.089 -12.347 1.00 91.75 333 ARG A O 1
ATOM 2700 N N . VAL A 1 334 ? 1.152 -2.471 -10.823 1.00 93.94 334 VAL A N 1
ATOM 2701 C CA . VAL A 1 334 ? 0.399 -3.402 -11.681 1.00 93.94 334 VAL A CA 1
ATOM 2702 C C . VAL A 1 334 ? -0.136 -2.686 -12.918 1.00 93.94 334 VAL A C 1
ATOM 2704 O O . VAL A 1 334 ? 0.099 -3.147 -14.034 1.00 93.94 334 VAL A O 1
ATOM 2707 N N . ILE A 1 335 ? -0.850 -1.570 -12.743 1.00 92.56 335 ILE A N 1
ATOM 2708 C CA . ILE A 1 335 ? -1.539 -0.889 -13.847 1.00 92.56 335 ILE A CA 1
ATOM 2709 C C . ILE A 1 335 ? -0.519 -0.286 -14.814 1.00 92.56 335 ILE A C 1
ATOM 2711 O O . ILE A 1 335 ? -0.490 -0.645 -15.992 1.00 92.56 335 ILE A O 1
ATOM 2715 N N . MET A 1 336 ? 0.351 0.596 -14.323 1.00 89.81 336 MET A N 1
ATOM 2716 C CA . MET A 1 336 ? 1.306 1.311 -15.165 1.00 89.81 336 MET A CA 1
ATOM 2717 C C . MET A 1 336 ? 2.409 0.396 -15.690 1.00 89.81 336 MET A C 1
ATOM 2719 O O . MET A 1 336 ? 2.760 0.501 -16.864 1.00 89.81 336 MET A O 1
ATOM 2723 N N . GLY A 1 337 ? 2.892 -0.556 -14.884 1.00 90.31 337 GLY A N 1
ATOM 2724 C CA . GLY A 1 337 ? 3.862 -1.554 -15.336 1.00 90.31 337 GLY A CA 1
ATOM 2725 C C . GLY A 1 337 ? 3.307 -2.444 -16.452 1.00 90.31 337 GLY A C 1
ATOM 2726 O O . GLY A 1 337 ? 4.025 -2.759 -17.405 1.00 90.31 337 GLY A O 1
ATOM 2727 N N . THR A 1 338 ? 2.014 -2.792 -16.410 1.00 92.81 338 THR A N 1
ATOM 2728 C CA . THR A 1 338 ? 1.358 -3.540 -17.499 1.00 92.81 338 THR A CA 1
ATOM 2729 C C . THR A 1 338 ? 1.261 -2.697 -18.770 1.00 92.81 338 THR A C 1
ATOM 2731 O O . THR A 1 338 ? 1.652 -3.161 -19.843 1.00 92.81 338 THR A O 1
ATOM 2734 N N . LEU A 1 339 ? 0.797 -1.446 -18.661 1.00 91.81 339 LEU A N 1
ATOM 2735 C CA . LEU A 1 339 ? 0.688 -0.530 -19.806 1.00 91.81 339 LEU A CA 1
ATOM 2736 C C . LEU A 1 339 ? 2.051 -0.274 -20.465 1.00 91.81 339 LEU A C 1
ATOM 2738 O O . LEU A 1 339 ? 2.166 -0.288 -21.692 1.00 91.81 339 LEU A O 1
ATOM 2742 N N . TYR A 1 340 ? 3.094 -0.103 -19.658 1.00 88.94 340 TYR A N 1
ATOM 2743 C CA . TYR A 1 340 ? 4.468 0.044 -20.123 1.00 88.94 340 TYR A CA 1
ATOM 2744 C C . TYR A 1 340 ? 4.997 -1.197 -20.835 1.00 88.94 340 TYR A C 1
ATOM 2746 O O . TYR A 1 340 ? 5.579 -1.107 -21.919 1.00 88.94 340 TYR A O 1
ATOM 2754 N N . SER A 1 341 ? 4.756 -2.373 -20.261 1.00 90.31 341 SER A N 1
ATOM 2755 C CA . SER A 1 341 ? 5.210 -3.633 -20.849 1.00 90.31 341 SER A CA 1
ATOM 2756 C C . SER A 1 341 ? 4.594 -3.908 -22.217 1.00 90.31 341 SER A C 1
ATOM 2758 O O . SER A 1 341 ? 5.246 -4.488 -23.077 1.00 90.31 341 SER A O 1
ATOM 2760 N N . LEU A 1 342 ? 3.365 -3.441 -22.438 1.00 90.25 342 LEU A N 1
ATOM 27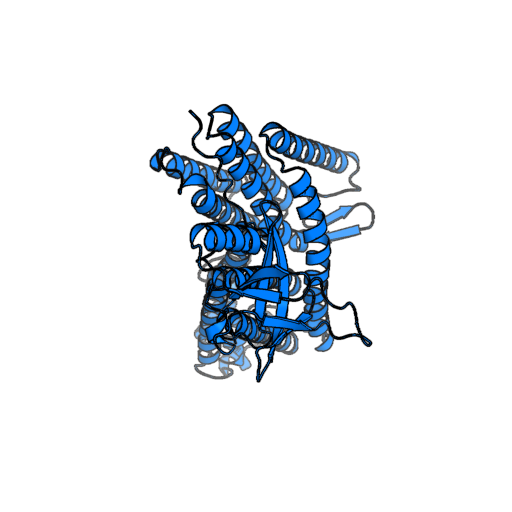61 C CA . LEU A 1 342 ? 2.656 -3.555 -23.713 1.00 90.25 342 LEU A CA 1
ATOM 2762 C C . LEU A 1 342 ? 2.938 -2.389 -24.677 1.00 90.25 342 LEU A C 1
ATOM 2764 O O . LEU A 1 342 ? 2.254 -2.253 -25.689 1.00 90.25 342 LEU A O 1
ATOM 2768 N N . THR A 1 343 ? 3.941 -1.548 -24.401 1.00 88.50 343 THR A N 1
ATOM 2769 C CA . THR A 1 343 ? 4.325 -0.376 -25.218 1.00 88.50 343 THR A CA 1
ATOM 2770 C C . THR A 1 343 ? 3.242 0.702 -25.354 1.00 88.50 343 THR A C 1
ATOM 2772 O O . THR A 1 343 ? 3.305 1.537 -26.255 1.00 88.50 343 THR A O 1
ATOM 2775 N N . LEU A 1 344 ? 2.239 0.703 -24.467 1.00 87.38 344 LEU A N 1
ATOM 2776 C CA . LEU A 1 344 ? 1.123 1.653 -24.519 1.00 87.38 344 LEU A CA 1
ATOM 2777 C C . LEU A 1 344 ? 1.498 3.012 -23.927 1.00 87.38 344 LEU A C 1
ATOM 2779 O O . LEU A 1 344 ? 1.037 4.038 -24.419 1.00 87.38 344 LEU A O 1
ATOM 2783 N N . LEU A 1 345 ? 2.334 3.022 -22.883 1.00 85.06 345 LEU A N 1
ATOM 2784 C CA . LEU A 1 345 ? 2.798 4.242 -22.223 1.00 85.06 345 LEU A CA 1
ATOM 2785 C C . LEU A 1 345 ? 4.314 4.194 -21.970 1.00 85.06 345 LEU A C 1
ATOM 2787 O O . LEU A 1 345 ? 4.810 3.158 -21.522 1.00 85.06 345 LEU A O 1
ATOM 2791 N N . PRO A 1 346 ? 5.048 5.305 -22.181 1.00 81.06 346 PRO A N 1
ATOM 2792 C CA . PRO A 1 346 ? 6.495 5.412 -21.959 1.00 81.06 346 PRO A CA 1
ATOM 2793 C C . PRO A 1 346 ? 6.840 5.522 -20.464 1.00 81.06 346 PRO A C 1
ATOM 2795 O O . PRO A 1 346 ? 7.500 6.453 -20.032 1.00 81.06 346 PRO A O 1
ATOM 2798 N N . CYS A 1 347 ? 6.344 4.604 -19.643 1.00 80.81 347 CYS A N 1
ATOM 2799 C CA . CYS A 1 347 ? 6.278 4.739 -18.192 1.00 80.81 347 CYS A CA 1
ATOM 2800 C C . CYS A 1 347 ? 7.107 3.619 -17.538 1.00 80.81 347 CYS A C 1
ATOM 2802 O O . CYS A 1 347 ? 6.535 2.573 -17.261 1.00 80.81 347 CYS A O 1
ATOM 2804 N N . PRO A 1 348 ? 8.439 3.753 -17.348 1.00 79.38 348 PRO A N 1
ATOM 2805 C CA . PRO A 1 348 ? 9.335 2.635 -17.011 1.00 79.38 348 PRO A CA 1
ATOM 2806 C C . PRO A 1 348 ? 9.210 2.157 -15.552 1.00 79.38 348 PRO A C 1
ATOM 2808 O O . PRO A 1 348 ? 10.185 2.126 -14.800 1.00 79.38 348 PRO A O 1
ATOM 2811 N N . ILE A 1 349 ? 7.999 1.779 -15.161 1.00 83.75 349 ILE A N 1
ATOM 2812 C CA . ILE A 1 349 ? 7.635 1.223 -13.867 1.00 83.75 349 ILE A CA 1
ATOM 2813 C C . ILE A 1 349 ? 7.762 -0.291 -13.954 1.00 83.75 349 ILE A C 1
ATOM 2815 O O . ILE A 1 349 ? 7.240 -0.937 -14.869 1.00 83.75 349 ILE A O 1
ATOM 2819 N N . SER A 1 350 ? 8.470 -0.864 -12.990 1.00 84.69 350 SER A N 1
ATOM 2820 C CA . SER A 1 350 ? 8.525 -2.305 -12.824 1.00 84.69 350 SER A CA 1
ATOM 2821 C C . SER A 1 350 ? 7.183 -2.852 -12.349 1.00 84.69 350 SER A C 1
ATOM 2823 O O . SER A 1 350 ? 6.496 -2.267 -11.512 1.00 84.69 350 SER A O 1
ATOM 2825 N N . LEU A 1 351 ? 6.834 -4.026 -12.869 1.00 90.94 351 LEU A N 1
ATOM 2826 C CA . LEU A 1 351 ? 5.757 -4.836 -12.310 1.00 90.94 351 LEU A CA 1
ATOM 2827 C C . LEU A 1 351 ? 6.096 -5.237 -10.862 1.00 90.94 351 LEU A C 1
ATOM 2829 O O . LEU A 1 351 ? 7.281 -5.257 -10.511 1.00 90.94 351 LEU A O 1
ATOM 2833 N N . PRO A 1 352 ? 5.095 -5.575 -10.028 1.00 90.94 352 PRO A N 1
ATOM 2834 C CA . PRO A 1 352 ? 5.326 -5.872 -8.622 1.00 90.94 352 PRO A CA 1
ATOM 2835 C C . PRO A 1 352 ? 6.383 -6.947 -8.398 1.00 90.94 352 PRO A C 1
ATOM 2837 O O . PRO A 1 352 ? 6.410 -7.959 -9.100 1.00 90.94 352 PRO A O 1
ATOM 2840 N N . PHE A 1 353 ? 7.247 -6.713 -7.413 1.00 87.56 353 PHE A N 1
ATOM 2841 C CA . PHE A 1 353 ? 8.406 -7.538 -7.059 1.00 87.56 353 PHE A CA 1
ATOM 2842 C C . PHE A 1 353 ? 9.422 -7.702 -8.206 1.00 87.56 353 PHE A C 1
ATOM 2844 O O . PHE A 1 353 ? 10.375 -8.477 -8.114 1.00 87.56 353 PHE A O 1
ATOM 2851 N N . GLY A 1 354 ? 9.254 -6.917 -9.272 1.00 81.06 354 GLY A N 1
ATOM 2852 C CA . GLY A 1 354 ? 10.085 -6.878 -10.454 1.00 81.06 354 GLY A CA 1
ATOM 2853 C C . GLY A 1 354 ? 11.310 -6.010 -10.272 1.00 81.06 354 GLY A C 1
ATOM 2854 O O . GLY A 1 354 ? 11.302 -4.824 -10.577 1.00 81.06 354 GLY A O 1
ATOM 2855 N N . GLY A 1 355 ? 12.431 -6.637 -9.939 1.00 76.19 355 GLY A N 1
ATOM 2856 C CA . GLY A 1 355 ? 13.753 -6.036 -10.112 1.00 76.19 355 GLY A CA 1
ATOM 2857 C C . GLY A 1 355 ? 14.530 -5.998 -8.822 1.00 76.19 355 GLY A C 1
ATOM 2858 O O . GLY A 1 355 ? 14.001 -6.270 -7.751 1.00 76.19 355 GLY A O 1
ATOM 2859 N N . THR A 1 356 ? 15.808 -5.647 -8.928 1.00 75.31 356 THR A N 1
ATOM 2860 C CA . THR A 1 356 ? 16.739 -5.759 -7.801 1.00 75.31 356 THR A CA 1
ATOM 2861 C C . THR A 1 356 ? 16.317 -4.913 -6.599 1.00 75.31 356 THR A C 1
ATOM 2863 O O . THR A 1 356 ? 16.468 -5.353 -5.467 1.00 75.31 356 THR A O 1
ATOM 2866 N N . TYR A 1 357 ? 15.770 -3.719 -6.847 1.00 76.81 357 TYR A N 1
ATOM 2867 C CA . TYR A 1 357 ? 15.302 -2.806 -5.800 1.00 76.81 357 TYR A CA 1
ATOM 2868 C C . TYR A 1 357 ? 13.848 -3.096 -5.416 1.00 76.81 357 TYR A C 1
ATOM 2870 O O . TYR A 1 357 ? 13.545 -3.245 -4.235 1.00 76.81 357 TYR A O 1
ATOM 2878 N N . SER A 1 358 ? 12.973 -3.244 -6.417 1.00 79.44 358 SER A N 1
ATOM 2879 C CA . SER A 1 358 ? 11.539 -3.461 -6.208 1.00 79.44 358 SER A CA 1
ATOM 2880 C C . SER A 1 358 ? 11.240 -4.738 -5.432 1.00 79.44 358 SER A C 1
ATOM 2882 O O . SER A 1 358 ? 10.325 -4.744 -4.629 1.00 79.44 358 SER A O 1
ATOM 2884 N N . ILE A 1 359 ? 12.025 -5.815 -5.566 1.00 79.94 359 ILE A N 1
ATOM 2885 C CA . ILE A 1 359 ? 11.784 -7.015 -4.747 1.00 79.94 359 ILE A CA 1
ATOM 2886 C C . ILE A 1 359 ? 11.864 -6.714 -3.243 1.00 79.94 359 ILE A C 1
ATOM 2888 O O . ILE A 1 359 ? 11.094 -7.272 -2.469 1.00 79.94 359 ILE A O 1
ATOM 2892 N N . ILE A 1 360 ? 12.750 -5.804 -2.827 1.00 78.94 360 ILE A N 1
ATOM 2893 C CA . ILE A 1 360 ? 12.898 -5.409 -1.425 1.00 78.94 360 ILE A CA 1
ATOM 2894 C C . ILE A 1 360 ? 11.788 -4.429 -1.042 1.00 78.94 360 ILE A C 1
ATOM 2896 O O . ILE A 1 360 ? 11.092 -4.648 -0.052 1.00 78.94 360 ILE A O 1
ATOM 2900 N N . THR A 1 361 ? 11.599 -3.363 -1.821 1.00 83.12 361 THR A N 1
ATOM 2901 C CA . THR A 1 361 ? 10.677 -2.286 -1.444 1.00 83.12 361 THR A CA 1
ATOM 2902 C C . THR A 1 361 ? 9.210 -2.720 -1.543 1.00 83.12 361 THR A C 1
ATOM 2904 O O . THR A 1 361 ? 8.438 -2.461 -0.622 1.00 83.12 361 THR A O 1
ATOM 2907 N N . ASP A 1 362 ? 8.835 -3.498 -2.562 1.00 88.25 362 ASP A N 1
ATOM 2908 C CA . ASP A 1 362 ? 7.498 -4.093 -2.695 1.00 88.25 362 ASP A CA 1
ATOM 2909 C C . ASP A 1 362 ? 7.199 -5.083 -1.564 1.00 88.25 362 ASP A C 1
ATOM 2911 O O . ASP A 1 362 ? 6.056 -5.176 -1.120 1.00 88.25 362 ASP A O 1
ATOM 2915 N N . SER A 1 363 ? 8.211 -5.809 -1.072 1.00 85.38 363 SER A N 1
ATOM 2916 C CA . SER A 1 363 ? 8.056 -6.717 0.075 1.00 85.38 363 SER A CA 1
ATOM 2917 C C . SER A 1 363 ? 7.749 -5.959 1.363 1.00 85.38 363 SER A C 1
ATOM 2919 O O . SER A 1 363 ? 6.869 -6.381 2.110 1.00 85.38 363 SER A O 1
ATOM 2921 N N . ILE A 1 364 ? 8.414 -4.821 1.594 1.00 82.56 364 ILE A N 1
ATOM 2922 C CA . ILE A 1 364 ? 8.129 -3.942 2.740 1.00 82.56 364 ILE A CA 1
ATOM 2923 C C . ILE A 1 364 ? 6.684 -3.439 2.657 1.00 82.56 364 ILE A C 1
ATOM 2925 O O . ILE A 1 364 ? 5.915 -3.581 3.608 1.00 82.56 364 ILE A O 1
ATOM 2929 N N . VAL A 1 365 ? 6.287 -2.919 1.491 1.00 88.44 365 VAL A N 1
ATOM 2930 C CA . VAL A 1 365 ? 4.926 -2.425 1.229 1.00 88.44 365 VAL A CA 1
ATOM 2931 C C . VAL A 1 365 ? 3.879 -3.531 1.414 1.00 88.44 365 VAL A C 1
ATOM 2933 O O . VAL A 1 365 ? 2.837 -3.315 2.033 1.00 88.44 365 VAL A O 1
ATOM 2936 N N . PHE A 1 366 ? 4.154 -4.742 0.929 1.00 90.44 366 PHE A N 1
ATOM 2937 C CA . PHE A 1 366 ? 3.278 -5.897 1.118 1.00 90.44 366 PHE A CA 1
ATOM 2938 C C . PHE A 1 366 ? 3.166 -6.310 2.592 1.00 90.44 366 PHE A C 1
ATOM 2940 O O . PHE A 1 366 ? 2.065 -6.593 3.069 1.00 90.44 366 PHE A O 1
ATOM 2947 N N . GLY A 1 367 ? 4.274 -6.297 3.335 1.00 85.12 367 GLY A N 1
ATOM 2948 C CA . GLY A 1 367 ? 4.270 -6.600 4.762 1.00 85.12 367 GLY A CA 1
ATOM 2949 C C . GLY A 1 367 ? 3.476 -5.585 5.587 1.00 85.12 367 GLY A C 1
ATOM 2950 O O . GLY A 1 367 ? 2.751 -6.001 6.490 1.00 85.12 367 GLY A O 1
ATOM 2951 N N . LEU A 1 368 ? 3.496 -4.294 5.226 1.00 85.56 368 LEU A N 1
ATOM 2952 C CA . LEU A 1 368 ? 2.614 -3.286 5.835 1.00 85.56 368 LEU A CA 1
ATOM 2953 C C . LEU A 1 368 ? 1.132 -3.652 5.650 1.00 85.56 368 LEU A C 1
ATOM 2955 O O . LEU A 1 368 ? 0.360 -3.587 6.602 1.00 85.56 368 LEU A O 1
ATOM 2959 N N . ILE A 1 369 ? 0.727 -4.107 4.459 1.00 90.44 369 ILE A N 1
ATOM 2960 C CA . ILE A 1 369 ? -0.664 -4.528 4.201 1.00 90.44 369 ILE A CA 1
ATOM 2961 C C . ILE A 1 369 ? -1.031 -5.776 5.019 1.00 90.44 369 ILE A C 1
ATOM 2963 O O . ILE A 1 369 ? -2.128 -5.843 5.576 1.00 90.44 369 ILE A O 1
ATOM 2967 N N . LEU A 1 370 ? -0.134 -6.766 5.112 1.00 88.69 370 LEU A N 1
ATOM 2968 C CA . LEU A 1 370 ? -0.357 -7.955 5.946 1.00 88.69 370 LEU A CA 1
ATOM 2969 C C . LEU A 1 370 ? -0.501 -7.594 7.426 1.00 88.69 370 LEU A C 1
ATOM 2971 O O . LEU A 1 370 ? -1.318 -8.193 8.128 1.00 88.69 370 LEU A O 1
ATOM 2975 N N . TYR A 1 371 ? 0.264 -6.610 7.887 1.00 84.56 371 TYR A N 1
ATOM 2976 C CA . TYR A 1 371 ? 0.171 -6.117 9.249 1.00 84.56 371 TYR A CA 1
ATOM 2977 C C . TYR A 1 371 ? -1.165 -5.402 9.504 1.00 84.56 371 TYR A C 1
ATOM 2979 O O . TYR A 1 371 ? -1.876 -5.764 10.440 1.00 84.56 371 TYR A O 1
ATOM 2987 N N . GLY A 1 372 ? -1.597 -4.510 8.608 1.00 84.88 372 GLY A N 1
ATOM 2988 C CA . GLY A 1 372 ? -2.937 -3.918 8.684 1.00 84.88 372 GLY A CA 1
ATOM 2989 C C . GLY A 1 372 ? -4.058 -4.965 8.651 1.00 84.88 372 GLY A C 1
ATOM 2990 O O . GLY A 1 372 ? -5.069 -4.840 9.340 1.00 84.88 372 GLY A O 1
ATOM 2991 N N . ALA A 1 373 ? -3.879 -6.067 7.917 1.00 87.62 373 ALA A N 1
ATOM 2992 C CA . ALA A 1 373 ? -4.820 -7.186 7.953 1.00 87.62 373 ALA A CA 1
ATOM 2993 C C . ALA A 1 373 ? -4.863 -7.881 9.324 1.00 87.62 373 ALA A C 1
ATOM 2995 O O . ALA A 1 373 ? -5.933 -8.275 9.789 1.00 87.62 373 ALA A O 1
ATOM 2996 N N . TRP A 1 374 ? -3.711 -8.037 9.974 1.00 84.62 374 TRP A N 1
ATOM 2997 C CA . TRP A 1 374 ? -3.621 -8.593 11.322 1.00 84.62 374 TRP A CA 1
ATOM 2998 C C . TRP A 1 374 ? -4.302 -7.695 12.362 1.00 84.62 374 TRP A C 1
ATOM 3000 O O . TRP A 1 374 ? -5.048 -8.195 13.205 1.00 84.62 374 TRP A O 1
ATOM 3010 N N . GLU A 1 375 ? -4.123 -6.379 12.271 1.00 83.25 375 GLU A N 1
ATOM 3011 C CA . GLU A 1 375 ? -4.820 -5.413 13.129 1.00 83.25 375 GLU A CA 1
ATOM 3012 C C . GLU A 1 375 ? -6.335 -5.439 12.897 1.00 83.25 375 GLU A C 1
ATOM 3014 O O . GLU A 1 375 ? -7.107 -5.567 13.848 1.00 83.25 375 GLU A O 1
ATOM 3019 N N . ASN A 1 376 ? -6.769 -5.480 11.636 1.00 84.12 376 ASN A N 1
ATOM 3020 C CA . ASN A 1 376 ? -8.176 -5.662 11.285 1.00 84.12 376 ASN A CA 1
ATOM 3021 C C . ASN A 1 376 ? -8.778 -6.956 11.848 1.00 84.12 376 ASN A C 1
ATOM 3023 O O . ASN A 1 376 ? -9.923 -6.960 12.301 1.00 84.12 376 ASN A O 1
ATOM 3027 N N . TYR A 1 377 ? -8.015 -8.051 11.852 1.00 83.69 377 TYR A N 1
ATOM 3028 C CA . TYR A 1 377 ? -8.437 -9.303 12.476 1.00 83.69 377 TYR A CA 1
ATOM 3029 C C . TYR A 1 377 ? -8.610 -9.168 13.996 1.00 83.69 377 TYR A C 1
ATOM 3031 O O . TYR A 1 377 ? -9.570 -9.717 14.544 1.00 83.69 377 TYR A O 1
ATOM 3039 N N . LYS A 1 378 ? -7.732 -8.417 14.678 1.00 79.75 378 LYS A N 1
ATOM 3040 C CA . LYS A 1 378 ? -7.890 -8.121 16.112 1.00 79.75 378 LYS A CA 1
ATOM 3041 C C . LYS A 1 378 ? -9.173 -7.331 16.382 1.00 79.75 378 LYS A C 1
ATOM 3043 O O . LYS A 1 378 ? -9.911 -7.712 17.288 1.00 79.75 378 LYS A O 1
ATOM 3048 N N . TYR A 1 379 ? -9.482 -6.309 15.577 1.00 77.31 379 TYR A N 1
ATOM 3049 C CA . TYR A 1 379 ? -10.735 -5.552 15.729 1.00 77.31 379 TYR A CA 1
ATOM 3050 C C . TYR A 1 379 ? -11.965 -6.415 15.504 1.00 77.31 379 TYR A C 1
ATOM 3052 O O . TYR A 1 379 ? -12.898 -6.362 16.299 1.00 77.31 379 TYR A O 1
ATOM 3060 N N . GLU A 1 380 ? -11.969 -7.229 14.443 1.00 77.00 380 GLU A N 1
ATOM 3061 C CA . GLU A 1 380 ? -13.105 -8.107 14.167 1.00 77.00 380 GLU A CA 1
ATOM 3062 C C . GLU A 1 380 ? -13.340 -9.078 15.327 1.00 77.00 380 GLU A C 1
ATOM 3064 O O . GLU A 1 380 ? -14.494 -9.320 15.658 1.00 77.00 380 GLU A O 1
ATOM 3069 N N . ARG A 1 381 ? -12.290 -9.594 15.987 1.00 76.44 381 ARG A N 1
ATOM 3070 C CA . ARG A 1 381 ? -12.454 -10.427 17.194 1.00 76.44 381 ARG A CA 1
ATOM 3071 C C . ARG A 1 381 ? -13.017 -9.656 18.384 1.00 76.44 381 ARG A C 1
ATOM 3073 O O . ARG A 1 381 ? -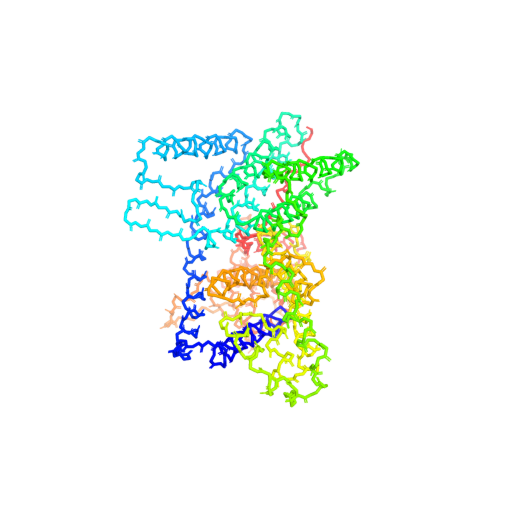13.860 -10.200 19.082 1.00 76.44 381 ARG A O 1
ATOM 3080 N N . LEU A 1 382 ? -12.560 -8.427 18.612 1.00 75.44 382 LEU A N 1
ATOM 3081 C CA . LEU A 1 382 ? -13.026 -7.592 19.721 1.00 75.44 382 LEU A CA 1
ATOM 3082 C C . LEU A 1 382 ? -14.507 -7.210 19.564 1.00 75.44 382 LEU A C 1
ATOM 3084 O O . LEU A 1 382 ? -15.297 -7.387 20.481 1.00 75.44 382 LEU A O 1
ATOM 3088 N N . LEU A 1 383 ? -14.893 -6.733 18.378 1.00 71.38 383 LEU A N 1
ATOM 3089 C CA . LEU A 1 383 ? -16.239 -6.222 18.090 1.00 71.38 383 LEU A CA 1
ATOM 3090 C C . LEU A 1 383 ? -17.312 -7.314 17.966 1.00 71.38 383 LEU A C 1
ATOM 3092 O O . LEU A 1 383 ? -18.494 -7.003 17.864 1.00 71.38 383 LEU A O 1
ATOM 3096 N N . THR A 1 384 ? -16.914 -8.584 17.909 1.00 75.06 384 THR A N 1
ATOM 3097 C CA . THR A 1 384 ? -17.841 -9.717 17.765 1.00 75.06 384 THR A CA 1
ATOM 3098 C C . THR A 1 384 ? -18.162 -10.397 19.086 1.00 75.06 384 THR A C 1
ATOM 3100 O O . THR A 1 384 ? -18.944 -11.345 19.071 1.00 75.06 384 THR A O 1
ATOM 3103 N N . TYR A 1 385 ? -17.609 -9.924 20.209 1.00 81.44 385 TYR A N 1
ATOM 3104 C CA . TYR A 1 385 ? -17.999 -10.442 21.512 1.00 81.44 385 TYR A CA 1
ATOM 3105 C C . TYR A 1 385 ? -19.467 -10.137 21.803 1.00 81.44 385 TYR A C 1
ATOM 3107 O O . TYR A 1 385 ? -19.891 -8.982 21.791 1.00 81.44 385 TYR A O 1
ATOM 3115 N N . THR A 1 386 ? -20.240 -11.182 22.079 1.00 84.38 386 THR A N 1
ATOM 3116 C CA . THR A 1 386 ? -21.645 -11.065 22.474 1.00 84.38 386 THR A CA 1
ATOM 3117 C C . THR A 1 386 ? -21.814 -11.540 23.904 1.00 84.38 386 THR A C 1
ATOM 3119 O O . THR A 1 386 ? -21.447 -12.674 24.220 1.00 84.38 386 THR A O 1
ATOM 3122 N N . LEU A 1 387 ? -22.404 -10.696 24.748 1.00 86.38 387 LEU A N 1
ATOM 3123 C CA . LEU A 1 387 ? -22.782 -11.090 26.097 1.00 86.38 387 LEU A CA 1
ATOM 3124 C C . LEU A 1 387 ? -23.941 -12.095 26.037 1.00 86.38 387 LEU A C 1
ATOM 3126 O O . LEU A 1 387 ? -24.972 -11.839 25.412 1.00 86.38 387 LEU A O 1
ATOM 3130 N N . VAL A 1 388 ? -23.761 -13.238 26.686 1.00 88.19 388 VAL A N 1
ATOM 3131 C CA . VAL A 1 388 ? -24.773 -14.276 26.889 1.00 88.19 388 VAL A CA 1
ATOM 3132 C C . VAL A 1 388 ? -24.883 -14.604 28.373 1.00 88.19 388 VAL A C 1
ATOM 3134 O O . VAL A 1 388 ? -24.000 -14.287 29.168 1.00 88.19 388 VAL A O 1
ATOM 3137 N N . ARG A 1 389 ? -25.978 -15.259 28.758 1.00 86.06 389 ARG A N 1
ATOM 3138 C CA . ARG A 1 389 ? -26.123 -15.783 30.118 1.00 86.06 389 ARG A CA 1
ATOM 3139 C C . ARG A 1 389 ? -25.140 -16.925 30.357 1.00 86.06 389 ARG A C 1
ATOM 3141 O O . ARG A 1 389 ? -24.831 -17.676 29.431 1.00 86.06 389 ARG A O 1
ATOM 3148 N N . ALA A 1 390 ? -24.727 -17.102 31.611 1.00 85.50 390 ALA A N 1
ATOM 3149 C CA . ALA A 1 390 ? -23.888 -18.228 32.023 1.00 85.50 390 ALA A CA 1
ATOM 3150 C C . ALA A 1 390 ? -24.514 -19.586 31.650 1.00 85.50 390 ALA A C 1
ATOM 3152 O O . ALA A 1 390 ? -23.797 -20.506 31.264 1.00 85.50 390 ALA A O 1
ATOM 3153 N N . SER A 1 391 ? -25.851 -19.666 31.628 1.00 84.25 391 SER A N 1
ATOM 3154 C CA . SER A 1 391 ? -26.606 -20.861 31.232 1.00 84.25 391 SER A CA 1
ATOM 3155 C C . SER A 1 391 ? -26.402 -21.319 29.779 1.00 84.25 391 SER A C 1
ATOM 3157 O O . SER A 1 391 ? -26.825 -22.408 29.402 1.00 84.25 391 SER A O 1
ATOM 3159 N N . ALA A 1 392 ? -25.757 -20.507 28.933 1.00 85.00 392 ALA A N 1
ATOM 3160 C CA . ALA A 1 392 ? -25.342 -20.932 27.595 1.00 85.00 392 ALA A CA 1
ATOM 3161 C C . ALA A 1 392 ? -24.158 -21.920 27.624 1.00 85.00 392 ALA A C 1
ATOM 3163 O O . ALA A 1 392 ? -23.943 -22.639 26.648 1.00 85.00 392 ALA A O 1
ATOM 3164 N N . PHE A 1 393 ? -23.395 -21.933 28.720 1.00 84.44 393 PHE A N 1
ATOM 3165 C CA . PHE A 1 393 ? -22.169 -22.717 28.889 1.00 84.44 393 PHE A CA 1
ATOM 3166 C C . PHE A 1 393 ? -22.199 -23.646 30.105 1.00 84.44 393 PHE A C 1
ATOM 3168 O O . PHE A 1 393 ? -21.498 -24.653 30.108 1.00 84.44 393 PHE A O 1
ATOM 3175 N N . LEU A 1 394 ? -22.987 -23.299 31.119 1.00 86.50 394 LEU A N 1
ATOM 3176 C CA . LEU A 1 394 ? -23.120 -24.003 32.393 1.00 86.50 394 LEU A CA 1
ATOM 3177 C C . LEU A 1 394 ? -24.600 -24.306 32.661 1.00 86.50 394 LEU A C 1
ATOM 3179 O O . LEU A 1 394 ? -25.483 -23.757 32.000 1.00 86.50 394 LEU A O 1
ATOM 3183 N N . ASN A 1 395 ? -24.894 -25.157 33.636 1.00 85.62 395 ASN A N 1
ATOM 3184 C CA . ASN A 1 395 ? -26.258 -25.327 34.130 1.00 85.62 395 ASN A CA 1
ATOM 3185 C C . ASN A 1 395 ? -26.714 -24.093 34.922 1.00 85.62 395 ASN A C 1
ATOM 3187 O O . ASN A 1 395 ? -25.921 -23.430 35.582 1.00 85.62 395 ASN A O 1
ATOM 3191 N N . GLU A 1 396 ? -28.006 -23.770 34.843 1.00 83.06 396 GLU A N 1
ATOM 3192 C CA . GLU A 1 396 ? -28.568 -22.593 35.508 1.00 83.06 396 GLU A CA 1
ATOM 3193 C C . GLU A 1 396 ? -28.611 -22.801 37.030 1.00 83.06 396 GLU A C 1
ATOM 3195 O O . GLU A 1 396 ? -29.404 -23.593 37.544 1.00 83.06 396 GLU A O 1
ATOM 3200 N N . GLU A 1 397 ? -27.740 -22.087 37.745 1.00 80.31 397 GLU A N 1
ATOM 3201 C CA . GLU A 1 397 ? -27.565 -22.201 39.193 1.00 80.31 397 GLU A CA 1
ATOM 3202 C C . GLU A 1 397 ? -27.598 -20.840 39.901 1.00 80.31 397 GLU A C 1
ATOM 3204 O O . GLU A 1 397 ? -27.275 -19.813 39.296 1.00 80.31 397 GLU A O 1
ATOM 3209 N N . PRO A 1 398 ? -27.979 -20.810 41.196 1.00 77.12 398 PRO A N 1
ATOM 3210 C CA . PRO A 1 398 ? -27.999 -19.577 41.979 1.00 77.12 398 PRO A CA 1
ATOM 3211 C C . PRO A 1 398 ? -26.593 -19.034 42.275 1.00 77.12 398 PRO A C 1
ATOM 3213 O O . PRO A 1 398 ? -26.458 -17.841 42.534 1.00 77.12 398 PRO A O 1
ATOM 3216 N N . ALA A 1 399 ? -25.566 -19.889 42.260 1.00 84.62 399 ALA A N 1
ATOM 3217 C CA . ALA A 1 399 ? -24.174 -19.500 42.439 1.00 84.62 399 ALA A CA 1
ATOM 3218 C C . ALA A 1 399 ? -23.230 -20.487 41.735 1.00 84.62 399 ALA A C 1
ATOM 3220 O O . ALA A 1 399 ? -23.480 -21.687 41.732 1.00 84.62 399 ALA A O 1
ATOM 3221 N N . TYR A 1 400 ? -22.132 -19.966 41.196 1.00 86.12 400 TYR A N 1
ATOM 3222 C CA . TYR A 1 400 ? -21.036 -20.686 40.555 1.00 86.12 400 TYR A CA 1
ATOM 3223 C C . TYR A 1 400 ? -19.760 -20.546 41.392 1.00 86.12 400 TYR A C 1
ATOM 3225 O O . TYR A 1 400 ? -19.570 -19.546 42.094 1.00 86.12 400 TYR A O 1
ATOM 3233 N N . HIS A 1 401 ? -18.855 -21.518 41.273 1.00 84.69 401 HIS A N 1
ATOM 3234 C CA . HIS A 1 401 ? -17.575 -21.515 41.986 1.00 84.69 401 HIS A CA 1
ATOM 3235 C C . HIS A 1 401 ? -16.389 -21.407 41.025 1.00 84.69 401 HIS A C 1
ATOM 3237 O O . HIS A 1 401 ? -16.337 -22.095 40.002 1.00 84.69 401 HIS A O 1
ATOM 3243 N N . LEU A 1 402 ? -15.397 -20.593 41.393 1.00 83.25 402 LEU A N 1
ATOM 3244 C CA . LEU A 1 402 ? -14.154 -20.431 40.639 1.00 83.25 402 LEU A CA 1
ATOM 3245 C C . LEU A 1 402 ? -13.037 -21.285 41.234 1.00 83.25 402 LEU A C 1
ATOM 3247 O O . LEU A 1 402 ? -12.783 -21.247 42.436 1.00 83.25 402 LEU A O 1
ATOM 3251 N N . TRP A 1 403 ? -12.346 -22.031 40.377 1.00 76.12 403 TRP A N 1
ATOM 3252 C CA . TRP A 1 403 ? -11.156 -22.794 40.736 1.00 76.12 403 TRP A CA 1
ATOM 3253 C C . TRP A 1 403 ? -9.959 -22.281 39.942 1.00 76.12 403 TRP A C 1
ATOM 3255 O O . TRP A 1 403 ? -9.906 -22.419 38.717 1.00 76.12 403 TRP A O 1
ATOM 3265 N N . VAL A 1 404 ? -8.988 -21.717 40.654 1.00 67.81 404 VAL A N 1
ATOM 3266 C CA . VAL A 1 404 ? -7.674 -21.364 40.111 1.00 67.81 404 VAL A CA 1
ATOM 3267 C C . VAL A 1 404 ? -6.789 -22.605 40.205 1.00 67.81 404 VAL A C 1
ATOM 3269 O O . VAL A 1 404 ? -6.774 -23.295 41.225 1.00 67.81 404 VAL A O 1
ATOM 3272 N N . LYS A 1 405 ? -6.114 -22.969 39.113 1.00 55.38 405 LYS A N 1
ATOM 3273 C CA . LYS A 1 405 ? -5.316 -24.198 39.067 1.00 55.38 405 LYS A CA 1
ATOM 3274 C C . LYS A 1 405 ? -3.987 -23.968 39.797 1.00 55.38 405 LYS A C 1
ATOM 3276 O O . LYS A 1 405 ? -3.039 -23.470 39.201 1.00 55.38 405 LYS A O 1
ATOM 3281 N N . ASP A 1 406 ? -3.928 -24.334 41.072 1.00 49.56 406 ASP A N 1
ATOM 3282 C CA . ASP A 1 406 ? -2.690 -24.324 41.855 1.00 49.56 406 ASP A CA 1
ATOM 3283 C C . ASP A 1 406 ? -1.668 -25.358 41.320 1.00 49.56 406 ASP A C 1
ATOM 3285 O O . ASP A 1 406 ? -2.024 -26.473 40.929 1.00 49.56 406 ASP A O 1
ATOM 3289 N N . GLU A 1 407 ? -0.393 -24.951 41.336 1.00 37.97 407 GLU A N 1
ATOM 3290 C CA . GLU A 1 407 ? 0.858 -25.739 41.237 1.00 37.97 407 GLU A CA 1
ATOM 3291 C C . GLU A 1 407 ? 1.616 -25.906 39.903 1.00 37.97 407 GLU A C 1
ATOM 3293 O O . GLU A 1 407 ? 2.724 -26.426 39.943 1.00 37.97 407 GLU A O 1
ATOM 3298 N N . ASN A 1 408 ? 1.172 -25.398 38.750 1.00 34.44 408 ASN A N 1
ATOM 3299 C CA . ASN A 1 408 ? 2.063 -25.249 37.573 1.00 34.44 408 ASN A CA 1
ATOM 3300 C C . ASN A 1 408 ? 1.647 -24.042 36.722 1.00 34.44 408 ASN A C 1
ATOM 3302 O O . ASN A 1 408 ? 1.232 -24.175 35.570 1.00 34.44 408 ASN A O 1
ATOM 3306 N N . TYR A 1 409 ? 1.699 -22.861 37.336 1.00 41.47 409 TYR A N 1
ATOM 3307 C CA . TYR A 1 409 ? 1.528 -21.587 36.648 1.00 41.47 409 TYR A CA 1
ATOM 3308 C C . TYR A 1 409 ? 2.792 -21.287 35.831 1.00 41.47 409 TYR A C 1
ATOM 3310 O O . TYR A 1 409 ? 3.807 -20.862 36.377 1.00 41.47 409 TYR A O 1
ATOM 3318 N N . GLU A 1 410 ? 2.739 -21.513 34.520 1.00 37.69 410 GLU A N 1
ATOM 3319 C CA . GLU A 1 410 ? 3.578 -20.751 33.596 1.00 37.69 410 GLU A CA 1
ATOM 3320 C C . GLU A 1 410 ? 2.842 -19.431 33.340 1.00 37.69 410 GLU A C 1
ATOM 3322 O O . GLU A 1 410 ? 1.778 -19.417 32.719 1.00 37.69 410 GLU A O 1
ATOM 3327 N N . GLU A 1 411 ? 3.369 -18.325 33.877 1.00 37.41 411 GLU A N 1
ATOM 3328 C CA . GLU A 1 411 ? 2.974 -16.959 33.507 1.00 37.41 411 GLU A CA 1
ATOM 3329 C C . GLU A 1 411 ? 3.332 -16.703 32.031 1.00 37.41 411 GLU A C 1
ATOM 3331 O O . GLU A 1 411 ? 4.258 -15.968 31.701 1.00 37.41 411 GLU A O 1
ATOM 3336 N N . GLU A 1 412 ? 2.603 -17.320 31.107 1.00 35.53 412 GLU A N 1
ATOM 3337 C CA . GLU A 1 412 ? 2.641 -16.978 29.686 1.00 35.53 412 GLU A CA 1
ATOM 3338 C C . GLU A 1 412 ? 1.279 -16.407 29.262 1.00 35.53 412 GLU A C 1
ATOM 3340 O O . GLU A 1 412 ? 0.598 -16.910 28.369 1.00 35.53 412 GLU A O 1
ATOM 3345 N N . GLY A 1 413 ? 0.845 -15.331 29.928 1.00 43.78 413 GLY A N 1
ATOM 3346 C CA . GLY A 1 413 ? -0.342 -14.577 29.525 1.00 43.78 413 GLY A CA 1
ATOM 3347 C C . GLY A 1 413 ? -0.738 -13.460 30.489 1.00 43.78 413 GLY A C 1
ATOM 3348 O O . GLY A 1 413 ? -0.596 -13.587 31.695 1.00 43.78 413 GLY A O 1
ATOM 3349 N N . VAL A 1 414 ? -1.275 -12.363 29.943 1.00 50.94 414 VAL A N 1
ATOM 3350 C CA . VAL A 1 414 ? -1.791 -11.190 30.689 1.00 50.94 414 VAL A CA 1
ATOM 3351 C C . VAL A 1 414 ? -3.152 -11.477 31.363 1.00 50.94 414 VAL A C 1
ATOM 3353 O O . VAL A 1 414 ? -3.645 -10.655 32.123 1.00 50.94 414 VAL A O 1
ATOM 3356 N N . LEU A 1 415 ? -3.773 -12.633 31.093 1.00 57.75 415 LEU A N 1
ATOM 3357 C CA . LEU A 1 415 ? -5.103 -13.007 31.587 1.00 57.75 415 LEU A CA 1
ATOM 3358 C C . LEU A 1 415 ? -5.027 -14.226 32.507 1.00 57.75 415 LEU A C 1
ATOM 3360 O O . LEU A 1 415 ? -4.334 -15.197 32.203 1.00 57.75 415 LEU A O 1
ATOM 3364 N N . GLU A 1 416 ? -5.787 -14.184 33.599 1.00 71.88 416 GLU A N 1
ATOM 3365 C CA . GLU A 1 416 ? -5.893 -15.283 34.552 1.00 71.88 416 GLU A CA 1
ATOM 3366 C C . GLU A 1 416 ? -6.853 -16.351 34.018 1.00 71.88 416 GLU A C 1
ATOM 3368 O O . GLU A 1 416 ? -7.979 -16.049 33.616 1.00 71.88 416 GLU A O 1
ATOM 3373 N N . ARG A 1 417 ? -6.407 -17.610 33.989 1.00 80.31 417 ARG A N 1
ATOM 3374 C CA . ARG A 1 417 ? -7.231 -18.734 33.538 1.00 80.31 417 ARG A CA 1
ATOM 3375 C C . ARG A 1 417 ? -7.849 -19.445 34.731 1.00 80.31 417 ARG A C 1
ATOM 3377 O O . ARG A 1 417 ? -7.134 -20.017 35.551 1.00 80.31 417 ARG A O 1
ATOM 3384 N N . VAL A 1 418 ? -9.176 -19.495 34.767 1.00 84.44 418 VAL A N 1
ATOM 3385 C CA . VAL A 1 418 ? -9.940 -20.152 35.833 1.00 84.44 418 VAL A CA 1
ATOM 3386 C C . VAL A 1 418 ? -10.844 -21.242 35.273 1.00 84.44 418 VAL A C 1
ATOM 3388 O O . VAL A 1 418 ? -11.225 -21.236 34.101 1.00 84.44 418 VAL A O 1
ATOM 3391 N N . LEU A 1 419 ? -11.212 -22.185 36.130 1.00 85.75 419 LEU A N 1
ATOM 3392 C CA . LEU A 1 419 ? -12.290 -23.128 35.870 1.00 85.75 419 LEU A CA 1
ATOM 3393 C C . LEU A 1 419 ? -13.547 -22.643 36.598 1.00 85.75 419 LEU A C 1
ATOM 3395 O O . LEU A 1 419 ? -13.574 -22.623 37.828 1.00 85.75 419 LEU A O 1
ATOM 3399 N N . VAL A 1 420 ? -14.572 -22.265 35.837 1.00 85.50 420 VAL A N 1
ATOM 3400 C CA . VAL A 1 420 ? -15.895 -21.918 36.370 1.00 85.50 420 VAL A CA 1
ATOM 3401 C C . VAL A 1 420 ? -16.712 -23.201 36.452 1.00 85.50 420 VAL A C 1
ATOM 3403 O O . VAL A 1 420 ? -16.890 -23.858 35.427 1.00 85.50 420 VAL A O 1
ATOM 3406 N N . LYS A 1 421 ? -17.172 -23.585 37.645 1.00 84.38 421 LYS A N 1
ATOM 3407 C CA . LYS A 1 421 ? -17.961 -24.807 37.859 1.00 84.38 421 LYS A CA 1
ATOM 3408 C C . LYS A 1 421 ?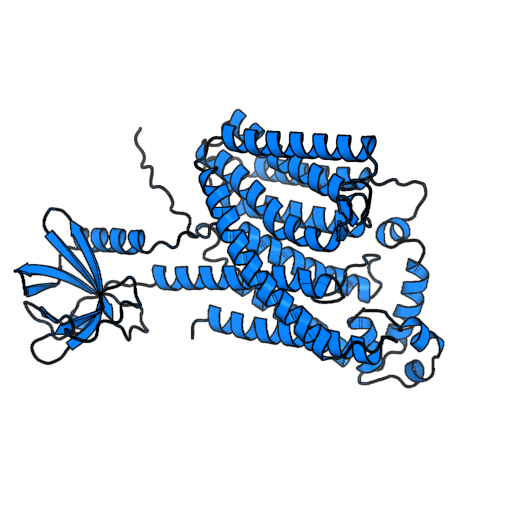 -19.399 -24.512 38.256 1.00 84.38 421 LYS A C 1
ATOM 3410 O O . LYS A 1 421 ? -19.639 -23.646 39.099 1.00 84.38 421 LYS A O 1
ATOM 3415 N N . ASP A 1 422 ? -20.299 -25.312 37.698 1.00 82.56 422 ASP A N 1
ATOM 3416 C CA . ASP A 1 422 ? -21.622 -25.584 38.255 1.00 82.56 422 ASP A CA 1
ATOM 3417 C C . ASP A 1 422 ? -21.573 -26.870 39.116 1.00 82.56 422 ASP A C 1
ATOM 3419 O O . ASP A 1 422 ? -20.499 -27.437 39.359 1.00 82.56 422 ASP A O 1
ATOM 3423 N N . SER A 1 423 ? -22.712 -27.345 39.621 1.00 77.12 423 SER A N 1
ATOM 3424 C CA . SER A 1 423 ? -22.790 -28.548 40.464 1.00 77.12 423 SER A CA 1
ATOM 3425 C C . SER A 1 423 ? -22.375 -29.853 39.768 1.00 77.12 423 SER A C 1
ATOM 3427 O O . SER A 1 423 ? -22.194 -30.875 40.440 1.00 77.12 423 SER A O 1
ATOM 3429 N N . THR A 1 424 ? -22.202 -29.846 38.446 1.00 76.00 424 THR A N 1
ATOM 3430 C CA . THR A 1 424 ? -21.965 -31.034 37.617 1.00 76.00 424 THR A CA 1
ATOM 3431 C C . THR A 1 424 ? -20.721 -30.943 36.736 1.00 76.00 424 THR A C 1
ATOM 3433 O O . THR A 1 424 ? -19.931 -31.889 36.718 1.00 76.00 424 THR A O 1
ATOM 3436 N N . ASP A 1 425 ? -20.531 -29.834 36.027 1.00 79.38 425 ASP A N 1
ATOM 3437 C CA . ASP A 1 425 ? -19.502 -29.631 35.012 1.00 79.38 425 ASP A CA 1
ATOM 3438 C C . ASP A 1 425 ? -18.779 -28.289 35.218 1.00 79.38 425 ASP A C 1
ATOM 3440 O O . ASP A 1 425 ? -19.097 -27.501 36.116 1.00 79.38 425 ASP A O 1
ATOM 3444 N N . GLY A 1 426 ? -17.745 -28.032 34.420 1.00 84.12 426 GLY A N 1
ATOM 3445 C CA . GLY A 1 426 ? -17.051 -26.756 34.445 1.00 84.12 426 GLY A CA 1
ATOM 3446 C C . GLY A 1 426 ? -16.430 -26.365 33.117 1.00 84.12 426 GLY A C 1
ATOM 3447 O O . GLY A 1 426 ? -15.980 -27.199 32.333 1.00 84.12 426 GLY A O 1
ATOM 3448 N N . VAL A 1 427 ? -16.352 -25.058 32.900 1.00 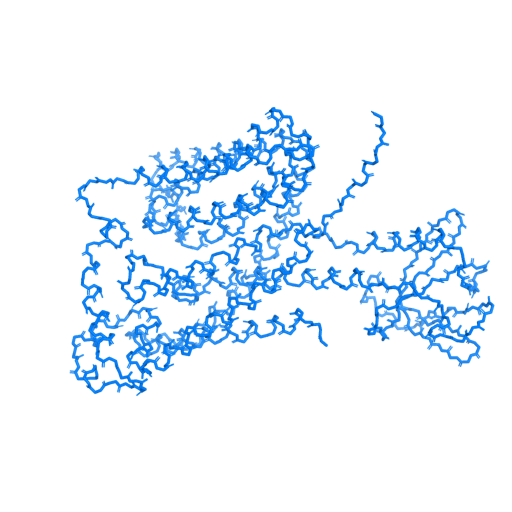86.81 427 VAL A N 1
ATOM 3449 C CA . VAL A 1 427 ? -15.795 -24.458 31.691 1.00 86.81 427 VAL A CA 1
ATOM 3450 C C . VAL A 1 427 ? -14.523 -23.703 32.045 1.00 86.81 427 VAL A C 1
ATOM 3452 O O . VAL A 1 427 ? -14.489 -22.889 32.969 1.00 86.81 427 VAL A O 1
ATOM 3455 N N . PHE A 1 428 ? -13.451 -23.992 31.309 1.00 87.56 428 PHE A N 1
ATOM 3456 C CA . PHE A 1 428 ? -12.220 -23.218 31.402 1.00 87.56 428 PHE A CA 1
ATOM 3457 C C . PHE A 1 428 ? -12.408 -21.880 30.699 1.00 87.56 428 PHE A C 1
ATOM 3459 O O . PHE A 1 428 ? -12.750 -21.842 29.511 1.00 87.56 428 PHE A O 1
ATOM 3466 N N . CYS A 1 429 ? -12.131 -20.805 31.425 1.00 85.94 429 CYS A N 1
ATOM 3467 C CA . CYS A 1 429 ? -12.283 -19.441 30.957 1.00 85.94 429 CYS A CA 1
ATOM 3468 C C . CYS A 1 429 ? -11.020 -18.631 31.243 1.00 85.94 429 CYS A C 1
ATOM 3470 O O . CYS A 1 429 ? -10.412 -18.770 32.302 1.00 85.94 429 CYS A O 1
ATOM 3472 N N . ASP A 1 430 ? -10.667 -17.745 30.319 1.00 87.12 430 ASP A N 1
ATOM 3473 C CA . ASP A 1 430 ? -9.815 -16.605 30.637 1.00 87.12 430 ASP A CA 1
ATOM 3474 C C . ASP A 1 430 ? -10.713 -15.514 31.257 1.00 87.12 430 ASP A C 1
ATOM 3476 O O . ASP A 1 430 ? -11.826 -15.277 30.770 1.00 87.12 430 ASP A O 1
ATOM 3480 N N . VAL A 1 431 ? -10.262 -14.885 32.343 1.00 85.44 431 VAL A N 1
ATOM 3481 C CA . VAL A 1 431 ? -11.068 -13.954 33.152 1.00 85.44 431 VAL A CA 1
ATOM 3482 C C . VAL A 1 431 ? -10.543 -12.538 33.054 1.00 85.44 431 VAL A C 1
ATOM 3484 O O . VAL A 1 431 ? -9.334 -12.307 33.008 1.00 85.44 431 VAL A O 1
ATOM 3487 N N . GLU A 1 432 ? -11.471 -11.587 33.065 1.00 86.12 432 GLU A N 1
ATOM 3488 C CA . GLU A 1 432 ? -11.166 -10.178 33.249 1.00 86.12 432 GLU A CA 1
ATOM 3489 C C . GLU A 1 432 ? -12.003 -9.582 34.375 1.00 86.12 432 GLU A C 1
ATOM 3491 O O . GLU A 1 432 ? -13.235 -9.587 34.331 1.00 86.12 432 GLU A O 1
ATOM 3496 N N . TRP A 1 433 ? -11.293 -9.097 35.387 1.00 85.50 433 TRP A N 1
ATOM 3497 C CA . TRP A 1 433 ? -11.837 -8.554 36.622 1.00 85.50 433 TRP A CA 1
ATOM 3498 C C . TRP A 1 433 ? -12.174 -7.073 36.452 1.00 85.50 433 TRP A C 1
ATOM 3500 O O . TRP A 1 433 ? -11.350 -6.292 35.973 1.00 85.50 433 TRP A O 1
ATOM 3510 N N . ILE A 1 434 ? -13.386 -6.683 36.839 1.00 84.50 434 ILE A N 1
ATOM 3511 C CA . ILE A 1 434 ? -13.905 -5.322 36.701 1.00 84.50 434 ILE A CA 1
ATOM 3512 C C . ILE A 1 434 ? -14.512 -4.896 38.038 1.00 84.50 434 ILE A C 1
ATOM 3514 O O . ILE A 1 434 ? -15.426 -5.534 38.551 1.00 84.50 434 ILE A O 1
ATOM 3518 N N . TYR A 1 435 ? -14.013 -3.792 38.591 1.00 82.94 435 TYR A N 1
ATOM 3519 C CA . TYR A 1 435 ? -14.481 -3.236 39.861 1.00 82.94 435 TYR A CA 1
ATOM 3520 C C . TYR A 1 435 ? -15.348 -2.005 39.605 1.00 82.94 435 TYR A C 1
ATOM 3522 O O . TYR A 1 435 ? -14.907 -1.070 38.932 1.00 82.94 435 TYR A O 1
ATOM 3530 N N . ALA A 1 436 ? -16.566 -1.995 40.147 1.00 78.44 436 ALA A N 1
ATOM 3531 C CA . ALA A 1 436 ? -17.490 -0.869 40.033 1.00 78.44 436 ALA A CA 1
ATOM 3532 C C . ALA A 1 436 ? -18.350 -0.750 41.296 1.00 78.44 436 ALA A C 1
ATOM 3534 O O . ALA A 1 436 ? -18.921 -1.742 41.735 1.00 78.44 436 ALA A O 1
ATOM 3535 N N . ASP A 1 437 ? -18.437 0.450 41.877 1.00 75.44 437 ASP A N 1
ATOM 3536 C CA . ASP A 1 437 ? -19.268 0.760 43.054 1.00 75.44 437 ASP A CA 1
ATOM 3537 C C . ASP A 1 437 ? -19.118 -0.234 44.225 1.00 75.44 437 ASP A C 1
ATOM 3539 O O . ASP A 1 437 ? -20.103 -0.734 44.766 1.00 75.44 437 ASP A O 1
ATOM 3543 N N . ASP A 1 438 ? -17.872 -0.549 44.597 1.00 79.69 438 ASP A N 1
ATOM 3544 C CA . ASP A 1 438 ? -17.513 -1.527 45.642 1.00 79.69 438 ASP A CA 1
ATOM 3545 C C . ASP A 1 438 ? -18.008 -2.971 45.385 1.00 79.69 438 ASP A C 1
ATOM 3547 O O . ASP A 1 438 ? -17.935 -3.824 46.274 1.00 79.69 438 ASP A O 1
ATOM 3551 N N . ARG A 1 439 ? -18.466 -3.271 44.162 1.00 85.00 439 ARG A N 1
ATOM 3552 C CA . ARG A 1 439 ? -18.834 -4.610 43.678 1.00 85.00 439 ARG A CA 1
ATOM 3553 C C . ARG A 1 439 ? -17.753 -5.141 42.737 1.00 85.00 439 ARG A C 1
ATOM 3555 O O . ARG A 1 439 ? -17.137 -4.390 41.974 1.00 85.00 439 ARG A O 1
ATOM 3562 N N . GLU A 1 440 ? -17.524 -6.450 42.794 1.00 87.19 440 GLU A N 1
ATOM 3563 C CA . GLU A 1 440 ? -16.569 -7.147 41.932 1.00 87.19 440 GLU A CA 1
ATOM 3564 C C . GLU A 1 440 ? -17.317 -7.947 40.864 1.00 87.19 440 GLU A C 1
ATOM 3566 O O . GLU A 1 440 ? -18.123 -8.832 41.160 1.00 87.19 440 GLU A O 1
ATOM 3571 N N . PHE A 1 441 ? -17.028 -7.628 39.608 1.00 89.62 441 PHE A N 1
ATOM 3572 C CA . PHE A 1 441 ? -17.566 -8.284 38.429 1.00 89.62 441 PHE A CA 1
ATOM 3573 C C . PHE A 1 441 ? -16.447 -8.996 37.676 1.00 89.62 441 PHE A C 1
ATOM 3575 O O . PHE A 1 441 ? -15.295 -8.563 37.684 1.00 89.62 441 PHE A O 1
ATOM 3582 N N . ALA A 1 442 ? -16.792 -10.067 36.972 1.00 89.31 442 ALA A N 1
ATOM 3583 C CA . ALA A 1 442 ? -15.855 -10.783 36.125 1.00 89.31 442 ALA A CA 1
ATOM 3584 C C . ALA A 1 442 ? -16.504 -11.164 34.794 1.00 89.31 442 ALA A C 1
ATOM 3586 O O . ALA A 1 442 ? -17.597 -11.739 34.750 1.00 89.31 442 ALA A O 1
ATOM 3587 N N . VAL A 1 443 ? -15.811 -10.850 33.699 1.00 89.44 443 VAL A N 1
ATOM 3588 C CA . VAL A 1 443 ? -16.184 -11.295 32.353 1.00 89.44 443 VAL A CA 1
ATOM 3589 C C . VAL A 1 443 ? -15.392 -12.551 32.027 1.00 89.44 443 VAL A C 1
ATOM 3591 O O . VAL A 1 443 ? -14.160 -12.546 32.018 1.00 89.44 443 VAL A O 1
ATOM 3594 N N . PHE A 1 444 ? -16.111 -13.631 31.738 1.00 89.88 444 PHE A N 1
ATOM 3595 C CA . PHE A 1 444 ? -15.538 -14.939 31.457 1.00 89.88 444 PHE A CA 1
ATOM 3596 C C . PHE A 1 444 ? -15.537 -15.205 29.958 1.00 89.88 444 PHE A C 1
ATOM 3598 O O . PHE A 1 444 ? -16.575 -15.147 29.288 1.00 89.88 444 PHE A O 1
ATOM 3605 N N . ILE A 1 445 ? -14.357 -15.532 29.437 1.00 89.19 445 ILE A N 1
ATOM 3606 C CA . ILE A 1 445 ? -14.142 -15.883 28.036 1.00 89.19 445 ILE A CA 1
ATOM 3607 C C . ILE A 1 445 ? -13.813 -17.371 27.965 1.00 89.19 445 ILE A C 1
ATOM 3609 O O . ILE A 1 445 ? -12.690 -17.749 28.300 1.00 89.19 445 ILE A O 1
ATOM 3613 N N . PRO A 1 446 ? -14.742 -18.225 27.506 1.00 88.44 446 PRO A N 1
ATOM 3614 C CA . PRO A 1 446 ? -14.461 -19.645 27.344 1.00 88.44 446 PRO A CA 1
ATOM 3615 C C . PRO A 1 446 ? -13.244 -19.876 26.437 1.00 88.44 446 PRO A C 1
ATOM 3617 O O . PRO A 1 446 ? -13.073 -19.189 25.427 1.00 88.44 446 PRO A O 1
ATOM 3620 N N . VAL A 1 447 ? -12.398 -20.852 26.776 1.00 83.62 447 VAL A N 1
ATOM 3621 C CA . VAL A 1 447 ? -11.194 -21.172 25.984 1.00 83.62 447 VAL A CA 1
ATOM 3622 C C . VAL A 1 447 ? -11.570 -21.690 24.588 1.00 83.62 447 VAL A C 1
ATOM 3624 O O . VAL A 1 447 ? -10.942 -21.314 23.597 1.00 83.62 447 VAL A O 1
ATOM 3627 N N . ASP A 1 448 ? -12.623 -22.508 24.492 1.00 80.12 448 ASP A N 1
ATOM 3628 C CA . ASP A 1 448 ? -13.202 -22.950 23.219 1.00 80.12 448 ASP A CA 1
ATOM 3629 C C . ASP A 1 448 ? -14.447 -22.118 22.885 1.00 80.12 448 ASP A C 1
ATOM 3631 O O . ASP A 1 448 ? -15.581 -22.482 23.194 1.00 80.12 448 ASP A O 1
ATOM 3635 N N . ASN A 1 449 ? -14.219 -20.939 22.301 1.00 79.69 449 ASN A N 1
ATOM 3636 C CA . ASN A 1 449 ? -15.265 -19.950 22.042 1.00 79.69 449 ASN A CA 1
ATOM 3637 C C . ASN A 1 449 ? -15.377 -19.574 20.553 1.00 79.69 449 ASN A C 1
ATOM 3639 O O . ASN A 1 449 ? -15.018 -18.459 20.159 1.00 79.69 449 ASN A O 1
ATOM 3643 N N . PRO A 1 450 ? -15.882 -20.475 19.688 1.00 76.94 450 PRO A N 1
ATOM 3644 C CA . PRO A 1 450 ? -16.014 -20.213 18.253 1.00 76.94 450 PRO A CA 1
ATOM 3645 C C . PRO A 1 450 ? -17.079 -19.155 17.921 1.00 76.94 450 PRO A C 1
ATOM 3647 O O . PRO A 1 450 ? -17.010 -18.545 16.854 1.00 76.94 450 PRO A O 1
ATOM 3650 N N . ASN A 1 451 ? -18.040 -18.931 18.825 1.00 80.81 451 ASN A N 1
ATOM 3651 C CA . ASN A 1 451 ? -19.137 -17.972 18.657 1.00 80.81 451 ASN A CA 1
ATOM 3652 C C . ASN A 1 451 ? -18.841 -16.597 19.269 1.00 80.81 451 ASN A C 1
ATOM 3654 O O . ASN A 1 451 ? -19.685 -15.712 19.174 1.00 80.81 451 ASN A O 1
ATOM 3658 N N . HIS A 1 452 ? -17.668 -16.425 19.889 1.00 83.06 452 HIS A N 1
ATOM 3659 C CA . HIS A 1 452 ? -17.266 -15.202 20.590 1.00 83.06 452 HIS A CA 1
ATOM 3660 C C . HIS A 1 452 ? -18.305 -14.766 21.641 1.00 83.06 452 HIS A C 1
ATOM 3662 O O . HIS A 1 452 ? -18.626 -13.596 21.805 1.00 83.06 452 HIS A O 1
ATOM 3668 N N . GLN A 1 453 ? -18.857 -15.728 22.366 1.00 88.19 453 GLN A N 1
ATOM 3669 C CA . GLN A 1 453 ? -19.822 -15.508 23.430 1.00 88.19 453 GLN A CA 1
ATOM 3670 C C . GLN A 1 453 ? -19.098 -15.389 24.773 1.00 88.19 453 GLN A C 1
ATOM 3672 O O . GLN A 1 453 ? -18.226 -16.198 25.080 1.00 88.19 453 GLN A O 1
ATOM 3677 N N . VAL A 1 454 ? -19.431 -14.371 25.557 1.00 90.94 454 VAL A N 1
ATOM 3678 C CA . VAL A 1 454 ? -18.892 -14.160 26.910 1.00 90.94 454 VAL A CA 1
ATOM 3679 C C . VAL A 1 454 ? -20.038 -14.102 27.896 1.00 90.94 454 VAL A C 1
ATOM 3681 O O . VAL A 1 454 ? -21.146 -13.732 27.515 1.00 90.94 454 VAL A O 1
ATOM 3684 N N . PHE A 1 455 ? -19.787 -14.450 29.150 1.00 90.56 455 PHE A N 1
ATOM 3685 C CA . PHE A 1 455 ? -20.778 -14.304 30.210 1.00 90.56 455 PHE A CA 1
ATOM 3686 C C . PHE A 1 455 ? -20.197 -13.522 31.384 1.00 90.56 455 PHE A C 1
ATOM 3688 O O . PHE A 1 455 ? -18.985 -13.496 31.596 1.00 90.56 455 PHE A O 1
ATOM 3695 N N . LEU A 1 456 ? -21.086 -12.853 32.109 1.00 92.12 456 LEU A N 1
ATOM 3696 C CA . LEU A 1 456 ? -20.770 -11.964 33.217 1.00 92.12 456 LEU A CA 1
ATOM 3697 C C . LEU A 1 456 ? -21.280 -12.586 34.513 1.00 92.12 456 LEU A C 1
ATOM 3699 O O . LEU A 1 456 ? -22.451 -12.969 34.584 1.00 92.12 456 LEU A O 1
ATOM 3703 N N . LEU A 1 457 ? -20.417 -12.647 35.525 1.00 90.94 457 LEU A N 1
ATOM 3704 C CA . LEU A 1 457 ? -20.825 -12.959 36.890 1.00 90.94 457 LEU A CA 1
ATOM 3705 C C . LEU A 1 457 ? -20.394 -11.844 37.846 1.00 90.94 457 LEU A C 1
ATOM 3707 O O . LEU A 1 457 ? -19.391 -11.164 37.627 1.00 90.94 457 LEU A O 1
ATOM 3711 N N . GLU A 1 458 ? -21.150 -11.696 38.922 1.00 91.25 458 GLU A N 1
ATOM 3712 C CA . GLU A 1 458 ? -20.862 -10.830 40.059 1.00 91.25 458 GLU A CA 1
ATOM 3713 C C . GLU A 1 458 ? -20.492 -11.672 41.278 1.00 91.25 458 GLU A C 1
ATOM 3715 O O . GLU A 1 458 ? -21.105 -12.711 41.540 1.00 91.25 458 GLU A O 1
ATOM 3720 N N . GLN A 1 459 ? -19.514 -11.203 42.047 1.00 89.31 459 GLN A N 1
ATOM 3721 C CA . GLN A 1 459 ? -19.149 -11.814 43.313 1.00 89.31 459 GLN A CA 1
ATOM 3722 C C . GLN A 1 459 ? -20.184 -11.478 44.397 1.00 89.31 459 GLN A C 1
ATOM 3724 O O . GLN A 1 459 ? -20.359 -10.319 44.766 1.00 89.31 459 GLN A O 1
ATOM 3729 N N . ILE A 1 460 ? -20.827 -12.502 44.964 1.00 86.38 460 ILE A N 1
ATOM 3730 C CA . ILE A 1 460 ? -21.723 -12.342 46.123 1.00 86.38 460 ILE A CA 1
ATOM 3731 C C . ILE A 1 460 ? -20.926 -12.465 47.426 1.00 86.38 460 ILE A C 1
ATOM 3733 O O . ILE A 1 460 ? -21.101 -11.683 48.356 1.00 86.38 460 ILE A O 1
ATOM 3737 N N . ASN A 1 461 ? -20.057 -13.476 47.499 1.00 81.06 461 ASN A N 1
ATOM 3738 C CA . ASN A 1 461 ? -19.203 -13.790 48.645 1.00 81.06 461 ASN A CA 1
ATOM 3739 C C . ASN A 1 461 ? -17.808 -14.187 48.141 1.00 81.06 461 ASN A C 1
ATOM 3741 O O . ASN A 1 461 ? -17.632 -14.464 46.961 1.00 81.06 461 ASN A O 1
ATOM 3745 N N . LYS A 1 462 ? -16.830 -14.344 49.047 1.00 73.88 462 LYS A N 1
ATOM 3746 C CA . LYS A 1 462 ? -15.434 -14.705 48.708 1.00 73.88 462 LYS A CA 1
ATOM 3747 C C . LYS A 1 462 ? -15.252 -15.910 47.763 1.00 73.88 462 LYS A C 1
ATOM 3749 O O . LYS A 1 462 ? -14.175 -16.041 47.196 1.00 73.88 462 LYS A O 1
ATOM 3754 N N . ALA A 1 463 ? -16.235 -16.804 47.638 1.00 74.94 463 ALA A N 1
ATOM 3755 C CA . ALA A 1 463 ? -16.157 -18.006 46.802 1.00 74.94 463 ALA A CA 1
ATOM 3756 C C . ALA A 1 463 ? -17.338 -18.186 45.825 1.00 74.94 463 ALA A C 1
ATOM 3758 O O . ALA A 1 463 ? -17.300 -19.115 45.014 1.00 74.94 463 ALA A O 1
ATOM 3759 N N . ASP A 1 464 ? -18.357 -17.322 45.889 1.00 84.94 464 ASP A N 1
ATOM 3760 C CA . ASP A 1 464 ? -19.644 -17.537 45.216 1.00 84.94 464 ASP A CA 1
ATOM 3761 C C . ASP A 1 464 ? -19.933 -16.412 44.224 1.00 84.94 464 ASP A C 1
ATOM 3763 O O . ASP A 1 464 ? -19.867 -15.229 44.574 1.00 84.94 464 ASP A O 1
ATOM 3767 N N . TRP A 1 465 ? -20.299 -16.807 43.006 1.00 89.81 465 TRP A N 1
ATOM 3768 C CA . TRP A 1 465 ? -20.516 -15.921 41.866 1.00 89.81 465 TRP A CA 1
ATOM 3769 C C . TRP A 1 465 ? -21.907 -16.114 41.279 1.00 89.81 465 TRP A C 1
ATOM 3771 O O . TRP A 1 465 ? -22.289 -17.247 41.021 1.00 89.81 465 TRP A O 1
ATOM 3781 N N . ALA A 1 466 ? -22.658 -15.052 41.004 1.00 88.44 466 ALA A N 1
ATOM 3782 C CA . ALA A 1 466 ? -23.988 -15.158 40.397 1.00 88.44 466 ALA A CA 1
ATOM 3783 C C . ALA A 1 466 ? -24.096 -14.402 39.078 1.00 88.44 466 ALA A C 1
ATOM 3785 O O . ALA A 1 466 ? -23.324 -13.493 38.792 1.00 88.44 466 ALA A O 1
ATOM 3786 N N . SER A 1 467 ? -25.067 -14.801 38.255 1.00 86.81 467 SER A N 1
ATOM 3787 C CA . SER A 1 467 ? -25.376 -14.090 37.014 1.00 86.81 467 SER A CA 1
ATOM 3788 C C . SER A 1 467 ? -25.940 -12.701 37.303 1.00 86.81 467 SER A C 1
ATOM 3790 O O . SER A 1 467 ? -26.735 -12.523 38.222 1.00 86.81 467 SER A O 1
ATOM 3792 N N . VAL A 1 468 ? -25.538 -11.729 36.486 1.00 85.69 468 VAL A N 1
ATOM 3793 C CA . VAL A 1 468 ? -26.036 -10.353 36.561 1.00 85.69 468 VAL A CA 1
ATOM 3794 C C . VAL A 1 468 ? -27.271 -10.216 35.672 1.00 85.69 468 VAL A C 1
ATOM 3796 O O . VAL A 1 468 ? -27.188 -10.407 34.460 1.00 85.69 468 VAL A O 1
ATOM 3799 N N . ASP A 1 469 ? -28.410 -9.869 36.272 1.00 79.88 469 ASP A N 1
ATOM 3800 C CA . ASP A 1 469 ? -29.671 -9.636 35.551 1.00 79.88 469 ASP A CA 1
ATOM 3801 C C . ASP A 1 469 ? -29.903 -8.152 35.201 1.00 79.88 469 ASP A C 1
ATOM 3803 O O . ASP A 1 469 ? -30.766 -7.823 34.384 1.00 79.88 469 ASP A O 1
ATOM 3807 N N . GLU A 1 470 ? -29.133 -7.240 35.799 1.00 84.75 470 GLU A N 1
ATOM 3808 C CA . GLU A 1 470 ? -29.234 -5.800 35.563 1.00 84.75 470 GLU A CA 1
ATOM 3809 C C . GLU A 1 470 ? -28.603 -5.418 34.216 1.00 84.75 470 GLU A C 1
ATOM 3811 O O . GLU A 1 470 ? -27.389 -5.534 34.010 1.00 84.75 470 GLU A O 1
ATOM 3816 N N . GLN A 1 471 ? -29.431 -4.938 33.284 1.00 84.94 471 GLN A N 1
ATOM 3817 C CA . GLN A 1 471 ? -28.982 -4.598 31.933 1.00 84.94 471 GLN A CA 1
ATOM 3818 C C . GLN A 1 471 ? -28.024 -3.397 31.919 1.00 84.94 471 GLN A C 1
ATOM 3820 O O . GLN A 1 471 ? -27.026 -3.439 31.208 1.00 84.94 471 GLN A O 1
ATOM 3825 N N . GLU A 1 472 ? -28.270 -2.366 32.734 1.00 84.50 472 GLU A N 1
ATOM 3826 C CA . GLU A 1 472 ? -27.407 -1.175 32.810 1.00 84.50 472 GLU A CA 1
ATOM 3827 C C . GLU A 1 472 ? -25.990 -1.524 33.293 1.00 84.50 472 GLU A C 1
ATOM 3829 O O . GLU A 1 472 ? -25.005 -1.091 32.695 1.00 84.50 472 GLU A O 1
ATOM 3834 N N . ILE A 1 473 ? -25.878 -2.378 34.317 1.00 84.88 473 ILE A N 1
ATOM 3835 C CA . ILE A 1 473 ? -24.586 -2.878 34.809 1.00 84.88 473 ILE A CA 1
ATOM 3836 C C . ILE A 1 473 ? -23.914 -3.741 33.748 1.00 84.88 473 ILE A C 1
ATOM 3838 O O . ILE A 1 473 ? -22.728 -3.580 33.481 1.00 84.88 473 ILE A O 1
ATOM 3842 N N . SER A 1 474 ? -24.668 -4.630 33.104 1.00 84.44 474 SER A N 1
ATOM 3843 C CA . SER A 1 474 ? -24.138 -5.489 32.044 1.00 84.44 474 SER A CA 1
ATOM 3844 C C . SER A 1 474 ? -23.573 -4.675 30.874 1.00 84.44 474 SER A C 1
ATOM 3846 O O . SER A 1 474 ? -22.490 -4.979 30.374 1.00 84.44 474 SER A O 1
ATOM 3848 N N . GLU A 1 475 ? -24.268 -3.614 30.458 1.00 85.81 475 GLU A N 1
ATOM 3849 C CA . GLU A 1 475 ? -23.810 -2.690 29.416 1.00 85.81 475 GLU A CA 1
ATOM 3850 C C . GLU A 1 475 ? -22.579 -1.892 29.862 1.00 85.81 475 GLU A C 1
ATOM 3852 O O . GLU A 1 475 ? -21.620 -1.773 29.095 1.00 85.81 475 GLU A O 1
ATOM 3857 N N . PHE A 1 476 ? -22.557 -1.406 31.106 1.00 85.50 476 PHE A N 1
ATOM 3858 C CA . PHE A 1 476 ? -21.404 -0.711 31.679 1.00 85.50 476 PHE A CA 1
ATOM 3859 C C . PHE A 1 476 ? -20.165 -1.612 31.744 1.00 85.50 476 PHE A C 1
ATOM 3861 O O . PHE A 1 476 ? -19.109 -1.251 31.222 1.00 85.50 476 PHE A O 1
ATOM 3868 N N . VAL A 1 477 ? -20.294 -2.809 32.320 1.00 84.69 477 VAL A N 1
ATOM 3869 C CA . VAL A 1 477 ? -19.196 -3.773 32.455 1.00 84.69 477 VAL A CA 1
ATOM 3870 C C . VAL A 1 477 ? -18.694 -4.203 31.079 1.00 84.69 477 VAL A C 1
ATOM 3872 O O . VAL A 1 477 ? -17.486 -4.257 30.864 1.00 84.69 477 VAL A O 1
ATOM 3875 N N . MET A 1 478 ? -19.584 -4.416 30.104 1.00 84.94 478 MET A N 1
ATOM 3876 C CA . MET A 1 478 ? -19.174 -4.692 28.724 1.00 84.94 478 MET A CA 1
ATOM 3877 C C . MET A 1 478 ? -18.481 -3.495 28.057 1.00 84.94 478 MET A C 1
ATOM 3879 O O . MET A 1 478 ? -17.523 -3.702 27.311 1.00 84.94 478 MET A O 1
ATOM 3883 N N . LYS A 1 479 ? -18.896 -2.249 28.336 1.00 83.38 479 LYS A N 1
ATOM 3884 C CA . LYS A 1 479 ? -18.193 -1.040 27.865 1.00 83.38 479 LYS A CA 1
ATOM 3885 C C . LYS A 1 479 ? -16.774 -0.985 28.436 1.00 83.38 479 LYS A C 1
ATOM 3887 O O . LYS A 1 479 ? -15.834 -0.751 27.677 1.00 83.38 479 LYS A O 1
ATOM 3892 N N . VAL A 1 480 ? -16.606 -1.271 29.731 1.00 82.31 480 VAL A N 1
ATOM 3893 C CA . VAL A 1 480 ? -15.291 -1.331 30.392 1.00 82.31 480 VAL A CA 1
ATOM 3894 C C . VAL A 1 480 ? -14.441 -2.472 29.825 1.00 82.31 480 VAL A C 1
ATOM 3896 O O . VAL A 1 480 ? -13.318 -2.222 29.392 1.00 82.31 480 VAL A O 1
ATOM 3899 N N . PHE A 1 481 ? -14.993 -3.681 29.715 1.00 83.44 481 PHE A N 1
ATOM 3900 C CA . PHE A 1 481 ? -14.337 -4.854 29.123 1.00 83.44 481 PHE A CA 1
ATOM 3901 C C . PHE A 1 481 ? -13.812 -4.580 27.711 1.00 83.44 481 PHE A C 1
ATOM 3903 O O . PHE A 1 481 ? -12.657 -4.866 27.389 1.00 83.44 481 PHE A O 1
ATOM 3910 N N . VAL A 1 482 ? -14.646 -3.978 26.858 1.00 81.00 482 VAL A N 1
ATOM 3911 C CA . VAL A 1 482 ? -14.225 -3.580 25.514 1.00 81.00 482 VAL A CA 1
ATOM 3912 C C . VAL A 1 482 ? -13.126 -2.525 25.604 1.00 81.00 482 VAL A C 1
ATOM 3914 O O . VAL A 1 482 ? -12.123 -2.682 24.913 1.00 81.00 482 VAL A O 1
ATOM 3917 N N . SER A 1 483 ? -13.275 -1.510 26.469 1.00 75.25 483 SER A N 1
ATOM 3918 C CA . SER A 1 483 ? -12.310 -0.411 26.637 1.00 75.25 483 SER A CA 1
ATOM 3919 C C . SER A 1 483 ? -10.910 -0.881 27.049 1.00 75.25 483 SER A C 1
ATOM 3921 O O . SER A 1 483 ? -9.923 -0.432 26.469 1.00 75.25 483 SER A O 1
ATOM 3923 N N . CYS A 1 484 ? -10.819 -1.852 27.964 1.00 73.50 484 CYS A N 1
ATOM 3924 C CA . CYS A 1 484 ? -9.558 -2.432 28.433 1.00 73.50 484 CYS A CA 1
ATOM 3925 C C . CYS A 1 484 ? -8.840 -3.244 27.347 1.00 73.50 484 CYS A C 1
ATOM 3927 O O . CYS A 1 484 ? -7.617 -3.384 27.369 1.00 73.50 484 CYS A O 1
ATOM 3929 N N . ARG A 1 485 ? -9.590 -3.751 26.363 1.00 73.94 485 ARG A N 1
ATOM 3930 C CA . ARG A 1 485 ? -9.068 -4.564 25.258 1.00 73.94 485 ARG A CA 1
ATOM 3931 C C . ARG A 1 485 ? -8.901 -3.809 23.949 1.00 73.94 485 ARG A C 1
ATOM 3933 O O . ARG A 1 485 ? -8.479 -4.427 22.966 1.00 73.94 485 ARG A O 1
ATOM 3940 N N . ILE A 1 486 ? -9.219 -2.513 23.908 1.00 72.62 486 ILE A N 1
ATOM 3941 C CA . ILE A 1 486 ? -9.040 -1.688 22.712 1.00 72.62 486 ILE A CA 1
ATOM 3942 C C . ILE A 1 486 ? -7.572 -1.794 22.277 1.00 72.62 486 ILE A C 1
ATOM 3944 O O . ILE A 1 486 ? -6.673 -1.390 23.017 1.00 72.62 486 ILE A O 1
ATOM 3948 N N . PRO A 1 487 ? -7.285 -2.346 21.085 1.00 67.19 487 PRO A N 1
ATOM 3949 C CA . PRO A 1 487 ? -5.914 -2.402 20.605 1.00 67.19 487 PRO A CA 1
ATOM 3950 C C . PRO A 1 487 ? -5.386 -0.978 20.406 1.00 67.19 487 PRO A C 1
ATOM 3952 O O . PRO A 1 487 ? -6.116 -0.131 19.903 1.00 67.19 487 PRO A O 1
ATOM 3955 N N . ALA A 1 488 ? -4.104 -0.725 20.689 1.00 61.66 488 ALA A N 1
ATOM 3956 C CA . ALA A 1 488 ? -3.481 0.603 20.542 1.00 61.66 488 ALA A CA 1
ATOM 3957 C C . ALA A 1 488 ? -3.624 1.236 19.136 1.00 61.66 488 ALA A C 1
ATOM 3959 O O . ALA A 1 488 ? -3.496 2.449 18.952 1.00 61.66 488 ALA A O 1
ATOM 3960 N N . CYS A 1 489 ? -3.894 0.407 18.129 1.00 58.84 489 CYS A N 1
ATOM 3961 C CA . CYS A 1 489 ? -4.139 0.812 16.754 1.00 58.84 489 CYS A CA 1
ATOM 3962 C C . CYS A 1 489 ? -5.595 1.228 16.461 1.00 58.84 489 CYS A C 1
ATOM 3964 O O . CYS A 1 489 ? -5.874 1.644 15.338 1.00 58.84 489 CYS A O 1
ATOM 3966 N N . MET A 1 490 ? -6.529 1.103 17.407 1.00 66.94 490 MET A N 1
ATOM 3967 C CA . MET A 1 490 ? -7.914 1.564 17.265 1.00 66.94 490 MET A CA 1
ATOM 3968 C C . MET A 1 490 ? -8.034 3.023 17.726 1.00 66.94 490 MET A C 1
ATOM 3970 O O . MET A 1 490 ? -7.593 3.380 18.814 1.00 66.94 490 MET A O 1
ATOM 3974 N N . GLU A 1 491 ? -8.628 3.873 16.891 1.00 69.50 491 GLU A N 1
ATOM 3975 C CA . GLU A 1 491 ? -9.039 5.226 17.261 1.00 69.50 491 GLU A CA 1
ATOM 3976 C C . GLU A 1 491 ? -10.288 5.123 18.140 1.00 69.50 491 GLU A C 1
ATOM 3978 O O . GLU A 1 491 ? -11.314 4.589 17.712 1.00 69.50 491 GLU A O 1
ATOM 3983 N N . VAL A 1 492 ? -10.190 5.615 19.373 1.00 62.75 492 VAL A N 1
ATOM 3984 C CA . VAL A 1 492 ? -11.340 5.765 20.265 1.00 62.75 492 VAL A CA 1
ATOM 3985 C C . VAL A 1 492 ? -11.975 7.112 19.943 1.00 62.75 492 VAL A C 1
ATOM 3987 O O . VAL A 1 492 ? -11.298 8.140 19.986 1.00 62.75 492 VAL A O 1
ATOM 3990 N N . GLU A 1 493 ? -13.253 7.118 19.561 1.00 51.56 493 GLU A N 1
ATOM 3991 C CA . GLU A 1 493 ? -14.021 8.361 19.558 1.00 51.56 493 GLU A CA 1
ATOM 3992 C C . GLU A 1 493 ? -14.155 8.778 21.022 1.00 51.56 493 GLU A C 1
ATOM 3994 O O . GLU A 1 493 ? -14.884 8.146 21.784 1.00 51.56 493 GLU A O 1
ATOM 3999 N N . ASP A 1 494 ? -13.411 9.804 21.437 1.00 41.03 494 ASP A N 1
ATOM 4000 C CA . ASP A 1 494 ? -13.707 10.478 22.692 1.00 41.03 494 ASP A CA 1
ATOM 4001 C C . ASP A 1 494 ? -15.155 10.971 22.580 1.00 41.03 494 ASP A C 1
ATOM 4003 O O . ASP A 1 494 ? -15.433 11.950 21.879 1.00 41.03 494 ASP A O 1
ATOM 4007 N N . GLU A 1 495 ? -16.082 10.307 23.276 1.00 33.03 495 GLU A N 1
ATOM 4008 C CA . GLU A 1 495 ? -17.364 10.881 23.679 1.00 33.03 495 GLU A CA 1
ATOM 4009 C C . GLU A 1 495 ? -17.061 12.072 24.604 1.00 33.03 495 GLU A C 1
ATOM 4011 O O . GLU A 1 495 ? -17.326 12.059 25.804 1.00 33.03 495 GLU A O 1
ATOM 4016 N N . LYS A 1 496 ? -16.488 13.151 24.059 1.00 30.77 496 LYS A N 1
ATOM 4017 C CA . LYS A 1 496 ? -16.670 14.480 24.628 1.00 30.77 496 LYS A CA 1
ATOM 4018 C C . LYS A 1 496 ? -18.089 14.874 24.285 1.00 30.77 496 LYS A C 1
ATOM 4020 O O . LYS A 1 496 ? -18.358 15.513 23.266 1.00 30.77 496 LYS A O 1
ATOM 4025 N N . HIS A 1 497 ? -18.965 14.363 25.142 1.00 29.17 497 HIS A N 1
ATOM 4026 C CA . HIS A 1 497 ? -20.341 14.755 25.302 1.00 29.17 497 HIS A CA 1
ATOM 4027 C C . HIS A 1 497 ? -20.504 16.261 25.128 1.00 29.17 497 HIS A C 1
ATOM 4029 O O . HIS A 1 497 ? -19.667 17.071 25.529 1.00 29.17 497 HIS A O 1
ATOM 4035 N N . GLU A 1 498 ? -21.620 16.579 24.487 1.00 34.62 498 GLU A N 1
ATOM 4036 C CA . GLU A 1 498 ? -22.341 17.827 24.628 1.00 34.62 498 GLU A CA 1
ATOM 4037 C C . GLU A 1 498 ? -22.316 18.285 26.093 1.00 34.62 498 GLU A C 1
ATOM 4039 O O . GLU A 1 498 ? -23.062 17.782 26.923 1.00 34.62 498 GLU A O 1
ATOM 4044 N N . GLU A 1 499 ? -21.451 19.243 26.401 1.00 27.72 499 GLU A N 1
ATOM 4045 C CA . GLU A 1 499 ? -21.669 20.191 27.484 1.00 27.72 499 GLU A CA 1
ATOM 4046 C C . GLU A 1 499 ? -21.540 21.587 26.863 1.00 27.72 499 GLU A C 1
ATOM 4048 O O . GLU A 1 499 ? -20.441 22.035 26.528 1.00 27.72 499 GLU A O 1
ATOM 4053 N N . ASP A 1 500 ? -22.726 22.153 26.609 1.00 30.91 500 ASP A N 1
ATOM 4054 C CA . ASP A 1 500 ? -23.127 23.557 26.409 1.00 30.91 500 ASP A CA 1
ATOM 4055 C C . ASP A 1 500 ? -22.320 24.495 25.481 1.00 30.91 500 ASP A C 1
ATOM 4057 O O . ASP A 1 500 ? -21.191 24.936 25.806 1.00 30.91 500 ASP A O 1
#

Foldseek 3Di:
DDPLVVLLVVLVVLLVVLLVLLLVLCCVFAPDPDDSVVSVVLLVCLLVVLVVVVVVQCVVVVVVVVLLPADLVSLLVVLVVVVVVLVVLVVCCVPPVQFDQQQAQWTGHRPDTHGCLLCLLVLLLPVLLVSLLSLLVNCQVVPNDVVSVVSSVCSLVSSLVVSCRRCVNPQLLSLVLSLQSSLQLNVLSCVQRPVVDPPDDVVVVVVVSVVSSVVSVVSSVPNDPPPDDPLCSAARPCLVVVCVLLVVLVVQQDQFAAGPVCVPDPVNSVVSHPDQQSLSSCSHGTNPVSNVVVLVSLVVSLVSLVVLLLVVCSNFFQSSSSSSSLSSSLVCLSPVSVCVSNSNDSNPRHHQCTDDSRVSSNSSSSSVSSVSSVVSVLVVLLVQADEDAPVVPAPADQWWFKDQDPDDDPPPDPWGWIWIDDPPDTFIWTWDWDDDPNWIKIKTHGPPCPNNYIYIWTDPDPTITGGDPDPVVVVVVSVVVSVVSPPPRTDDDPCPDDDD

Radius of gyration: 28.2 Å; chains: 1; bounding box: 62×60×84 Å

Sequence (500 aa):
MSKILRNSFFSILFFLGFIWLHTFIRLNSYIDNDDMNVYLGKAVIAVLGTLFYYWCFTGILDSLDSLTDTNYRKSATFCDIVCVITIALLIIEITTGVVSIISEQEIRVFAITLSKRYIFDIFAALFFPVVVEMALKSIVNEKMSLRTTIWGIIPILLLSLLGFLFFLAMRNIWLIDLVVINISTVVVGTMKYIFPLQKIKKGNVVGCLILYALLNVLFLSFLAYDGTSFTEFMYGTEWPEYCEGARYIINHASLSGTSSTLLSSAYIHDWLINRNNYILQLLFYGGWIAVAGFILFMAVFLILLFRLLGLKNFRIHRYQLVYTASFTILSVRVIMGTLYSLTLLPCPISLPFGGTYSIITDSIVFGLILYGAWENYKYERLLTYTLVRASAFLNEEPAYHLWVKDENYEEEGVLERVLVKDSTDGVFCDVEWIYADDREFAVFIPVDNPNHQVFLLEQINKADWASVDEQEISEFVMKVFVSCRIPACMEVEDEKHEED

Secondary structure (DSSP, 8-state):
--HHHHHHHHHHHHHHHHHHHHHHHHHHH-SS---HHHHHHHHHHHHHHHHHHHHHHHHHHHHHHHHTS--HHHHHHHHHHHHHHHHHHHHHHHHHSSEESSSSSEEEETTEEEETHHHHHHIIIIIHHHHHHHHHHHHHHTTT-HHHHHHHHHHHHHHHHHHHHHTTTS-HHHHHHHHHHHHHHHHHHHHHHTTT-TTS-HHHHHHHHHHHHHHHHHHHHTS--SS--HHHHHT-TTHHHHHHHHHHHHHH--SSS--HHHHT-HHHHHHHTT---HHHHHHHHHHHHHHHHHHHHHHHHHHHHHHHT-GGGTTTBTTHHHHHHHHHHHHHHHHHHHHHHTTSS---PPPTT-STTHHHHHHHHHHHHHHHHHHHHHHHHHHT-EE--GGGTS---S-EEEEE-TT------SSEEEEEE-SS-EEEEEEEEEEETTEEEEEEEESS-TT-EEEEEEEEETTEEEE---HHHHHHHHHHHHHHT--TTBPP--------